Protein AF-A0A5C7JAL1-F1 (afdb_monomer_lite)

Structure (mmCIF, N/CA/C/O backbone):
data_AF-A0A5C7JAL1-F1
#
_entry.id   AF-A0A5C7JAL1-F1
#
loop_
_atom_site.group_PDB
_atom_site.id
_atom_site.type_symbol
_atom_site.label_atom_id
_atom_site.label_alt_id
_atom_site.label_comp_id
_atom_site.label_asym_id
_atom_site.label_entity_id
_atom_site.label_seq_id
_atom_site.pdbx_PDB_ins_code
_atom_site.Cartn_x
_atom_site.Cartn_y
_atom_site.Cartn_z
_atom_site.occupancy
_atom_site.B_iso_or_equiv
_atom_site.auth_seq_id
_atom_site.auth_comp_id
_atom_site.auth_asym_id
_atom_site.auth_atom_id
_atom_site.pdbx_PDB_model_num
ATOM 1 N N . MET A 1 1 ? 15.156 21.032 -45.683 1.00 56.22 1 MET A N 1
ATOM 2 C CA . MET A 1 1 ? 14.538 21.080 -44.337 1.00 56.22 1 MET A CA 1
ATOM 3 C C . MET A 1 1 ? 15.275 22.127 -43.519 1.00 56.22 1 MET A C 1
ATOM 5 O O . MET A 1 1 ? 16.483 22.241 -43.689 1.00 56.22 1 MET A O 1
ATOM 9 N N . LYS A 1 2 ? 14.575 22.934 -42.717 1.00 79.00 2 LYS A N 1
ATOM 10 C CA . LYS A 1 2 ? 15.206 23.906 -41.808 1.00 79.00 2 LYS A CA 1
ATOM 11 C C . LYS A 1 2 ? 15.132 23.350 -40.382 1.00 79.00 2 LYS A C 1
ATOM 13 O O . LYS A 1 2 ? 14.203 22.610 -40.076 1.00 79.00 2 LYS A O 1
ATOM 18 N N . PHE A 1 3 ? 16.100 23.687 -39.534 1.00 86.19 3 PHE A N 1
ATOM 19 C CA . PHE A 1 3 ? 16.144 23.248 -38.136 1.00 86.19 3 PHE A CA 1
ATOM 20 C C . PHE A 1 3 ? 15.927 24.436 -37.194 1.00 86.19 3 PHE A C 1
ATOM 22 O O . PHE A 1 3 ? 16.331 25.560 -37.497 1.00 86.19 3 PHE A O 1
ATOM 29 N N . CYS A 1 4 ? 15.262 24.197 -36.065 1.00 83.56 4 CYS A N 1
ATOM 30 C CA . CYS A 1 4 ? 15.031 25.197 -35.030 1.00 83.56 4 CYS A CA 1
ATOM 31 C C . CYS A 1 4 ? 16.359 25.564 -34.338 1.00 83.56 4 CYS A C 1
ATOM 33 O O . CYS A 1 4 ? 17.020 24.667 -33.817 1.00 83.56 4 CYS A O 1
ATOM 35 N N . PRO A 1 5 ? 16.739 26.852 -34.252 1.00 82.06 5 PRO A N 1
ATOM 36 C CA . PRO A 1 5 ? 18.016 27.262 -33.659 1.00 82.06 5 PRO A CA 1
ATOM 37 C C . PRO A 1 5 ? 18.080 27.067 -32.136 1.00 82.06 5 PRO A C 1
ATOM 39 O O . PRO A 1 5 ? 19.166 27.023 -31.574 1.00 82.06 5 PRO A O 1
ATOM 42 N N . SER A 1 6 ? 16.933 26.939 -31.463 1.00 84.12 6 SER A N 1
ATOM 43 C CA . SER A 1 6 ? 16.874 26.757 -30.008 1.00 84.12 6 SER A CA 1
ATOM 44 C C . SER A 1 6 ? 16.973 25.289 -29.575 1.00 84.12 6 SER A C 1
ATOM 46 O O . SER A 1 6 ? 17.572 25.012 -28.542 1.00 84.12 6 SER A O 1
ATOM 48 N N . CYS A 1 7 ? 16.398 24.348 -30.334 1.00 87.19 7 CYS A N 1
ATOM 49 C CA . CYS A 1 7 ? 16.296 22.941 -29.914 1.00 87.19 7 CYS A CA 1
ATOM 50 C C . CYS A 1 7 ? 16.682 21.909 -30.987 1.00 87.19 7 CYS A C 1
ATOM 52 O O . CYS A 1 7 ? 16.635 20.712 -30.721 1.00 87.19 7 CYS A O 1
ATOM 54 N N . GLY A 1 8 ? 17.021 22.339 -32.205 1.00 85.00 8 GLY A N 1
ATOM 55 C CA . GLY A 1 8 ? 1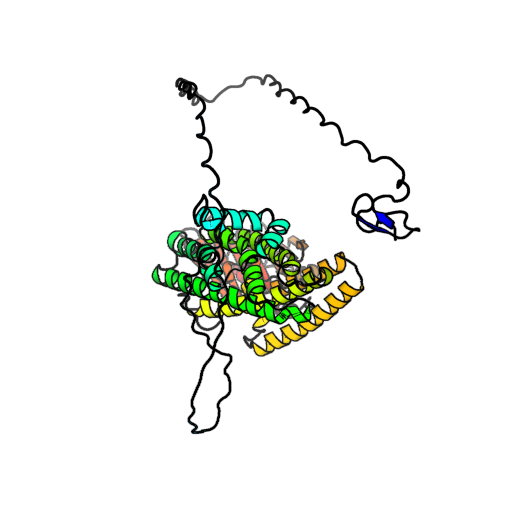7.453 21.457 -33.294 1.00 85.00 8 GLY A CA 1
ATOM 56 C C . GLY A 1 8 ? 16.343 20.659 -33.989 1.00 85.00 8 GLY A C 1
ATOM 57 O O . GLY A 1 8 ? 16.642 19.898 -34.903 1.00 85.00 8 GLY A O 1
ATOM 58 N N . ALA A 1 9 ? 15.070 20.820 -33.612 1.00 88.12 9 ALA A N 1
ATOM 59 C CA . ALA A 1 9 ? 13.959 20.112 -34.255 1.00 88.12 9 ALA A CA 1
ATOM 60 C C . ALA A 1 9 ? 13.754 20.552 -35.719 1.00 88.12 9 ALA A C 1
ATOM 62 O O . ALA A 1 9 ? 13.931 21.728 -36.048 1.00 88.12 9 ALA A O 1
ATOM 63 N N . ALA A 1 10 ? 13.354 19.623 -36.592 1.00 87.56 10 ALA A N 1
ATOM 64 C CA . ALA A 1 10 ? 12.987 19.938 -37.972 1.00 87.56 10 ALA A CA 1
ATOM 65 C C . ALA A 1 10 ? 11.720 20.812 -38.005 1.00 87.56 10 ALA A C 1
ATOM 67 O O . ALA A 1 10 ? 10.769 20.551 -37.271 1.00 87.56 10 ALA A O 1
ATOM 68 N N . VAL A 1 11 ? 11.724 21.856 -38.835 1.00 88.38 11 VAL A N 1
ATOM 69 C CA . VAL A 1 11 ? 10.607 22.801 -38.993 1.00 88.38 11 VAL A CA 1
ATOM 70 C C . VAL A 1 11 ? 10.307 23.048 -40.468 1.00 88.38 11 VAL A C 1
ATOM 72 O O . VAL A 1 11 ? 11.222 23.124 -41.303 1.00 88.38 11 VAL A O 1
ATOM 75 N N . GLU A 1 12 ? 9.026 23.203 -40.790 1.00 84.88 12 GLU A N 1
ATOM 76 C CA . GLU A 1 12 ? 8.586 23.527 -42.140 1.00 84.88 12 GLU A CA 1
ATOM 77 C C . GLU A 1 12 ? 8.735 25.034 -42.432 1.00 84.88 12 GLU A C 1
ATOM 79 O O . GLU A 1 12 ? 8.806 25.874 -41.522 1.00 84.88 12 GLU A O 1
ATOM 84 N N . PRO A 1 13 ? 8.846 25.436 -43.712 1.00 76.12 13 PRO A N 1
ATOM 85 C CA . PRO A 1 13 ? 9.008 26.842 -44.082 1.00 76.12 13 PRO A CA 1
ATOM 86 C C . PRO A 1 13 ? 7.836 27.739 -43.660 1.00 76.12 13 PRO A C 1
ATOM 88 O O . PRO A 1 13 ? 8.052 28.931 -43.451 1.00 76.12 13 PRO A O 1
ATOM 91 N N . THR A 1 14 ? 6.633 27.178 -43.528 1.00 81.44 14 THR A N 1
ATOM 92 C CA . THR A 1 14 ? 5.390 27.880 -43.169 1.00 81.44 14 THR A CA 1
ATOM 93 C C . THR A 1 14 ? 5.158 28.000 -41.660 1.00 81.44 14 THR A C 1
ATOM 95 O O . THR A 1 14 ? 4.257 28.729 -41.241 1.00 81.44 14 THR A O 1
ATOM 98 N N . ASP A 1 15 ? 5.975 27.341 -40.832 1.00 82.00 15 ASP A N 1
ATOM 99 C CA . ASP A 1 15 ? 5.796 27.322 -39.380 1.00 82.00 15 ASP A CA 1
ATOM 100 C C . ASP A 1 15 ? 6.175 28.659 -38.732 1.00 82.00 15 ASP A C 1
ATOM 102 O O . ASP A 1 15 ? 7.320 29.119 -38.809 1.00 82.00 15 ASP A O 1
ATOM 106 N N . LYS A 1 16 ? 5.215 29.261 -38.017 1.00 85.19 16 LYS A N 1
ATOM 107 C CA . LYS A 1 16 ? 5.433 30.476 -37.208 1.00 85.19 16 LYS A CA 1
ATOM 108 C C . LYS A 1 16 ? 6.096 30.180 -35.856 1.00 85.19 16 LYS A C 1
ATOM 110 O O . LYS A 1 16 ? 6.776 31.051 -35.312 1.00 85.19 16 LYS A O 1
ATOM 115 N N . PHE A 1 17 ? 5.946 28.957 -35.344 1.00 86.81 17 PHE A N 1
ATOM 116 C CA . PHE A 1 17 ? 6.501 28.494 -34.070 1.00 86.81 17 PHE A CA 1
ATOM 117 C C . PHE A 1 17 ? 7.034 27.065 -34.196 1.00 86.81 17 PHE A C 1
ATOM 119 O O . PHE A 1 17 ? 6.503 26.270 -34.965 1.00 86.81 17 PHE A O 1
ATOM 126 N N . CYS A 1 18 ? 8.079 26.729 -33.441 1.00 85.56 18 CYS A N 1
ATOM 127 C CA . CYS A 1 18 ? 8.610 25.370 -33.397 1.00 85.56 18 CYS A CA 1
ATOM 128 C C . CYS A 1 18 ? 7.695 24.467 -32.561 1.00 85.56 18 CYS A C 1
ATOM 130 O O . CYS A 1 18 ? 7.560 24.685 -31.359 1.00 85.56 18 CYS A O 1
ATOM 132 N N . GLY A 1 19 ? 7.142 23.411 -33.163 1.00 84.12 19 GLY A N 1
ATOM 133 C CA . GLY A 1 19 ? 6.287 22.443 -32.461 1.00 84.12 19 GLY A CA 1
ATOM 134 C C . GLY A 1 19 ? 6.982 21.655 -31.339 1.00 84.12 19 GLY A C 1
ATOM 135 O O . GLY A 1 19 ? 6.303 21.068 -30.507 1.00 84.12 19 GLY A O 1
ATOM 136 N N . GLY A 1 20 ? 8.320 21.653 -31.285 1.00 85.62 20 GLY A N 1
ATOM 137 C CA . GLY A 1 20 ? 9.082 20.960 -30.239 1.00 85.62 20 GLY A CA 1
ATOM 138 C C . GLY A 1 20 ? 9.299 21.771 -28.956 1.00 85.62 20 GLY A C 1
ATOM 139 O O . GLY A 1 20 ? 9.258 21.204 -27.871 1.00 85.62 20 GLY A O 1
ATOM 140 N N . CYS A 1 21 ? 9.552 23.082 -29.057 1.00 88.31 21 CYS A N 1
ATOM 141 C CA . CYS A 1 21 ? 9.897 23.923 -27.896 1.00 88.31 21 CYS A CA 1
ATOM 142 C C . CYS A 1 21 ? 9.148 25.265 -27.818 1.00 88.31 21 CYS A C 1
ATOM 144 O O . CYS A 1 21 ? 9.389 26.041 -26.899 1.00 88.31 21 CYS A O 1
ATOM 146 N N . GLY A 1 22 ? 8.280 25.577 -28.785 1.00 83.94 22 GLY A N 1
ATOM 147 C CA . GLY A 1 22 ? 7.520 26.832 -28.829 1.00 83.94 22 GLY A CA 1
ATOM 148 C C . GLY A 1 22 ? 8.299 28.055 -29.332 1.00 83.94 22 GLY A C 1
ATOM 149 O O . GLY A 1 22 ? 7.745 29.152 -29.364 1.00 83.94 22 GLY A O 1
ATOM 150 N N . PHE A 1 23 ? 9.560 27.901 -29.757 1.00 84.25 23 PHE A N 1
ATOM 151 C CA . PHE A 1 23 ? 10.388 29.014 -30.239 1.00 84.25 23 PHE A CA 1
ATOM 152 C C . PHE A 1 23 ? 9.765 29.714 -31.458 1.00 84.25 23 PHE A C 1
ATOM 154 O O . PHE A 1 23 ? 9.367 29.054 -32.423 1.00 84.25 23 PHE A O 1
ATOM 161 N N . LYS A 1 24 ? 9.707 31.051 -31.439 1.00 89.44 24 LYS A N 1
ATOM 162 C CA . LYS A 1 24 ? 9.122 31.857 -32.515 1.00 89.44 24 LYS A CA 1
ATOM 163 C C . LYS A 1 24 ? 10.072 31.927 -33.708 1.00 89.44 24 LYS A C 1
ATOM 165 O O . LYS A 1 24 ? 11.157 32.491 -33.662 1.00 89.44 24 LYS A O 1
ATOM 170 N N . LEU A 1 25 ? 9.640 31.344 -34.816 1.00 80.31 25 LEU A N 1
ATOM 171 C CA . LEU A 1 25 ? 10.453 31.140 -36.010 1.00 80.31 25 LEU A CA 1
ATOM 172 C C . LEU A 1 25 ? 10.509 32.376 -36.926 1.00 80.31 25 LEU A C 1
ATOM 174 O O . LEU A 1 25 ? 11.197 32.347 -37.942 1.00 80.31 25 LEU A O 1
ATOM 178 N N . ALA A 1 26 ? 9.812 33.457 -36.581 1.00 73.12 26 ALA A N 1
ATOM 179 C CA . ALA A 1 26 ? 9.922 34.738 -37.277 1.00 73.12 26 ALA A CA 1
ATOM 180 C C . ALA A 1 26 ? 11.250 35.465 -36.976 1.00 73.12 26 ALA A C 1
ATOM 182 O O . ALA A 1 26 ? 11.694 36.272 -37.785 1.00 73.12 26 ALA A O 1
ATOM 183 N N . ASP A 1 27 ? 11.927 35.114 -35.876 1.00 62.38 27 ASP A N 1
ATOM 184 C CA . ASP A 1 27 ? 13.113 35.823 -35.372 1.00 62.38 27 ASP A CA 1
ATOM 185 C C . ASP A 1 27 ? 14.439 35.146 -35.786 1.00 62.38 27 ASP A C 1
ATOM 187 O O . ASP A 1 27 ? 15.492 35.390 -35.204 1.00 62.38 27 ASP A O 1
ATOM 191 N N . ARG A 1 28 ? 14.409 34.286 -36.819 1.00 63.75 28 ARG A N 1
ATOM 192 C CA . ARG A 1 28 ? 15.526 33.419 -37.270 1.00 63.75 28 ARG A CA 1
ATOM 193 C C . ARG A 1 28 ? 16.832 34.151 -37.630 1.00 63.75 28 ARG A C 1
ATOM 195 O O . ARG A 1 28 ? 17.864 33.492 -37.692 1.00 63.75 28 ARG A O 1
ATOM 202 N N . ASN A 1 29 ? 16.787 35.463 -37.869 1.00 57.56 29 ASN A N 1
ATOM 203 C CA . ASN A 1 29 ? 17.954 36.294 -38.197 1.00 57.56 29 ASN A CA 1
ATOM 204 C C . ASN A 1 29 ? 18.355 37.266 -37.070 1.00 57.56 29 ASN A C 1
ATOM 206 O O . ASN A 1 29 ? 19.261 38.074 -37.267 1.00 57.56 29 ASN A O 1
ATOM 210 N N . ALA A 1 30 ? 17.696 37.226 -35.909 1.00 52.47 30 ALA A N 1
ATOM 211 C CA . ALA A 1 30 ? 18.121 38.020 -34.765 1.00 52.47 30 ALA A CA 1
ATOM 212 C C . ALA A 1 30 ? 19.352 37.359 -34.111 1.00 52.47 30 ALA A C 1
ATOM 214 O O . ALA A 1 30 ? 19.349 36.139 -33.919 1.00 52.47 30 ALA A O 1
ATOM 215 N N . PRO A 1 31 ? 20.411 38.119 -33.773 1.00 50.84 31 PRO A N 1
ATOM 216 C CA . PRO A 1 31 ? 21.528 37.576 -33.011 1.00 50.84 31 PRO A CA 1
ATOM 217 C C . PRO A 1 31 ? 21.015 37.012 -31.675 1.00 50.84 31 PRO A C 1
ATOM 219 O O . PRO A 1 31 ? 20.052 37.551 -31.118 1.00 50.84 31 PRO A O 1
ATOM 222 N N . PRO A 1 32 ? 21.618 35.927 -31.159 1.00 52.72 32 PRO A N 1
ATOM 223 C CA . PRO A 1 32 ? 21.176 35.328 -29.909 1.00 52.72 32 PRO A CA 1
ATOM 224 C C . PRO A 1 32 ? 21.207 36.383 -28.792 1.00 52.72 32 PRO A C 1
ATOM 226 O O . PRO A 1 32 ? 22.176 37.147 -28.712 1.00 52.72 32 PRO A O 1
ATOM 229 N N . PRO A 1 33 ? 20.173 36.462 -27.935 1.00 47.72 33 PRO A N 1
ATOM 230 C CA . PRO A 1 33 ? 20.202 37.380 -26.810 1.00 47.72 33 PRO A CA 1
ATOM 231 C C . PRO A 1 33 ? 21.379 37.020 -25.900 1.00 47.72 33 PRO A C 1
ATOM 233 O O . PRO A 1 33 ? 21.625 35.845 -25.617 1.00 47.72 33 PRO A O 1
ATOM 236 N N . ALA A 1 34 ? 22.120 38.041 -25.468 1.00 46.47 34 ALA A N 1
ATOM 237 C CA . ALA A 1 34 ? 23.219 37.873 -24.529 1.00 46.47 34 ALA A CA 1
ATOM 238 C C . ALA A 1 34 ? 22.720 37.165 -23.254 1.00 46.47 34 ALA A C 1
ATOM 240 O O . ALA A 1 34 ? 21.589 37.417 -22.821 1.00 46.47 34 ALA A O 1
ATOM 241 N N . PRO A 1 35 ? 23.535 36.287 -22.639 1.00 47.81 35 PRO A N 1
ATOM 242 C CA . PRO A 1 35 ? 23.167 35.667 -21.374 1.00 47.81 35 PRO A CA 1
ATOM 243 C C . PRO A 1 35 ? 22.887 36.762 -20.331 1.00 47.81 35 PRO A C 1
ATOM 245 O O . PRO A 1 35 ? 23.593 37.776 -20.318 1.00 47.81 35 PRO A O 1
ATOM 248 N N . PRO A 1 36 ? 21.875 36.595 -19.460 1.00 44.41 36 PRO A N 1
ATOM 249 C CA . PRO A 1 36 ? 21.605 37.580 -18.427 1.00 44.41 36 PRO A CA 1
ATOM 250 C C . PRO A 1 36 ? 22.843 37.718 -17.540 1.00 44.41 36 PRO A C 1
ATOM 252 O O . PRO A 1 36 ? 23.369 36.728 -17.025 1.00 44.41 36 PRO A O 1
ATOM 255 N N . ALA A 1 37 ? 23.315 38.955 -17.379 1.00 45.94 37 ALA A N 1
ATOM 256 C CA . ALA A 1 37 ? 24.326 39.274 -16.386 1.00 45.94 37 ALA A CA 1
ATOM 257 C C . ALA A 1 37 ? 23.832 38.777 -15.023 1.00 45.94 37 ALA A C 1
ATOM 259 O O . ALA A 1 37 ? 22.681 39.015 -14.652 1.00 45.94 37 ALA A O 1
ATOM 260 N N . SER A 1 38 ? 24.699 38.067 -14.301 1.00 46.16 38 SER A N 1
ATOM 261 C CA . SER A 1 38 ? 24.449 37.634 -12.929 1.00 46.16 38 SER A CA 1
ATOM 262 C C . SER A 1 38 ? 23.977 38.847 -12.123 1.00 46.16 38 SER A C 1
ATOM 264 O O . SER A 1 38 ? 24.757 39.771 -11.876 1.00 46.16 38 SER A O 1
ATOM 266 N N . ALA A 1 39 ? 22.700 38.868 -11.747 1.00 43.44 39 ALA A N 1
ATOM 267 C CA . ALA A 1 39 ? 22.195 39.858 -10.818 1.00 43.44 39 ALA A CA 1
ATOM 268 C C . ALA A 1 39 ? 22.927 39.658 -9.486 1.00 43.44 39 ALA A C 1
ATOM 270 O O . ALA A 1 39 ? 22.960 38.551 -8.943 1.00 43.44 39 ALA A O 1
ATOM 271 N N . ALA A 1 40 ? 23.543 40.729 -8.987 1.00 52.06 40 ALA A N 1
ATOM 272 C CA . ALA A 1 40 ? 24.113 40.765 -7.651 1.00 52.06 40 ALA A CA 1
ATOM 273 C C . ALA A 1 40 ? 23.049 40.346 -6.613 1.00 52.06 40 ALA A C 1
ATOM 275 O O . ALA A 1 40 ? 21.865 40.649 -6.797 1.00 52.06 40 ALA A O 1
ATOM 276 N N . PRO A 1 41 ? 23.436 39.652 -5.528 1.00 45.28 41 PRO A N 1
ATOM 277 C CA . PRO A 1 41 ? 22.488 39.233 -4.506 1.00 45.28 41 PRO A CA 1
ATOM 278 C C . PRO A 1 41 ? 21.787 40.451 -3.891 1.00 45.28 41 PRO A C 1
ATOM 280 O O . PRO A 1 41 ? 22.430 41.442 -3.542 1.00 45.28 41 PRO A O 1
ATOM 283 N N . ALA A 1 42 ? 20.462 40.366 -3.757 1.00 50.16 42 ALA A N 1
ATOM 284 C CA . ALA A 1 42 ? 19.655 41.391 -3.107 1.00 50.16 42 ALA A CA 1
ATOM 285 C C . ALA A 1 42 ? 20.120 41.619 -1.650 1.00 50.16 42 ALA A C 1
ATOM 287 O O . ALA A 1 42 ? 20.471 40.652 -0.962 1.00 50.16 42 ALA A O 1
ATOM 288 N N . PRO A 1 43 ? 20.121 42.870 -1.149 1.00 53.31 43 PRO A N 1
ATOM 289 C CA . PRO A 1 43 ? 20.448 43.147 0.244 1.00 53.31 43 PRO A CA 1
ATOM 290 C C . PRO A 1 43 ? 19.421 42.497 1.181 1.00 53.31 43 PRO A C 1
ATOM 292 O O . PRO A 1 43 ? 18.225 42.455 0.888 1.00 53.31 43 PRO A O 1
ATOM 295 N N . ARG A 1 44 ? 19.899 41.973 2.318 1.00 46.81 44 ARG A N 1
ATOM 296 C CA . ARG A 1 44 ? 19.044 41.357 3.345 1.00 46.81 44 ARG A CA 1
ATOM 297 C C . ARG A 1 44 ? 18.006 42.362 3.859 1.00 46.81 44 ARG A C 1
ATOM 299 O O . ARG A 1 44 ? 18.360 43.524 4.061 1.00 46.81 44 ARG A O 1
ATOM 306 N N . PRO A 1 45 ? 16.771 41.920 4.151 1.00 50.12 45 PRO A N 1
ATOM 307 C CA . PRO A 1 45 ? 15.809 42.761 4.848 1.00 50.12 45 PRO A CA 1
ATOM 308 C C . PRO A 1 45 ? 16.326 43.115 6.257 1.00 50.12 45 PRO A C 1
ATOM 310 O O . PRO A 1 45 ? 17.010 42.293 6.879 1.00 50.12 45 PRO A O 1
ATOM 313 N N . PRO A 1 46 ? 16.025 44.324 6.767 1.00 50.69 46 PRO A N 1
ATOM 314 C CA . PRO A 1 46 ? 16.416 44.725 8.111 1.00 50.69 46 PRO A CA 1
ATOM 315 C C . PRO A 1 46 ? 15.707 43.871 9.168 1.00 50.69 46 PRO A C 1
ATOM 317 O O . PRO A 1 46 ? 14.566 43.444 8.991 1.00 50.69 46 PRO A O 1
ATOM 320 N N . ALA A 1 47 ? 16.412 43.621 10.273 1.00 46.72 47 ALA A N 1
ATOM 321 C CA . ALA A 1 47 ? 15.885 42.897 11.423 1.00 46.72 47 ALA A CA 1
ATOM 322 C C . ALA A 1 47 ? 14.645 43.607 12.007 1.00 46.72 47 ALA A C 1
ATOM 324 O O . ALA A 1 47 ? 14.591 44.841 11.991 1.00 46.72 47 ALA A O 1
ATOM 325 N N . PRO A 1 48 ? 13.658 42.861 12.537 1.00 40.22 48 PRO A N 1
ATOM 326 C CA . PRO A 1 48 ? 12.471 43.460 13.127 1.00 40.22 48 PRO A CA 1
ATOM 327 C C . PRO A 1 48 ? 12.845 44.295 14.357 1.00 40.22 48 PRO A C 1
ATOM 329 O O . PRO A 1 48 ? 13.512 43.823 15.278 1.00 40.22 48 PRO A O 1
ATOM 332 N N . VAL A 1 49 ? 12.398 45.550 14.348 1.00 43.62 49 VAL A N 1
ATOM 333 C CA . VAL A 1 49 ? 12.461 46.476 15.480 1.00 43.62 49 VAL A CA 1
ATOM 334 C C . VAL A 1 49 ? 11.451 46.008 16.528 1.00 43.62 49 VAL A C 1
ATOM 336 O O . VAL A 1 49 ? 10.260 45.900 16.238 1.00 43.62 49 VAL A O 1
ATOM 339 N N . ALA A 1 50 ? 11.926 45.717 17.738 1.00 37.22 50 ALA A N 1
ATOM 340 C CA . ALA A 1 50 ? 11.072 45.422 18.880 1.00 37.22 50 ALA A CA 1
ATOM 341 C C . ALA A 1 50 ? 10.292 46.684 19.286 1.00 37.22 50 ALA A C 1
ATOM 343 O O . ALA A 1 50 ? 10.887 47.736 19.524 1.00 37.22 50 ALA A O 1
ATOM 344 N N . GLN A 1 51 ? 8.966 46.576 19.361 1.00 36.69 51 GLN A N 1
ATOM 345 C CA . GLN A 1 51 ? 8.125 47.582 20.009 1.00 36.69 51 GLN A CA 1
ATOM 346 C C . GLN A 1 51 ? 8.191 47.402 21.537 1.00 36.69 51 GLN A C 1
ATOM 348 O O . GLN A 1 51 ? 8.277 46.261 22.001 1.00 36.69 51 GLN A O 1
ATOM 353 N N . PRO A 1 52 ? 8.149 48.487 22.329 1.00 36.84 52 PRO A N 1
ATOM 354 C CA . PRO A 1 52 ? 8.168 48.396 23.781 1.00 36.84 52 PRO A CA 1
ATOM 355 C C . PRO A 1 52 ? 6.787 47.973 24.298 1.00 36.84 52 PRO A C 1
ATOM 357 O O . PRO A 1 52 ? 5.814 48.714 24.172 1.00 36.84 52 PRO A O 1
ATOM 360 N N . GLY A 1 53 ? 6.716 46.768 24.862 1.00 34.88 53 GLY A N 1
ATOM 361 C CA . GLY A 1 53 ? 5.570 46.287 25.627 1.00 34.88 53 GLY A CA 1
ATOM 362 C C . GLY A 1 53 ? 5.620 46.821 27.055 1.00 34.88 53 GLY A C 1
ATOM 363 O O . GLY A 1 53 ? 6.660 46.777 27.711 1.00 34.88 53 GLY A O 1
ATOM 364 N N . THR A 1 54 ? 4.489 47.358 27.491 1.00 33.72 54 THR A N 1
ATOM 365 C CA . THR A 1 54 ? 4.186 47.833 28.838 1.00 33.72 54 THR A CA 1
ATOM 366 C C . THR A 1 54 ? 4.199 46.698 29.863 1.00 33.72 54 THR A C 1
ATOM 368 O O . THR A 1 54 ? 3.938 45.544 29.528 1.00 33.72 54 THR A O 1
ATOM 371 N N . ALA A 1 55 ? 4.513 47.070 31.103 1.00 39.75 55 ALA A N 1
ATOM 372 C CA . ALA A 1 55 ? 4.488 46.247 32.305 1.00 39.75 55 ALA A CA 1
ATOM 373 C C . ALA A 1 55 ? 3.132 45.560 32.538 1.00 39.75 55 ALA A C 1
ATOM 375 O O . ALA A 1 55 ? 2.103 46.155 32.236 1.00 39.75 55 ALA A O 1
ATOM 376 N N . ASP A 1 56 ? 3.158 44.342 33.084 1.00 35.78 56 ASP A N 1
ATOM 377 C CA . ASP A 1 56 ? 2.484 44.006 34.345 1.00 35.78 56 ASP A CA 1
ATOM 378 C C . ASP A 1 56 ? 2.955 42.626 34.855 1.00 35.78 56 ASP A C 1
ATOM 380 O O . ASP A 1 56 ? 3.385 41.765 34.084 1.00 35.78 56 ASP A O 1
ATOM 384 N N . ASP A 1 57 ? 2.959 42.522 36.181 1.00 40.34 57 ASP A N 1
ATOM 385 C CA . ASP A 1 57 ? 3.663 41.609 37.090 1.00 40.34 57 ASP A CA 1
ATOM 386 C C . ASP A 1 57 ? 3.198 40.130 37.150 1.00 40.34 57 ASP A C 1
ATOM 388 O O . ASP A 1 57 ? 2.156 39.747 36.621 1.00 40.34 57 ASP A O 1
ATOM 392 N N . ASP A 1 58 ? 4.002 39.353 37.900 1.00 44.22 58 ASP A N 1
ATOM 393 C CA . ASP A 1 58 ? 3.753 38.050 38.558 1.00 44.22 58 ASP A CA 1
ATOM 394 C C . ASP A 1 58 ? 4.131 36.734 37.839 1.00 44.22 58 ASP A C 1
ATOM 396 O O . ASP A 1 58 ? 3.283 36.014 37.315 1.00 44.22 58 ASP A O 1
ATOM 400 N N . ASP A 1 59 ? 5.414 36.339 37.948 1.00 40.16 59 ASP A N 1
ATOM 401 C CA . ASP A 1 59 ? 5.816 34.924 38.131 1.00 40.16 59 ASP A CA 1
ATOM 402 C C . ASP A 1 59 ? 7.241 34.802 38.756 1.00 40.16 59 ASP A C 1
ATOM 404 O O . ASP A 1 59 ? 8.233 35.159 38.105 1.00 40.16 59 ASP A O 1
ATOM 408 N N . PRO A 1 60 ? 7.399 34.324 40.010 1.00 44.53 60 PRO A N 1
ATOM 409 C CA . PRO A 1 60 ? 8.681 34.313 40.726 1.00 44.53 60 PRO A CA 1
ATOM 410 C C . PRO A 1 60 ? 9.648 33.150 40.406 1.00 44.53 60 PRO A C 1
ATOM 412 O O . PRO A 1 60 ? 10.721 33.092 41.010 1.00 44.53 60 PRO A O 1
ATOM 415 N N . GLU A 1 61 ? 9.371 32.243 39.461 1.00 44.03 61 GLU A N 1
ATOM 416 C CA . GLU A 1 61 ? 10.232 31.056 39.241 1.00 44.03 61 GLU A CA 1
ATOM 417 C C . GLU A 1 61 ? 11.363 31.193 38.195 1.00 44.03 61 GLU A C 1
ATOM 419 O O . GLU A 1 61 ? 12.151 30.266 38.004 1.00 44.03 61 GLU A O 1
ATOM 424 N N . LYS A 1 62 ? 11.544 32.351 37.542 1.00 38.97 62 LYS A N 1
ATOM 425 C CA . LYS A 1 62 ? 12.583 32.521 36.492 1.00 38.97 62 LYS A CA 1
ATOM 426 C C . LYS A 1 62 ? 13.940 33.077 36.948 1.00 38.97 62 LYS A C 1
ATOM 428 O O . LYS A 1 62 ? 14.824 33.282 36.116 1.00 38.97 62 LYS A O 1
ATOM 433 N N . THR A 1 63 ? 14.158 33.263 38.249 1.00 38.62 63 THR A N 1
ATOM 434 C CA . THR A 1 63 ? 15.351 33.956 38.787 1.00 38.62 63 THR A CA 1
ATOM 435 C C . THR A 1 63 ? 16.560 33.047 39.068 1.00 38.62 63 THR A C 1
ATOM 437 O O . THR A 1 63 ? 17.562 33.493 39.622 1.00 38.62 63 THR A O 1
ATOM 440 N N . ILE A 1 64 ? 16.560 31.777 38.653 1.00 42.47 64 ILE A N 1
ATOM 441 C CA . ILE A 1 64 ? 17.721 30.895 38.859 1.00 42.47 64 ILE A CA 1
ATOM 442 C C . ILE A 1 64 ? 18.002 30.122 37.574 1.00 42.47 64 ILE A C 1
ATOM 444 O O . ILE A 1 64 ? 17.359 29.114 37.327 1.00 42.47 64 ILE A O 1
ATOM 448 N N . LEU A 1 65 ? 18.935 30.630 36.752 1.00 36.75 65 LEU A N 1
ATOM 449 C CA . LEU A 1 65 ? 19.860 29.894 35.854 1.00 36.75 65 LEU A CA 1
ATOM 450 C C . LEU A 1 65 ? 20.543 30.832 34.822 1.00 36.75 65 LEU A C 1
ATOM 452 O O . LEU A 1 65 ? 20.743 30.472 33.664 1.00 36.75 65 LEU A O 1
ATOM 456 N N . ILE A 1 66 ? 20.970 32.036 35.230 1.00 39.84 66 ILE A N 1
ATOM 457 C CA . ILE A 1 66 ? 21.853 32.899 34.418 1.00 39.84 66 ILE A CA 1
ATOM 458 C C . ILE A 1 66 ? 23.205 33.024 35.120 1.00 39.84 66 ILE A C 1
ATOM 460 O O . ILE A 1 66 ? 23.489 34.014 35.786 1.00 39.84 66 ILE A O 1
ATOM 464 N N . SER A 1 67 ? 24.040 31.988 35.021 1.00 41.25 67 SER A N 1
ATOM 465 C CA . SER A 1 67 ? 25.499 32.094 35.222 1.00 41.25 67 SER A CA 1
ATOM 466 C C . SER A 1 67 ? 26.204 30.796 34.810 1.00 41.25 67 SER A C 1
ATOM 468 O O . SER A 1 67 ? 26.599 29.978 35.637 1.00 41.25 67 SER A O 1
ATOM 470 N N . ARG A 1 68 ? 26.401 30.595 33.502 1.00 39.72 68 ARG A N 1
ATOM 471 C CA . ARG A 1 68 ? 27.478 29.725 33.002 1.00 39.72 68 ARG A CA 1
ATOM 472 C C . ARG A 1 68 ? 28.233 30.429 31.868 1.00 39.72 68 ARG A C 1
ATOM 474 O O . ARG A 1 68 ? 27.597 30.817 30.888 1.00 39.72 68 ARG A O 1
ATOM 481 N N . PRO A 1 69 ? 29.559 30.623 31.985 1.00 43.31 69 PRO A N 1
ATOM 482 C CA . PRO A 1 69 ? 30.363 31.223 30.928 1.00 43.31 69 PRO A CA 1
ATOM 483 C C . PRO A 1 69 ? 30.529 30.265 29.737 1.00 43.31 69 PRO A C 1
ATOM 485 O O . PRO A 1 69 ? 30.622 29.048 29.889 1.00 43.31 69 PRO A O 1
ATOM 488 N N . ARG A 1 70 ? 30.535 30.849 28.536 1.00 43.25 70 ARG A N 1
ATOM 489 C CA . ARG A 1 70 ? 30.628 30.178 27.231 1.00 43.25 70 ARG A CA 1
ATOM 490 C C . ARG A 1 70 ? 32.054 29.611 27.025 1.00 43.25 70 ARG A C 1
ATOM 492 O O . ARG A 1 70 ? 33.005 30.336 27.317 1.00 43.25 70 ARG A O 1
ATOM 499 N N . PRO A 1 71 ? 32.244 28.375 26.520 1.00 43.94 71 PRO A N 1
ATOM 500 C CA . PRO A 1 71 ? 33.581 27.855 26.227 1.00 43.94 71 PRO A CA 1
ATOM 501 C C . PRO A 1 71 ? 34.240 28.592 25.049 1.00 43.94 71 PRO A C 1
ATOM 503 O O . PRO A 1 71 ? 33.568 28.968 24.087 1.00 43.94 71 PRO A O 1
ATOM 506 N N . ALA A 1 72 ? 35.556 28.795 25.147 1.00 44.69 72 ALA A N 1
ATOM 507 C CA . ALA A 1 72 ? 36.387 29.470 24.151 1.00 44.69 72 ALA A CA 1
ATOM 508 C C . ALA A 1 72 ? 36.530 28.660 22.846 1.00 44.69 72 ALA A C 1
ATOM 510 O O . ALA A 1 72 ? 36.525 27.429 22.860 1.00 44.69 72 ALA A O 1
ATOM 511 N N . ALA A 1 73 ? 36.665 29.369 21.722 1.00 52.53 73 ALA A N 1
ATOM 512 C CA . ALA A 1 73 ? 36.860 28.793 20.393 1.00 52.53 73 ALA A CA 1
ATOM 513 C C . ALA A 1 73 ? 38.246 28.121 20.248 1.00 52.53 73 ALA A C 1
ATOM 515 O O . ALA A 1 73 ? 39.218 28.625 20.817 1.00 52.53 73 ALA A O 1
ATOM 516 N N . PRO A 1 74 ? 38.366 27.019 19.481 1.00 55.50 74 PRO A N 1
ATOM 517 C CA . PRO A 1 74 ? 39.654 26.387 19.204 1.00 55.50 74 PRO A CA 1
ATOM 518 C C . PRO A 1 74 ? 40.526 27.244 18.260 1.00 55.50 74 PRO A C 1
ATOM 520 O O . PRO A 1 74 ? 39.984 27.980 17.430 1.00 55.50 74 PRO A O 1
ATOM 523 N N . PRO A 1 75 ? 41.868 27.168 18.372 1.00 54.62 75 PRO A N 1
ATOM 524 C CA . PRO A 1 75 ? 42.792 27.927 17.528 1.00 54.62 75 PRO A CA 1
ATOM 525 C C . PRO A 1 75 ? 42.808 27.423 16.069 1.00 54.62 75 PRO A C 1
ATOM 527 O O . PRO A 1 75 ? 42.455 26.271 15.816 1.00 54.62 75 PRO A O 1
ATOM 530 N N . PRO A 1 76 ? 43.220 28.269 15.103 1.00 48.19 76 PRO A N 1
ATOM 531 C CA . PRO A 1 76 ? 43.228 27.928 13.681 1.00 48.19 76 PRO A CA 1
ATOM 532 C C . PRO A 1 76 ? 44.304 26.888 13.327 1.00 48.19 76 PRO A C 1
ATOM 534 O O . PRO A 1 76 ? 45.447 26.989 13.773 1.00 48.19 76 PRO A O 1
ATOM 537 N N . ASP A 1 77 ? 43.936 25.928 12.474 1.00 48.25 77 ASP A N 1
ATOM 538 C CA . ASP A 1 77 ? 44.825 24.914 11.896 1.00 48.25 77 ASP A CA 1
ATOM 539 C C . ASP A 1 77 ? 45.960 25.561 11.085 1.00 48.25 77 ASP A C 1
ATOM 541 O O . ASP A 1 77 ? 45.771 26.042 9.966 1.00 48.25 77 ASP A O 1
ATOM 545 N N . THR A 1 78 ? 47.175 25.540 11.630 1.00 48.28 78 THR A N 1
ATOM 546 C CA . THR A 1 78 ? 48.409 25.867 10.907 1.00 48.28 78 THR A CA 1
ATOM 547 C C . THR A 1 78 ? 49.012 24.591 10.330 1.00 48.28 78 THR A C 1
ATOM 549 O O . THR A 1 78 ? 49.938 24.021 10.907 1.00 48.28 78 THR A O 1
ATOM 552 N N . ASN A 1 79 ? 48.496 24.123 9.194 1.00 51.03 79 ASN A N 1
ATOM 553 C CA . ASN A 1 79 ? 49.132 23.048 8.431 1.00 51.03 79 ASN A CA 1
ATOM 554 C C . ASN A 1 79 ? 49.531 23.576 7.041 1.00 51.03 79 ASN A C 1
ATOM 556 O O . ASN A 1 79 ? 48.658 24.048 6.308 1.00 51.03 79 ASN A O 1
ATOM 560 N N . PRO A 1 80 ? 50.823 23.552 6.656 1.00 52.59 80 PRO A N 1
ATOM 561 C CA . PRO A 1 80 ? 51.246 23.983 5.327 1.00 52.59 80 PRO A CA 1
ATOM 562 C C . PRO A 1 80 ? 50.771 22.996 4.241 1.00 52.59 80 PRO A C 1
ATOM 564 O O . PRO A 1 80 ? 50.586 21.807 4.518 1.00 52.59 80 PRO A O 1
ATOM 567 N N . PRO A 1 81 ? 50.570 23.458 2.992 1.00 47.81 81 PRO A N 1
ATOM 568 C CA . PRO A 1 81 ? 50.042 22.627 1.916 1.00 47.81 81 PRO A CA 1
ATOM 569 C C . PRO A 1 81 ? 50.992 21.472 1.572 1.00 47.81 81 PRO A C 1
ATOM 571 O O . PRO A 1 81 ? 52.200 21.645 1.409 1.00 47.81 81 PRO A O 1
ATOM 574 N N . ARG A 1 82 ? 50.413 20.275 1.442 1.00 46.91 82 ARG A N 1
ATOM 575 C CA . ARG A 1 82 ? 51.095 19.039 1.051 1.00 46.91 82 ARG A CA 1
ATOM 576 C C . ARG A 1 82 ? 51.583 19.156 -0.398 1.00 46.91 82 ARG A C 1
ATOM 578 O O . ARG A 1 82 ? 50.771 19.267 -1.308 1.00 46.91 82 ARG A O 1
ATOM 585 N N . VAL A 1 83 ? 52.898 19.112 -0.603 1.00 49.19 83 VAL A N 1
ATOM 586 C CA . VAL A 1 83 ? 53.522 19.014 -1.931 1.00 49.19 83 VAL A CA 1
ATOM 587 C C . VAL A 1 83 ? 53.296 17.597 -2.471 1.00 49.19 83 VAL A C 1
ATOM 589 O O . VAL A 1 83 ? 53.703 16.623 -1.837 1.00 49.19 83 VAL A O 1
ATOM 592 N N . GLU A 1 84 ? 52.622 17.468 -3.614 1.00 54.34 84 GLU A N 1
ATOM 593 C CA . GLU A 1 84 ? 52.488 16.191 -4.325 1.00 54.34 84 GLU A CA 1
ATOM 594 C C . GLU A 1 84 ? 53.807 15.826 -5.037 1.00 54.34 84 GLU A C 1
ATOM 596 O O . GLU A 1 84 ? 54.415 16.692 -5.672 1.00 54.34 84 GLU A O 1
ATOM 601 N N . PRO A 1 85 ? 54.275 14.564 -4.969 1.00 57.66 85 PRO A N 1
ATOM 602 C CA . PRO A 1 85 ? 55.401 14.109 -5.777 1.00 57.66 85 PRO A CA 1
ATOM 603 C C . PRO A 1 85 ? 54.988 13.917 -7.253 1.00 57.66 85 PRO A C 1
ATOM 605 O O . PRO A 1 85 ? 53.841 13.555 -7.527 1.00 57.66 85 PRO A O 1
ATOM 608 N N . PRO A 1 86 ? 55.906 14.128 -8.217 1.00 55.81 86 PRO A N 1
ATOM 609 C CA . PRO A 1 86 ? 55.596 14.030 -9.642 1.00 55.81 86 PRO A CA 1
ATOM 610 C C . PRO A 1 86 ? 55.298 12.583 -10.086 1.00 55.81 86 PRO A C 1
ATOM 612 O O . PRO A 1 86 ? 55.796 11.631 -9.478 1.00 55.81 86 PRO A O 1
ATOM 615 N N . PRO A 1 87 ? 54.512 12.396 -11.166 1.00 54.66 87 PRO A N 1
ATOM 616 C CA . PRO A 1 87 ? 54.146 11.072 -11.663 1.00 54.66 87 PRO A CA 1
ATOM 617 C C . PRO A 1 87 ? 55.350 10.319 -12.265 1.00 54.66 87 PRO A C 1
ATOM 619 O O . PRO A 1 87 ? 56.234 10.946 -12.857 1.00 54.66 87 PRO A O 1
ATOM 622 N N . PRO A 1 88 ? 55.384 8.974 -12.174 1.00 55.09 88 PRO A N 1
ATOM 623 C CA . PRO A 1 88 ? 56.449 8.169 -12.767 1.00 55.09 88 PRO A CA 1
ATOM 624 C C . PRO A 1 88 ? 56.391 8.171 -14.311 1.00 55.09 88 PRO A C 1
ATOM 626 O O . PRO A 1 88 ? 55.311 8.305 -14.896 1.00 55.09 88 PRO A O 1
ATOM 629 N N . PRO A 1 89 ? 57.541 8.006 -14.995 1.00 43.47 89 PRO A N 1
ATOM 630 C CA . PRO A 1 89 ? 57.623 8.087 -16.451 1.00 43.47 89 PRO A CA 1
ATOM 631 C C . PRO A 1 89 ? 56.934 6.904 -17.149 1.00 43.47 89 PRO A C 1
ATOM 633 O O . PRO A 1 89 ? 57.029 5.755 -16.719 1.00 43.47 89 PRO A O 1
ATOM 636 N N . ARG A 1 90 ? 56.272 7.200 -18.276 1.00 42.19 90 ARG A N 1
ATOM 637 C CA . ARG A 1 90 ? 55.630 6.225 -19.172 1.00 42.19 90 ARG A CA 1
ATOM 638 C C . ARG A 1 90 ? 56.657 5.220 -19.700 1.00 42.19 90 ARG A C 1
ATOM 640 O O . ARG A 1 90 ? 57.535 5.587 -20.477 1.00 42.19 90 ARG A O 1
ATOM 647 N N . SER A 1 91 ? 56.525 3.957 -19.304 1.00 41.03 91 SER A N 1
ATOM 648 C CA . SER A 1 91 ? 57.295 2.850 -19.872 1.00 41.03 91 SER A CA 1
ATOM 649 C C . SER A 1 91 ? 56.702 2.390 -21.205 1.00 41.03 91 SER A C 1
ATOM 651 O O . SER A 1 91 ? 55.490 2.402 -21.413 1.00 41.03 91 SER A O 1
ATOM 653 N N . ALA A 1 92 ? 57.615 2.043 -22.103 1.00 37.81 92 ALA A N 1
ATOM 654 C CA . ALA A 1 92 ? 57.447 1.850 -23.529 1.00 37.81 92 ALA A CA 1
ATOM 655 C C . ALA A 1 92 ? 56.635 0.607 -23.942 1.00 37.81 92 ALA A C 1
ATOM 657 O O . ALA A 1 92 ? 56.366 -0.300 -23.157 1.00 37.81 92 ALA A O 1
ATOM 658 N N . ALA A 1 93 ? 56.278 0.622 -25.227 1.00 38.12 93 ALA A N 1
ATOM 659 C CA . ALA A 1 93 ? 55.526 -0.359 -25.994 1.00 38.12 93 ALA A CA 1
ATOM 660 C C . ALA A 1 93 ? 55.916 -1.831 -25.760 1.00 38.12 93 ALA A C 1
ATOM 662 O O . ALA A 1 93 ? 57.088 -2.189 -25.648 1.00 38.12 93 ALA A O 1
ATOM 663 N N . ARG A 1 94 ? 54.893 -2.691 -25.773 1.00 38.69 94 ARG A N 1
ATOM 664 C CA . ARG A 1 94 ? 54.994 -4.155 -25.801 1.00 38.69 94 ARG A CA 1
ATOM 665 C C . ARG A 1 94 ? 55.170 -4.618 -27.261 1.00 38.69 94 ARG A C 1
ATOM 667 O O . ARG A 1 94 ? 54.409 -4.136 -28.098 1.00 38.69 94 ARG A O 1
ATOM 674 N N . PRO A 1 95 ? 56.107 -5.525 -27.586 1.00 40.53 95 PRO A N 1
ATOM 675 C CA . PRO A 1 95 ? 56.224 -6.084 -28.932 1.00 40.53 95 PRO A CA 1
ATOM 676 C C . PRO A 1 95 ? 55.242 -7.250 -29.158 1.00 40.53 95 PRO A C 1
ATOM 678 O O . PRO A 1 95 ? 54.974 -8.037 -28.247 1.00 40.53 95 PRO A O 1
ATOM 681 N N . GLU A 1 96 ? 54.703 -7.339 -30.376 1.00 42.31 96 GLU A N 1
ATOM 682 C CA . GLU A 1 96 ? 53.856 -8.432 -30.882 1.00 42.31 96 GLU A CA 1
ATOM 683 C C . GLU A 1 96 ? 54.653 -9.736 -31.108 1.00 42.31 96 GLU A C 1
ATOM 685 O O . GLU A 1 96 ? 55.835 -9.668 -31.457 1.00 42.31 96 GLU A O 1
ATOM 690 N N . PRO A 1 97 ? 54.030 -10.926 -30.989 1.00 45.59 97 PRO A N 1
ATOM 691 C CA . PRO A 1 97 ? 54.589 -12.177 -31.499 1.00 45.59 97 PRO A CA 1
ATOM 692 C C . PRO A 1 97 ? 54.047 -12.552 -32.905 1.00 45.59 97 PRO A C 1
ATOM 694 O O . PRO A 1 97 ? 52.925 -12.179 -33.251 1.00 45.59 97 PRO A O 1
ATOM 697 N N . PRO A 1 98 ? 54.820 -13.307 -33.717 1.00 47.34 98 PRO A N 1
ATOM 698 C CA . PRO A 1 98 ? 54.540 -13.579 -35.135 1.00 47.34 98 PRO A CA 1
ATOM 699 C C . PRO A 1 98 ? 53.586 -14.774 -35.372 1.00 47.34 98 PRO A C 1
ATOM 701 O O . PRO A 1 98 ? 53.365 -15.570 -34.456 1.00 47.34 98 PRO A O 1
ATOM 704 N N . PRO A 1 99 ? 53.054 -14.960 -36.604 1.00 43.44 99 PRO A N 1
ATOM 705 C CA . PRO A 1 99 ? 52.158 -16.067 -36.933 1.00 43.44 99 PRO A CA 1
ATOM 706 C C . PRO A 1 99 ? 52.924 -17.310 -37.419 1.00 43.44 99 PRO A C 1
ATOM 708 O O . PRO A 1 99 ? 53.935 -17.206 -38.112 1.00 43.44 99 PRO A O 1
ATOM 711 N N . GLY A 1 100 ? 52.402 -18.500 -37.105 1.00 34.25 100 GLY A N 1
ATOM 712 C CA . GLY A 1 100 ? 52.935 -19.781 -37.573 1.00 34.25 100 GLY A CA 1
ATOM 713 C C . GLY A 1 100 ? 51.837 -20.831 -37.757 1.00 34.25 100 GLY A C 1
ATOM 714 O O . GLY A 1 100 ? 51.051 -21.089 -36.851 1.00 34.25 100 GLY A O 1
ATOM 715 N N . HIS A 1 101 ? 51.786 -21.393 -38.963 1.00 34.62 101 HIS A N 1
ATOM 716 C CA . HIS A 1 101 ? 50.839 -22.384 -39.477 1.00 34.62 101 HIS A CA 1
ATOM 717 C C . HIS A 1 101 ? 51.107 -23.826 -38.998 1.00 34.62 101 HIS A C 1
ATOM 719 O O . HIS A 1 101 ? 52.251 -24.172 -38.719 1.00 34.62 101 HIS A O 1
ATOM 725 N N . GLY A 1 102 ? 50.091 -24.701 -39.109 1.00 31.33 102 GLY A N 1
ATOM 726 C CA . GLY A 1 102 ? 50.300 -26.069 -39.624 1.00 31.33 102 GLY A CA 1
ATOM 727 C C . GLY A 1 102 ? 49.753 -27.260 -38.818 1.00 31.33 102 GLY A C 1
ATOM 728 O O . GLY A 1 102 ? 50.412 -27.746 -37.914 1.00 31.33 102 GLY A O 1
ATOM 729 N N . ALA A 1 103 ? 48.569 -27.735 -39.232 1.00 30.25 103 ALA A N 1
ATOM 730 C CA . ALA A 1 103 ? 48.064 -29.119 -39.376 1.00 30.25 103 ALA A CA 1
ATOM 731 C C . ALA A 1 103 ? 48.690 -30.326 -38.618 1.00 30.25 103 ALA A C 1
ATOM 733 O O . ALA A 1 103 ? 49.881 -30.590 -38.726 1.00 30.25 103 ALA A O 1
ATOM 734 N N . SER A 1 104 ? 47.845 -31.240 -38.102 1.00 29.64 104 SER A N 1
ATOM 735 C CA . SER A 1 104 ? 47.456 -32.490 -38.814 1.00 29.64 104 SER A CA 1
ATOM 736 C C . SER A 1 104 ? 46.616 -33.487 -37.970 1.00 29.64 104 SER A C 1
ATOM 738 O O . SER A 1 104 ? 46.758 -33.543 -36.756 1.00 29.64 104 SER A O 1
ATOM 740 N N . SER A 1 105 ? 45.728 -34.216 -38.678 1.00 30.25 105 SER A N 1
ATOM 741 C CA . SER A 1 105 ? 45.167 -35.595 -38.524 1.00 30.25 105 SER A CA 1
ATOM 742 C C . SER A 1 105 ? 45.124 -36.320 -37.158 1.00 30.25 105 SER A C 1
ATOM 744 O O . SER A 1 105 ? 46.080 -36.261 -36.406 1.00 30.25 105 SER A O 1
ATOM 746 N N . GLY A 1 106 ? 44.153 -37.182 -36.818 1.00 28.64 106 GLY A N 1
ATOM 747 C CA . GLY A 1 106 ? 43.040 -37.805 -37.552 1.00 28.64 106 GLY A CA 1
ATOM 748 C C . GLY A 1 106 ? 42.425 -38.995 -36.768 1.00 28.64 106 GLY A C 1
ATOM 749 O O . GLY A 1 106 ? 42.975 -39.401 -35.749 1.00 28.64 106 GLY A O 1
ATOM 750 N N . GLY A 1 107 ? 41.315 -39.553 -37.288 1.00 29.16 107 GLY A N 1
ATOM 751 C CA . GLY A 1 107 ? 40.669 -40.834 -36.901 1.00 29.16 107 GLY A CA 1
ATOM 752 C C . GLY A 1 107 ? 39.686 -40.746 -35.715 1.00 29.16 107 GLY A C 1
ATOM 753 O O . GLY A 1 107 ? 40.040 -40.225 -34.673 1.00 29.16 107 GLY A O 1
ATOM 754 N N . GLY A 1 108 ? 38.425 -41.194 -35.734 1.00 28.12 108 GLY A N 1
ATOM 755 C CA . GLY A 1 108 ? 37.676 -42.078 -36.629 1.00 28.12 108 GLY A CA 1
ATOM 756 C C . GLY A 1 108 ? 37.204 -43.329 -35.871 1.00 28.12 108 GLY A C 1
ATOM 757 O O . GLY A 1 108 ? 37.982 -44.266 -35.773 1.00 28.12 108 GLY A O 1
ATOM 758 N N . ALA A 1 109 ? 35.961 -43.361 -35.361 1.00 31.80 109 ALA A N 1
ATOM 759 C CA . ALA A 1 109 ? 35.168 -44.588 -35.159 1.00 31.80 109 ALA A CA 1
ATOM 760 C C . ALA A 1 109 ? 33.709 -44.278 -34.764 1.00 31.80 109 ALA A C 1
ATOM 762 O O . ALA A 1 109 ? 33.426 -43.446 -33.907 1.00 31.80 109 ALA A O 1
ATOM 763 N N . SER A 1 110 ? 32.804 -44.981 -35.433 1.00 29.77 110 SER A N 1
ATOM 764 C CA . SER A 1 110 ? 31.342 -44.902 -35.452 1.00 29.77 110 SER A CA 1
ATOM 765 C C . SER A 1 110 ? 30.656 -45.884 -34.492 1.00 29.77 110 SER A C 1
ATOM 767 O O . SER A 1 110 ? 31.142 -46.999 -34.323 1.00 29.77 110 SER A O 1
ATOM 769 N N . GLY A 1 111 ? 29.453 -45.550 -34.010 1.00 29.73 111 GLY A N 1
ATOM 770 C CA . GLY A 1 111 ? 28.488 -46.514 -33.457 1.00 29.73 111 GLY A CA 1
ATOM 771 C C . GLY A 1 111 ? 27.219 -45.826 -32.943 1.00 29.73 111 GLY A C 1
ATOM 772 O O . GLY A 1 111 ? 27.277 -45.102 -31.958 1.00 29.73 111 GLY A O 1
ATOM 773 N N . GLY A 1 112 ? 26.099 -45.984 -33.657 1.00 27.80 112 GLY A N 1
ATOM 774 C CA . GLY A 1 112 ? 24.869 -45.201 -33.486 1.00 27.80 112 GLY A CA 1
ATOM 775 C C . GLY A 1 112 ? 23.870 -45.692 -32.428 1.00 27.80 112 GLY A C 1
ATOM 776 O O . GLY A 1 112 ? 23.874 -46.853 -32.029 1.00 27.80 112 GLY A O 1
ATOM 777 N N . GLY A 1 113 ? 22.959 -44.782 -32.058 1.00 26.94 113 GLY A N 1
ATOM 778 C CA . GLY A 1 113 ? 21.737 -45.032 -31.285 1.00 26.94 113 GLY A CA 1
ATOM 779 C C . GLY A 1 113 ? 20.946 -43.738 -31.006 1.00 26.94 113 GLY A C 1
ATOM 780 O O . GLY A 1 113 ? 21.341 -42.984 -30.134 1.00 26.94 113 GLY A O 1
ATOM 781 N N . ILE A 1 114 ? 19.894 -43.497 -31.809 1.00 32.53 114 ILE A N 1
ATOM 782 C CA . ILE A 1 114 ? 18.608 -42.756 -31.625 1.00 32.53 114 ILE A CA 1
ATOM 783 C C . ILE A 1 114 ? 18.557 -41.540 -30.641 1.00 32.53 114 ILE A C 1
ATOM 785 O O . ILE A 1 114 ? 18.967 -41.662 -29.492 1.00 32.53 114 ILE A O 1
ATOM 789 N N . PRO A 1 115 ? 17.986 -40.369 -31.030 1.00 37.03 115 PRO A N 1
ATOM 790 C CA . PRO A 1 115 ? 18.230 -39.089 -30.353 1.00 37.03 115 PRO A CA 1
ATOM 791 C C . PRO A 1 115 ? 17.277 -38.797 -29.180 1.00 37.03 115 PRO A C 1
ATOM 793 O O . PRO A 1 115 ? 16.120 -39.222 -29.201 1.00 37.03 115 PRO A O 1
ATOM 796 N N . PRO A 1 116 ? 17.683 -37.902 -28.262 1.00 33.31 116 PRO A N 1
ATOM 797 C CA . PRO A 1 116 ? 16.755 -36.959 -27.667 1.00 33.31 116 PRO A CA 1
ATOM 798 C C . PRO A 1 116 ? 17.129 -35.507 -27.992 1.00 33.31 116 PRO A C 1
ATOM 800 O O . PRO A 1 116 ? 18.280 -35.139 -28.220 1.00 33.31 116 PRO A O 1
ATOM 803 N N . ALA A 1 117 ? 16.077 -34.700 -28.044 1.00 36.16 117 ALA A N 1
ATOM 804 C CA . ALA A 1 117 ? 16.084 -33.264 -28.233 1.00 36.16 117 ALA A CA 1
ATOM 805 C C . ALA A 1 117 ? 16.891 -32.511 -27.155 1.00 36.16 117 ALA A C 1
ATOM 807 O O . ALA A 1 117 ? 17.099 -33.013 -26.055 1.00 36.16 117 ALA A O 1
ATOM 808 N N . PHE A 1 118 ? 17.224 -31.257 -27.488 1.00 40.50 118 PHE A N 1
ATOM 809 C CA . PHE A 1 118 ? 17.939 -30.247 -26.693 1.00 40.50 118 PHE A CA 1
ATOM 810 C C . PHE A 1 118 ? 19.454 -30.456 -26.539 1.00 40.50 118 PHE A C 1
ATOM 812 O O . PHE A 1 118 ? 19.935 -31.179 -25.677 1.00 40.50 118 PHE A O 1
ATOM 819 N N . GLY A 1 119 ? 20.216 -29.710 -27.347 1.00 25.55 119 GLY A N 1
ATOM 820 C CA . GLY A 1 119 ? 21.670 -29.615 -27.250 1.00 25.55 119 GLY A CA 1
ATOM 821 C C . GLY A 1 119 ? 22.198 -28.344 -27.912 1.00 25.55 119 GLY A C 1
ATOM 822 O O . GLY A 1 119 ? 22.718 -28.390 -29.021 1.00 25.55 119 GLY A O 1
ATOM 823 N N . GLY A 1 120 ? 22.048 -27.204 -27.234 1.00 28.31 120 GLY A N 1
ATOM 824 C CA . GLY A 1 120 ? 22.885 -26.026 -27.459 1.00 28.31 120 GLY A CA 1
ATOM 825 C C . GLY A 1 120 ? 24.141 -26.164 -26.600 1.00 28.31 120 GLY A C 1
ATOM 826 O O . GLY A 1 120 ? 24.051 -26.201 -25.378 1.00 28.31 120 GLY A O 1
ATOM 827 N N . SER A 1 121 ? 25.277 -26.314 -27.271 1.00 27.92 121 SER A N 1
ATOM 828 C CA . SER A 1 121 ? 26.639 -26.539 -26.778 1.00 27.92 121 SER A CA 1
ATOM 829 C C . SER A 1 121 ? 27.005 -25.915 -25.422 1.00 27.92 121 SER A C 1
ATOM 831 O O . SER A 1 121 ? 27.045 -24.694 -25.270 1.00 27.92 121 SER A O 1
ATOM 833 N N . THR A 1 122 ? 27.434 -26.763 -24.487 1.00 33.09 122 THR A N 1
ATOM 834 C CA . THR A 1 122 ? 28.292 -26.391 -23.359 1.00 33.09 122 THR A CA 1
ATOM 835 C C . THR A 1 122 ? 29.747 -26.321 -23.826 1.00 33.09 122 THR A C 1
ATOM 837 O O . THR A 1 122 ? 30.392 -27.354 -24.002 1.00 33.09 122 THR A O 1
ATOM 840 N N . SER A 1 123 ? 30.290 -25.117 -23.999 1.00 32.09 123 SER A N 1
ATOM 841 C CA . SER A 1 123 ? 31.737 -24.900 -23.919 1.00 32.09 123 SER A CA 1
ATOM 842 C C . SER A 1 123 ? 32.086 -24.601 -22.463 1.00 32.09 123 SER A C 1
ATOM 844 O O . SER A 1 123 ? 31.850 -23.502 -21.962 1.00 32.09 123 SER A O 1
ATOM 846 N N . SER A 1 124 ? 32.615 -25.600 -21.767 1.00 35.25 124 SER A N 1
ATOM 847 C CA . SER A 1 124 ? 33.232 -25.461 -20.451 1.00 35.25 124 SER A CA 1
ATOM 848 C C . SER A 1 124 ? 34.551 -24.690 -20.577 1.00 35.25 124 SER A C 1
ATOM 850 O O . SER A 1 124 ? 35.607 -25.284 -20.783 1.00 35.25 124 SER A O 1
ATOM 852 N N . GLY A 1 125 ? 34.475 -23.361 -20.485 1.00 30.86 125 GLY A N 1
ATOM 853 C CA . GLY A 1 125 ? 35.605 -22.518 -20.092 1.00 30.86 125 GLY A CA 1
ATOM 854 C C . GLY A 1 125 ? 35.788 -22.560 -18.569 1.00 30.86 125 GLY A C 1
ATOM 855 O O . GLY A 1 125 ? 34.832 -22.886 -17.856 1.00 30.86 125 GLY A O 1
ATOM 856 N N . PRO A 1 126 ? 36.989 -22.269 -18.035 1.00 32.81 126 PRO A N 1
ATOM 857 C CA . PRO A 1 126 ? 37.166 -22.161 -16.594 1.00 32.81 126 PRO A CA 1
ATOM 858 C C . PRO A 1 126 ? 36.219 -21.077 -16.078 1.00 32.81 126 PRO A C 1
ATOM 860 O O . PRO A 1 126 ? 36.063 -20.039 -16.717 1.00 32.81 126 PRO A O 1
ATOM 863 N N . ALA A 1 127 ? 35.559 -21.340 -14.951 1.00 33.47 127 ALA A N 1
ATOM 864 C CA . ALA A 1 127 ? 34.697 -20.377 -14.287 1.00 33.47 127 ALA A CA 1
ATOM 865 C C . ALA A 1 127 ? 35.508 -19.110 -13.987 1.00 33.47 127 ALA A C 1
ATOM 867 O O . ALA A 1 127 ? 36.239 -19.055 -12.998 1.00 33.47 127 ALA A O 1
ATOM 868 N N . GLU A 1 128 ? 35.398 -18.103 -14.855 1.00 35.16 128 GLU A N 1
ATOM 869 C CA . GLU A 1 128 ? 35.845 -16.758 -14.546 1.00 35.16 128 GLU A CA 1
ATOM 870 C C . GLU A 1 128 ? 35.070 -16.334 -13.304 1.00 35.16 128 GLU A C 1
ATOM 872 O O . GLU A 1 128 ? 33.847 -16.165 -13.310 1.00 35.16 128 GLU A O 1
ATOM 877 N N . SER A 1 129 ? 35.794 -16.240 -12.192 1.00 35.31 129 SER A N 1
ATOM 878 C CA . SER A 1 129 ? 35.355 -15.532 -11.007 1.00 35.31 129 SER A CA 1
ATOM 879 C C . SER A 1 129 ? 34.861 -14.170 -11.475 1.00 35.31 129 SER A C 1
ATOM 881 O O . SER A 1 129 ? 35.686 -13.354 -11.878 1.00 35.31 129 SER A O 1
ATOM 883 N N . GLY A 1 130 ? 33.538 -13.973 -11.492 1.00 38.88 130 GLY A N 1
ATOM 884 C CA . GLY A 1 130 ? 32.904 -12.748 -11.966 1.00 38.88 130 GLY A CA 1
ATOM 885 C C . GLY A 1 130 ? 33.558 -11.548 -11.304 1.00 38.88 130 GLY A C 1
ATOM 886 O O . GLY A 1 130 ? 33.297 -11.253 -10.134 1.00 38.88 130 GLY A O 1
ATOM 887 N N . SER A 1 131 ? 34.470 -10.921 -12.037 1.00 46.91 131 SER A N 1
ATOM 888 C CA . SER A 1 131 ? 35.186 -9.752 -11.589 1.00 46.91 131 SER A CA 1
ATOM 889 C C . SER A 1 131 ? 34.168 -8.627 -11.525 1.00 46.91 131 SER A C 1
ATOM 891 O O . SER A 1 131 ? 33.308 -8.457 -12.391 1.00 46.91 131 SER A O 1
ATOM 893 N N . LEU A 1 132 ? 34.207 -7.913 -10.408 1.00 49.69 132 LEU A N 1
ATOM 894 C CA . LEU A 1 132 ? 33.414 -6.717 -10.193 1.00 49.69 132 LEU A CA 1
ATOM 895 C C . LEU A 1 132 ? 33.569 -5.781 -11.408 1.00 49.69 132 LEU A C 1
ATOM 897 O O . LEU A 1 132 ? 34.682 -5.687 -11.932 1.00 49.69 132 LEU A O 1
ATOM 901 N N . PRO A 1 133 ? 32.518 -5.064 -11.852 1.00 54.72 133 PRO A N 1
ATOM 902 C CA . PRO A 1 133 ? 32.684 -4.053 -12.890 1.00 54.72 133 PRO A CA 1
ATOM 903 C C . PRO A 1 133 ? 33.837 -3.116 -12.499 1.00 54.72 133 PRO A C 1
ATOM 905 O O . PRO A 1 133 ? 33.901 -2.653 -11.357 1.00 54.72 133 PRO A O 1
ATOM 908 N N . ALA A 1 134 ? 34.735 -2.842 -13.453 1.00 48.16 134 ALA A N 1
ATOM 909 C CA . ALA A 1 134 ? 35.959 -2.046 -13.305 1.00 48.16 134 ALA A CA 1
ATOM 910 C C . ALA A 1 134 ? 35.893 -0.812 -12.365 1.00 48.16 134 ALA A C 1
ATOM 912 O O . ALA A 1 134 ? 36.886 -0.567 -11.679 1.00 48.16 134 ALA A O 1
ATOM 913 N N . PRO A 1 135 ? 34.777 -0.055 -12.222 1.00 51.31 135 PRO A N 1
ATOM 914 C CA . PRO A 1 135 ? 34.678 1.014 -11.219 1.00 51.31 135 PRO A CA 1
ATOM 915 C C . PRO A 1 135 ? 34.844 0.597 -9.744 1.00 51.31 135 PRO A C 1
ATOM 917 O O . PRO A 1 135 ? 34.967 1.476 -8.897 1.00 51.31 135 PRO A O 1
ATOM 920 N N . LEU A 1 136 ? 34.827 -0.694 -9.395 1.00 50.00 136 LEU A N 1
ATOM 921 C CA . LEU A 1 136 ? 34.975 -1.155 -8.006 1.00 50.00 136 LEU A CA 1
ATOM 922 C C . LEU A 1 136 ? 36.431 -1.308 -7.538 1.00 50.00 136 LEU A C 1
ATOM 924 O O . LEU A 1 136 ? 36.666 -1.410 -6.333 1.00 50.00 136 LEU A O 1
ATOM 928 N N . ALA A 1 137 ? 37.396 -1.302 -8.461 1.00 52.88 137 ALA A N 1
ATOM 929 C CA . ALA A 1 137 ? 38.813 -1.457 -8.135 1.00 52.88 137 ALA A CA 1
ATOM 930 C C . ALA A 1 137 ? 39.491 -0.141 -7.710 1.00 52.88 137 ALA A C 1
ATOM 932 O O . ALA A 1 137 ? 40.498 -0.182 -7.009 1.00 52.88 137 ALA A O 1
ATOM 933 N N . ASP A 1 138 ? 38.923 1.019 -8.063 1.00 57.81 138 ASP A N 1
ATOM 934 C CA . ASP A 1 138 ? 39.537 2.322 -7.806 1.00 57.81 138 ASP A CA 1
ATOM 935 C C . ASP A 1 138 ? 38.651 3.219 -6.912 1.00 57.81 138 ASP A C 1
ATOM 937 O O . ASP A 1 138 ? 37.665 3.811 -7.343 1.00 57.81 138 ASP A O 1
ATOM 941 N N . ARG A 1 139 ? 39.081 3.359 -5.646 1.00 52.53 139 ARG A N 1
ATOM 942 C CA . ARG A 1 139 ? 38.794 4.474 -4.706 1.00 52.53 139 ARG A CA 1
ATOM 943 C C . ARG A 1 139 ? 37.417 4.575 -4.015 1.00 52.53 139 ARG A C 1
ATOM 945 O O . ARG A 1 139 ? 36.876 5.672 -3.886 1.00 52.53 139 ARG A O 1
ATOM 952 N N . GLY A 1 140 ? 36.899 3.487 -3.432 1.00 63.25 140 GLY A N 1
ATOM 953 C CA . GLY A 1 140 ? 35.787 3.613 -2.463 1.00 63.25 140 GLY A CA 1
ATOM 954 C C . GLY A 1 140 ? 35.174 2.325 -1.899 1.00 63.25 140 GLY A C 1
ATOM 955 O O . GLY A 1 140 ? 34.383 2.387 -0.958 1.00 63.25 140 GLY A O 1
ATOM 956 N N . GLY A 1 141 ? 35.529 1.158 -2.442 1.00 84.25 141 GLY A N 1
ATOM 957 C CA . GLY A 1 141 ? 34.949 -0.124 -2.035 1.00 84.25 141 GLY A CA 1
ATOM 958 C C . GLY A 1 141 ? 33.498 -0.315 -2.498 1.00 84.25 141 GLY A C 1
ATOM 959 O O . GLY A 1 141 ? 32.864 0.585 -3.052 1.00 84.25 141 GLY A O 1
ATOM 960 N N . TRP A 1 142 ? 32.961 -1.516 -2.262 1.00 88.50 142 TRP A N 1
ATOM 961 C CA . TRP A 1 142 ? 31.625 -1.917 -2.723 1.00 88.50 142 TRP A CA 1
ATOM 962 C C . TRP A 1 142 ? 30.502 -0.979 -2.259 1.00 88.50 142 TRP A C 1
ATOM 964 O O . TRP A 1 142 ? 29.630 -0.623 -3.050 1.00 88.50 142 TRP A O 1
ATOM 974 N N . LEU A 1 143 ? 30.552 -0.519 -1.005 1.00 90.12 143 LEU A N 1
ATOM 975 C CA . LEU A 1 143 ? 29.522 0.355 -0.449 1.00 90.12 143 LEU A CA 1
ATOM 976 C C . LEU A 1 143 ? 29.496 1.730 -1.133 1.00 90.12 143 LEU A C 1
ATOM 978 O O . LEU A 1 143 ? 28.417 2.229 -1.441 1.00 90.12 143 LEU A O 1
ATOM 982 N N . ALA A 1 144 ? 30.655 2.343 -1.403 1.00 89.00 144 ALA A N 1
ATOM 983 C CA . ALA A 1 144 ? 30.698 3.643 -2.074 1.00 89.00 144 ALA A CA 1
ATOM 984 C C . ALA A 1 144 ? 30.141 3.557 -3.498 1.00 89.00 144 ALA A C 1
ATOM 986 O O . ALA A 1 144 ? 29.389 4.437 -3.917 1.00 89.00 144 ALA A O 1
ATOM 987 N N . TRP A 1 145 ? 30.449 2.473 -4.214 1.00 90.81 145 TRP A N 1
ATOM 988 C CA . TRP A 1 145 ? 29.869 2.204 -5.527 1.00 90.81 145 TRP A CA 1
ATOM 989 C C . TRP A 1 145 ? 28.355 1.991 -5.454 1.00 90.81 145 TRP A C 1
ATOM 991 O O . TRP A 1 145 ? 27.623 2.614 -6.223 1.00 90.81 145 TRP A O 1
ATOM 1001 N N . LEU A 1 146 ? 27.869 1.174 -4.509 1.00 94.38 146 LEU A N 1
ATOM 1002 C CA . LEU A 1 146 ? 26.435 0.927 -4.334 1.00 94.38 146 LEU A CA 1
ATOM 1003 C C . LEU A 1 146 ? 25.699 2.239 -4.052 1.00 94.38 146 LEU A C 1
ATOM 1005 O O . LEU A 1 146 ? 24.699 2.539 -4.699 1.00 94.38 146 LEU A O 1
ATOM 1009 N N . LEU A 1 147 ? 26.222 3.050 -3.130 1.00 93.69 147 LEU A N 1
ATOM 1010 C CA . LEU A 1 147 ? 25.657 4.353 -2.791 1.00 93.69 147 LEU A CA 1
ATOM 1011 C C . LEU A 1 147 ? 25.690 5.318 -3.977 1.00 93.69 147 LEU A C 1
ATOM 1013 O O . LEU A 1 147 ? 24.717 6.039 -4.189 1.00 93.69 147 LEU A O 1
ATOM 1017 N N . ALA A 1 148 ? 26.774 5.341 -4.756 1.00 93.38 148 ALA A N 1
ATOM 1018 C CA . ALA A 1 148 ? 26.854 6.152 -5.966 1.00 93.38 148 ALA A CA 1
ATOM 1019 C C . ALA A 1 148 ? 25.798 5.722 -6.992 1.00 93.38 148 ALA A C 1
ATOM 1021 O O . ALA A 1 148 ? 25.104 6.576 -7.539 1.00 93.38 148 ALA A O 1
ATOM 1022 N N . ARG A 1 149 ? 25.615 4.412 -7.189 1.00 95.12 149 ARG A N 1
ATOM 1023 C CA . ARG A 1 149 ? 24.622 3.850 -8.110 1.00 95.12 149 ARG A CA 1
ATOM 1024 C C . ARG A 1 149 ? 23.190 4.134 -7.659 1.00 95.12 149 ARG A C 1
ATOM 1026 O O . ARG A 1 149 ? 22.363 4.555 -8.459 1.00 95.12 149 ARG A O 1
ATOM 1033 N N . VAL A 1 150 ? 22.905 3.952 -6.369 1.00 97.12 150 VAL A N 1
ATOM 1034 C CA . VAL A 1 150 ? 21.614 4.285 -5.752 1.00 97.12 150 VAL A CA 1
ATOM 1035 C C . VAL A 1 150 ? 21.311 5.780 -5.888 1.00 97.12 150 VAL A C 1
ATOM 1037 O O . VAL A 1 150 ? 20.224 6.147 -6.323 1.00 97.12 150 VAL A O 1
ATOM 1040 N N . LYS A 1 151 ? 22.269 6.660 -5.575 1.00 95.19 151 LYS A N 1
ATOM 1041 C CA . LYS A 1 151 ? 22.094 8.111 -5.745 1.00 95.19 151 LYS A CA 1
ATOM 1042 C C . LYS A 1 151 ? 21.891 8.489 -7.208 1.00 95.19 151 LYS A C 1
ATOM 1044 O O . LYS A 1 151 ? 21.033 9.316 -7.489 1.00 95.19 151 LYS A O 1
ATOM 1049 N N . GLY A 1 152 ? 22.653 7.887 -8.121 1.00 96.31 152 GLY A N 1
ATOM 1050 C CA . GLY A 1 152 ? 22.523 8.111 -9.558 1.00 96.31 152 GLY A CA 1
ATOM 1051 C C . GLY A 1 152 ? 21.111 7.802 -10.039 1.00 96.31 152 GLY A C 1
ATOM 1052 O O . GLY A 1 152 ? 20.446 8.680 -10.584 1.00 96.31 152 GLY A O 1
ATOM 1053 N N . ILE A 1 153 ? 20.606 6.599 -9.747 1.00 97.56 153 ILE A N 1
ATOM 1054 C CA . ILE A 1 153 ? 19.296 6.181 -10.253 1.00 97.56 153 ILE A CA 1
ATOM 1055 C C . ILE A 1 153 ? 18.140 6.941 -9.590 1.00 97.56 153 ILE A C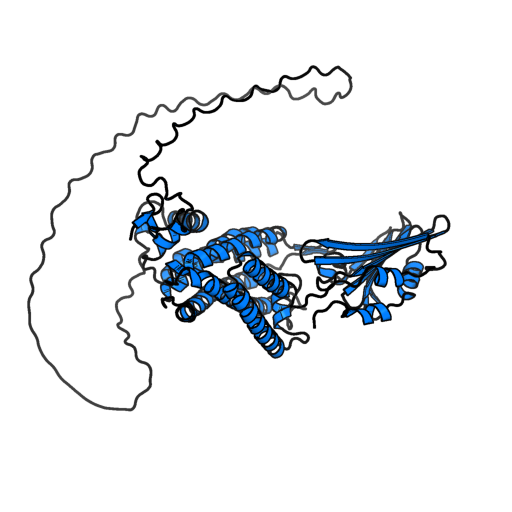 1
ATOM 1057 O O . ILE A 1 153 ? 17.159 7.255 -10.254 1.00 97.56 153 ILE A O 1
ATOM 1061 N N . VAL A 1 154 ? 18.259 7.290 -8.304 1.00 95.81 154 VAL A N 1
ATOM 1062 C CA . VAL A 1 154 ? 17.193 7.988 -7.564 1.00 95.81 154 VAL A CA 1
ATOM 1063 C C . VAL A 1 154 ? 17.184 9.497 -7.822 1.00 95.81 154 VAL A C 1
ATOM 1065 O O . VAL A 1 154 ? 16.121 10.103 -7.821 1.00 95.81 154 VAL A O 1
ATOM 1068 N N . LEU A 1 155 ? 18.339 10.137 -8.020 1.00 96.06 155 LEU A N 1
ATOM 1069 C CA . LEU A 1 155 ? 18.418 11.601 -8.147 1.00 96.06 155 LEU A CA 1
ATOM 1070 C C . LEU A 1 155 ? 18.590 12.069 -9.593 1.00 96.06 155 LEU A C 1
ATOM 1072 O O . LEU A 1 155 ? 18.200 13.187 -9.922 1.00 96.06 155 LEU A O 1
ATOM 1076 N N . LYS A 1 156 ? 19.182 11.237 -10.457 1.00 95.94 156 LYS A N 1
ATOM 1077 C CA . LYS A 1 156 ? 19.494 11.560 -11.856 1.00 95.94 156 LYS A CA 1
ATOM 1078 C C . LYS A 1 156 ? 19.151 10.402 -12.808 1.00 95.94 156 LYS A C 1
ATOM 1080 O O . LYS A 1 156 ? 20.001 9.965 -13.586 1.00 95.94 156 LYS A O 1
ATOM 1085 N N . PRO A 1 157 ? 17.899 9.914 -12.805 1.00 96.00 157 PRO A N 1
ATOM 1086 C CA . PRO A 1 157 ? 17.529 8.694 -13.520 1.00 96.00 157 PRO A CA 1
ATOM 1087 C C . PRO A 1 157 ? 17.794 8.751 -15.024 1.00 96.00 157 PRO A C 1
ATOM 1089 O O . PRO A 1 157 ? 18.265 7.777 -15.596 1.00 96.00 157 PRO A O 1
ATOM 1092 N N . ALA A 1 158 ? 17.538 9.889 -15.676 1.00 92.88 158 ALA A N 1
ATOM 1093 C CA . ALA A 1 158 ? 17.746 10.026 -17.119 1.00 92.88 158 ALA A CA 1
ATOM 1094 C C . ALA A 1 158 ? 19.219 9.844 -17.531 1.00 92.88 158 ALA A C 1
ATOM 1096 O O . ALA A 1 158 ? 19.491 9.215 -18.551 1.00 92.88 158 ALA A O 1
ATOM 1097 N N . GLU A 1 159 ? 20.156 10.369 -16.736 1.00 95.06 159 GLU A N 1
ATOM 1098 C CA . GLU A 1 159 ? 21.598 10.197 -16.952 1.00 95.06 159 GLU A CA 1
ATOM 1099 C C . GLU A 1 159 ? 22.029 8.769 -16.597 1.00 95.06 159 GLU A C 1
ATOM 1101 O O . GLU A 1 159 ? 22.763 8.124 -17.345 1.00 95.06 159 GLU A O 1
ATOM 1106 N N . GLU A 1 160 ? 21.540 8.250 -15.470 1.00 96.88 160 GLU A N 1
ATOM 1107 C CA . GLU A 1 160 ? 21.971 6.956 -14.952 1.00 96.88 160 GLU A CA 1
ATOM 1108 C C . GLU A 1 160 ? 21.495 5.785 -15.826 1.00 96.88 160 GLU A C 1
ATOM 1110 O O . GLU A 1 160 ? 22.256 4.846 -16.047 1.00 96.88 160 GLU A O 1
ATOM 1115 N N . TRP A 1 161 ? 20.292 5.852 -16.410 1.00 97.69 161 TRP A N 1
ATOM 1116 C CA . TRP A 1 161 ? 19.828 4.839 -17.366 1.00 97.69 161 TRP A CA 1
ATOM 1117 C C . TRP A 1 161 ? 20.742 4.735 -18.591 1.00 97.69 161 TRP A C 1
ATOM 1119 O O . TRP A 1 161 ? 21.077 3.630 -19.009 1.00 97.69 161 TRP A O 1
ATOM 1129 N N . GLN A 1 162 ? 21.188 5.871 -19.135 1.00 96.56 162 GLN A N 1
ATOM 1130 C CA . GLN A 1 162 ? 22.125 5.902 -20.267 1.00 96.56 162 GLN A CA 1
ATOM 1131 C C . GLN A 1 162 ? 23.503 5.358 -19.885 1.00 96.56 162 GLN A C 1
ATOM 1133 O O . GLN A 1 162 ? 24.198 4.784 -20.716 1.00 96.56 162 GLN A O 1
ATOM 1138 N N . ARG A 1 163 ? 23.897 5.522 -18.619 1.00 95.50 163 ARG A N 1
ATOM 1139 C CA . ARG A 1 163 ? 25.151 4.985 -18.091 1.00 95.50 163 ARG A CA 1
ATOM 1140 C C . ARG A 1 163 ? 25.108 3.468 -17.902 1.00 95.50 163 ARG A C 1
ATOM 1142 O O . ARG A 1 163 ? 26.089 2.809 -18.211 1.00 95.50 163 ARG A O 1
ATOM 1149 N N . ILE A 1 164 ? 23.998 2.934 -17.391 1.00 95.38 164 ILE A N 1
ATOM 1150 C CA . ILE A 1 164 ? 23.812 1.507 -17.067 1.00 95.38 164 ILE A CA 1
ATOM 1151 C C . ILE A 1 164 ? 23.604 0.644 -18.318 1.00 95.38 164 ILE A C 1
ATOM 1153 O O . ILE A 1 164 ? 23.972 -0.534 -18.341 1.00 95.38 164 ILE A O 1
ATOM 1157 N N . GLU A 1 165 ? 22.966 1.193 -19.349 1.00 96.06 165 GLU A N 1
ATOM 1158 C CA . GLU A 1 165 ? 22.617 0.451 -20.560 1.00 96.06 165 GLU A CA 1
ATOM 1159 C C . GLU A 1 165 ? 23.818 -0.247 -21.226 1.00 96.06 165 GLU A C 1
ATOM 1161 O O . GLU A 1 165 ? 23.727 -1.466 -21.406 1.00 96.06 165 GLU A O 1
ATOM 1166 N N . PRO A 1 166 ? 24.957 0.423 -21.492 1.00 95.94 166 PRO A N 1
ATOM 1167 C CA . PRO A 1 166 ? 26.107 -0.218 -22.128 1.00 95.94 166 PRO A CA 1
ATOM 1168 C C . PRO A 1 166 ? 26.908 -1.132 -21.188 1.00 95.94 166 PRO A C 1
ATOM 1170 O O . PRO A 1 166 ? 27.815 -1.824 -21.644 1.00 95.94 166 PRO A O 1
ATOM 1173 N N . GLU A 1 167 ? 26.627 -1.138 -19.879 1.00 92.62 167 GLU A N 1
ATOM 1174 C CA . GLU A 1 167 ? 27.362 -1.972 -18.925 1.00 92.62 167 GLU A CA 1
ATOM 1175 C C . GLU A 1 167 ? 27.012 -3.453 -19.119 1.00 92.62 167 GLU A C 1
ATOM 1177 O O . GLU A 1 167 ? 25.859 -3.860 -18.943 1.00 92.62 167 GLU A O 1
ATOM 1182 N N . ASP A 1 168 ? 28.009 -4.284 -19.413 1.00 88.19 168 ASP A N 1
ATOM 1183 C CA . ASP A 1 168 ? 27.849 -5.737 -19.430 1.00 88.19 168 ASP A CA 1
ATOM 1184 C C . ASP A 1 168 ? 27.965 -6.277 -17.999 1.00 88.19 168 ASP A C 1
ATOM 1186 O O . ASP A 1 168 ? 29.052 -6.419 -17.438 1.00 88.19 168 ASP A O 1
ATOM 1190 N N . THR A 1 169 ? 26.816 -6.482 -17.354 1.00 87.81 169 THR A N 1
ATOM 1191 C CA . THR A 1 169 ? 26.746 -7.009 -15.989 1.00 87.81 169 THR A CA 1
ATOM 1192 C C . THR A 1 169 ? 25.985 -8.321 -16.001 1.00 87.81 169 THR A C 1
ATOM 1194 O O . THR A 1 169 ? 24.765 -8.347 -16.176 1.00 87.81 169 THR A O 1
ATOM 1197 N N . ALA A 1 170 ? 26.701 -9.414 -15.735 1.00 90.25 170 ALA A N 1
ATOM 1198 C CA . ALA A 1 170 ? 26.094 -10.731 -15.622 1.00 90.25 170 ALA A CA 1
ATOM 1199 C C . ALA A 1 170 ? 24.984 -10.743 -14.545 1.00 90.25 170 ALA A C 1
ATOM 1201 O O . ALA A 1 170 ? 25.181 -10.185 -13.458 1.00 90.25 170 ALA A O 1
ATOM 1202 N N . PRO A 1 171 ? 23.856 -11.449 -14.767 1.00 91.88 171 PRO A N 1
ATOM 1203 C CA . PRO A 1 171 ? 22.758 -11.534 -13.801 1.00 91.88 171 PRO A CA 1
ATOM 1204 C C . PRO A 1 171 ? 23.208 -11.901 -12.381 1.00 91.88 171 PRO A C 1
ATOM 1206 O O . PRO A 1 171 ? 22.816 -11.253 -11.415 1.00 91.88 171 PRO A O 1
ATOM 1209 N N . ALA A 1 172 ? 24.098 -12.888 -12.241 1.00 89.12 172 ALA A N 1
ATOM 1210 C CA . ALA A 1 172 ? 24.617 -13.310 -10.940 1.00 89.12 172 ALA A CA 1
ATOM 1211 C C . ALA A 1 172 ? 25.431 -12.210 -10.233 1.00 89.12 172 ALA A C 1
ATOM 1213 O O . ALA A 1 172 ? 25.348 -12.069 -9.011 1.00 89.12 172 ALA A O 1
ATOM 1214 N N . ALA A 1 173 ? 26.205 -11.423 -10.988 1.00 91.38 173 ALA A N 1
ATOM 1215 C CA . ALA A 1 173 ? 26.972 -10.304 -10.450 1.00 91.38 173 ALA A CA 1
ATOM 1216 C C . ALA A 1 173 ? 26.042 -9.171 -9.997 1.00 91.38 173 ALA A C 1
ATOM 1218 O O . ALA A 1 173 ? 26.216 -8.648 -8.895 1.00 91.38 173 ALA A O 1
ATOM 1219 N N . LEU A 1 174 ? 25.009 -8.851 -10.784 1.00 95.19 174 LEU A N 1
ATOM 1220 C CA . LEU A 1 174 ? 23.990 -7.860 -10.427 1.00 95.19 174 LEU A CA 1
ATOM 1221 C C . LEU A 1 174 ? 23.220 -8.268 -9.162 1.00 95.19 174 LEU A C 1
ATOM 1223 O O . LEU A 1 174 ? 23.009 -7.446 -8.269 1.00 95.19 174 LEU A O 1
ATOM 1227 N N . TYR A 1 175 ? 22.856 -9.548 -9.042 1.00 96.00 175 TYR A N 1
ATOM 1228 C CA . TYR A 1 175 ? 22.174 -10.054 -7.853 1.00 96.00 175 TYR A CA 1
ATOM 1229 C C . TYR A 1 175 ? 23.024 -9.919 -6.591 1.00 96.00 175 TYR A C 1
ATOM 1231 O O . TYR A 1 175 ? 22.550 -9.381 -5.594 1.00 96.00 175 TYR A O 1
ATOM 1239 N N . LYS A 1 176 ? 24.285 -10.363 -6.639 1.00 93.62 176 LYS A N 1
ATOM 1240 C CA . LYS A 1 176 ? 25.194 -10.324 -5.484 1.00 93.62 176 LYS A CA 1
ATOM 1241 C C . LYS A 1 176 ? 25.565 -8.899 -5.072 1.00 93.62 176 LYS A C 1
ATOM 1243 O O . LYS A 1 176 ? 25.633 -8.609 -3.884 1.00 93.62 176 LYS A O 1
ATOM 1248 N N . SER A 1 177 ? 25.830 -8.029 -6.045 1.00 92.12 177 SER A N 1
ATOM 1249 C CA . SER A 1 177 ? 26.365 -6.687 -5.787 1.00 92.12 177 SER A CA 1
ATOM 1250 C C . SER A 1 177 ? 25.296 -5.616 -5.563 1.00 92.12 177 SER A C 1
ATOM 1252 O O . SER A 1 177 ? 25.614 -4.601 -4.946 1.00 92.12 177 SER A O 1
ATOM 1254 N N . TYR A 1 178 ? 24.061 -5.822 -6.038 1.00 96.44 178 TYR A N 1
ATOM 1255 C CA . TYR A 1 178 ? 23.010 -4.800 -6.024 1.00 96.44 178 TYR A CA 1
ATOM 1256 C C . TYR A 1 178 ? 21.675 -5.312 -5.467 1.00 96.44 178 TYR A C 1
ATOM 1258 O O . TYR A 1 178 ? 21.209 -4.804 -4.450 1.00 96.44 178 TYR A O 1
ATOM 1266 N N . VAL A 1 179 ? 21.067 -6.328 -6.095 1.00 97.50 179 VAL A N 1
ATOM 1267 C CA . VAL A 1 179 ? 19.682 -6.748 -5.783 1.00 97.50 179 VAL A CA 1
ATOM 1268 C C . VAL A 1 179 ? 19.564 -7.335 -4.379 1.00 97.50 179 VAL A C 1
ATOM 1270 O O . VAL A 1 179 ? 18.773 -6.843 -3.587 1.00 97.50 179 VAL A O 1
ATOM 1273 N N . ALA A 1 180 ? 20.350 -8.363 -4.052 1.00 96.81 180 ALA A N 1
ATOM 1274 C CA . ALA A 1 180 ? 20.295 -9.047 -2.760 1.00 96.81 180 ALA A CA 1
ATOM 1275 C C . ALA A 1 180 ? 20.475 -8.104 -1.551 1.00 96.81 180 ALA A C 1
ATOM 1277 O O . ALA A 1 180 ? 19.606 -8.092 -0.678 1.00 96.81 180 ALA A O 1
ATOM 1278 N N . PRO A 1 181 ? 21.530 -7.265 -1.488 1.00 96.19 181 PRO A N 1
ATOM 1279 C CA . PRO A 1 181 ? 21.734 -6.383 -0.341 1.00 96.19 181 PRO A CA 1
ATOM 1280 C C . PRO A 1 181 ? 20.644 -5.311 -0.195 1.00 96.19 181 PRO A C 1
ATOM 1282 O O . PRO A 1 181 ? 20.256 -5.007 0.930 1.00 96.19 181 PRO A O 1
ATOM 1285 N N . LEU A 1 182 ? 20.116 -4.756 -1.294 1.00 96.56 182 LEU A N 1
ATOM 1286 C CA . LEU A 1 182 ? 19.033 -3.766 -1.221 1.00 96.56 182 LEU A CA 1
ATOM 1287 C C . LEU A 1 182 ? 17.683 -4.415 -0.891 1.00 96.56 182 LEU A C 1
ATOM 1289 O O . LEU A 1 182 ? 16.961 -3.924 -0.026 1.00 96.56 182 LEU A O 1
ATOM 1293 N N . ALA A 1 183 ? 17.360 -5.547 -1.518 1.00 95.06 183 ALA A N 1
ATOM 1294 C CA . ALA A 1 183 ? 16.115 -6.271 -1.278 1.00 95.06 183 ALA A CA 1
ATOM 1295 C C . ALA A 1 183 ? 16.001 -6.807 0.158 1.00 95.06 183 ALA A C 1
ATOM 1297 O O . ALA A 1 183 ? 14.889 -7.014 0.635 1.00 95.06 183 ALA A O 1
ATOM 1298 N N . ALA A 1 184 ? 17.122 -6.997 0.863 1.00 96.19 184 ALA A N 1
ATOM 1299 C CA . ALA A 1 184 ? 17.140 -7.415 2.264 1.00 96.19 184 ALA A CA 1
ATOM 1300 C C . ALA A 1 184 ? 16.668 -6.320 3.239 1.00 96.19 184 ALA A C 1
ATOM 1302 O O . ALA A 1 184 ? 16.201 -6.647 4.330 1.00 96.19 184 ALA A O 1
ATOM 1303 N N . ILE A 1 185 ? 16.750 -5.036 2.857 1.00 95.00 185 ILE A N 1
ATOM 1304 C CA . ILE A 1 185 ? 16.420 -3.901 3.737 1.00 95.00 185 ILE A CA 1
ATOM 1305 C C . ILE A 1 185 ? 14.981 -4.017 4.250 1.00 95.00 185 ILE A C 1
ATOM 1307 O O . ILE A 1 185 ? 14.757 -3.968 5.456 1.00 95.00 185 ILE A O 1
ATOM 1311 N N . GLY A 1 186 ? 14.018 -4.209 3.344 1.00 90.19 186 GLY A N 1
ATOM 1312 C CA . GLY A 1 186 ? 12.592 -4.283 3.679 1.00 90.19 186 GLY A CA 1
ATOM 1313 C C . GLY A 1 186 ? 12.238 -5.429 4.636 1.00 90.19 186 GLY A C 1
ATOM 1314 O O . GLY A 1 186 ? 11.670 -5.158 5.695 1.00 90.19 186 GLY A O 1
ATOM 1315 N N . PRO A 1 187 ? 12.578 -6.694 4.321 1.00 91.31 187 PRO A N 1
ATOM 1316 C CA . PRO A 1 187 ? 12.333 -7.833 5.203 1.00 91.31 187 PRO A CA 1
ATOM 1317 C C . PRO A 1 187 ? 12.975 -7.683 6.584 1.00 91.31 187 PRO A C 1
ATOM 1319 O O . PRO A 1 187 ? 12.308 -7.931 7.586 1.00 91.31 187 PRO A O 1
ATOM 1322 N N . ILE A 1 188 ? 14.234 -7.231 6.662 1.00 93.69 188 ILE A N 1
ATOM 1323 C CA . ILE A 1 188 ? 14.932 -7.032 7.944 1.00 93.69 188 ILE A CA 1
ATOM 1324 C C . ILE A 1 188 ? 14.253 -5.928 8.761 1.00 93.69 188 ILE A C 1
ATOM 1326 O O . ILE A 1 188 ? 13.966 -6.118 9.943 1.00 93.69 188 ILE A O 1
ATOM 1330 N N . ALA A 1 189 ? 13.957 -4.787 8.136 1.00 90.75 189 ALA A N 1
ATOM 1331 C CA . ALA A 1 189 ? 13.266 -3.672 8.775 1.00 90.75 189 ALA A CA 1
ATOM 1332 C C . ALA A 1 189 ? 11.884 -4.085 9.299 1.00 90.75 189 ALA A C 1
ATOM 1334 O O . ALA A 1 189 ? 11.556 -3.812 10.451 1.00 90.75 189 ALA A O 1
ATOM 1335 N N . SER A 1 190 ? 11.111 -4.797 8.479 1.00 86.19 190 SER A N 1
ATOM 1336 C CA . SER A 1 190 ? 9.772 -5.280 8.831 1.00 86.19 190 SER A CA 1
ATOM 1337 C C . SER A 1 190 ? 9.820 -6.322 9.947 1.00 86.19 190 SER A C 1
ATOM 1339 O O . SER A 1 190 ? 8.986 -6.296 10.845 1.00 86.19 190 SER A O 1
ATOM 1341 N N . PHE A 1 191 ? 10.814 -7.213 9.944 1.00 87.75 191 PHE A N 1
ATOM 1342 C CA . PHE A 1 191 ? 11.040 -8.159 11.035 1.00 87.75 191 PHE A CA 1
ATOM 1343 C C . PHE A 1 191 ? 11.296 -7.439 12.361 1.00 87.75 191 PHE A C 1
ATOM 1345 O O . PHE A 1 191 ? 10.622 -7.717 13.352 1.00 87.75 191 PHE A O 1
ATOM 1352 N N . ILE A 1 192 ? 12.222 -6.475 12.369 1.00 89.31 192 ILE A N 1
ATOM 1353 C CA . ILE A 1 192 ? 12.525 -5.664 13.555 1.00 89.31 192 ILE A CA 1
ATOM 1354 C C . ILE A 1 192 ? 11.269 -4.916 14.013 1.00 89.31 192 ILE A C 1
ATOM 1356 O O . ILE A 1 192 ? 10.931 -4.955 15.197 1.00 89.31 192 ILE A O 1
ATOM 1360 N N . GLY A 1 193 ? 10.549 -4.287 13.082 1.00 83.38 193 GLY A N 1
ATOM 1361 C CA . GLY A 1 193 ? 9.316 -3.565 13.371 1.00 83.38 193 GLY A CA 1
ATOM 1362 C C . GLY A 1 193 ? 8.255 -4.460 13.998 1.00 83.38 193 GLY A C 1
ATOM 1363 O O . GLY A 1 193 ? 7.722 -4.133 15.047 1.00 83.38 193 GLY A O 1
ATOM 1364 N N . MET A 1 194 ? 7.997 -5.639 13.442 1.00 79.56 194 MET A N 1
ATOM 1365 C CA . MET A 1 194 ? 6.938 -6.527 13.931 1.00 79.56 194 MET A CA 1
ATOM 1366 C C . MET A 1 194 ? 7.291 -7.278 15.224 1.00 79.56 194 MET A C 1
ATOM 1368 O O . MET A 1 194 ? 6.393 -7.592 16.008 1.00 79.56 194 MET A O 1
ATOM 1372 N N . VAL A 1 195 ? 8.573 -7.573 15.461 1.00 85.75 195 VAL A N 1
ATOM 1373 C CA . VAL A 1 195 ? 9.034 -8.305 16.656 1.00 85.75 195 VAL A CA 1
ATOM 1374 C C . VAL A 1 195 ? 9.306 -7.369 17.833 1.00 85.75 195 VAL A C 1
ATOM 1376 O O . VAL A 1 195 ? 8.939 -7.687 18.962 1.00 85.75 195 VAL A O 1
ATOM 1379 N N . VAL A 1 196 ? 9.945 -6.218 17.598 1.00 86.75 196 VAL A N 1
ATOM 1380 C CA . VAL A 1 196 ? 10.378 -5.301 18.667 1.00 86.75 196 VAL A CA 1
ATOM 1381 C C . VAL A 1 196 ? 9.343 -4.208 18.915 1.00 86.75 196 VAL A C 1
ATOM 1383 O O . VAL A 1 196 ? 8.945 -3.979 20.061 1.00 86.75 196 VAL A O 1
ATOM 1386 N N . VAL A 1 197 ? 8.886 -3.535 17.855 1.00 83.94 197 VAL A N 1
ATOM 1387 C CA . VAL A 1 197 ? 7.926 -2.426 17.976 1.00 83.94 197 VAL A CA 1
ATOM 1388 C C . VAL A 1 197 ? 6.513 -2.981 18.146 1.00 83.94 197 VAL A C 1
ATOM 1390 O O . VAL A 1 197 ? 5.860 -2.682 19.142 1.00 83.94 197 VAL A O 1
ATOM 1393 N N . GLY A 1 198 ? 6.099 -3.876 17.254 1.00 70.06 198 GLY A N 1
ATOM 1394 C CA . GLY A 1 198 ? 4.751 -4.419 17.174 1.00 70.06 198 GLY A CA 1
ATOM 1395 C C . GLY A 1 198 ? 3.771 -3.468 16.489 1.00 70.06 198 GLY A C 1
ATOM 1396 O O . GLY A 1 198 ? 4.104 -2.343 16.114 1.00 70.06 198 GLY A O 1
ATOM 1397 N N . ILE A 1 199 ? 2.537 -3.933 16.331 1.00 68.25 199 ILE A N 1
ATOM 1398 C CA . ILE A 1 199 ? 1.417 -3.114 15.872 1.00 68.25 199 ILE A CA 1
ATOM 1399 C C . ILE A 1 199 ? 0.609 -2.726 17.106 1.00 68.25 199 ILE A C 1
ATOM 1401 O O . ILE A 1 199 ? 0.064 -3.586 17.800 1.00 68.25 199 ILE A O 1
ATOM 1405 N N . SER A 1 200 ? 0.543 -1.426 17.388 1.00 64.25 200 SER A N 1
ATOM 1406 C CA . SER A 1 200 ? -0.371 -0.888 18.392 1.00 64.25 200 SER A CA 1
ATOM 1407 C C . SER A 1 200 ? -1.773 -0.865 17.809 1.00 64.25 200 SER A C 1
ATOM 1409 O O . SER A 1 200 ? -2.077 -0.049 16.941 1.00 64.25 200 SER A O 1
ATOM 1411 N N . MET A 1 201 ? -2.616 -1.780 18.274 1.00 53.66 201 MET A N 1
ATOM 1412 C CA . MET A 1 201 ? -4.027 -1.774 17.929 1.00 53.66 201 MET A CA 1
ATOM 1413 C C . MET A 1 201 ? -4.798 -0.998 18.997 1.00 53.66 201 MET A C 1
ATOM 1415 O O . MET A 1 201 ? -4.565 -1.209 20.196 1.00 53.66 201 MET A O 1
ATOM 1419 N N . PRO A 1 202 ? -5.723 -0.110 18.593 1.00 50.62 202 PRO A N 1
ATOM 1420 C CA . PRO A 1 202 ? -6.697 0.448 19.516 1.00 50.62 202 PRO A CA 1
ATOM 1421 C C . PRO A 1 202 ? -7.366 -0.685 20.309 1.00 50.62 202 PRO A C 1
ATOM 1423 O O . PRO A 1 202 ? -7.641 -1.750 19.760 1.00 50.62 202 PRO A O 1
ATOM 1426 N N . PHE A 1 203 ? -7.599 -0.468 21.604 1.00 50.78 203 PHE A N 1
ATOM 1427 C CA . PHE A 1 203 ? -8.300 -1.388 22.519 1.00 50.78 203 PHE A CA 1
ATOM 1428 C C . PHE A 1 203 ? -7.558 -2.683 22.928 1.00 50.78 203 PHE A C 1
ATOM 1430 O O . PHE A 1 203 ? -7.753 -3.127 24.056 1.00 50.78 203 PHE A O 1
ATOM 1437 N N . VAL A 1 204 ? -6.669 -3.245 22.096 1.00 43.59 204 VAL A N 1
ATOM 1438 C CA . VAL A 1 204 ? -5.945 -4.519 22.361 1.00 43.59 204 VAL A CA 1
ATOM 1439 C C . VAL A 1 204 ? -4.510 -4.300 22.877 1.00 43.59 204 VAL A C 1
ATOM 1441 O O . VAL A 1 204 ? -3.888 -5.199 23.440 1.00 43.59 204 VAL A O 1
ATOM 1444 N N . GLY A 1 205 ? -3.972 -3.088 22.725 1.00 64.31 205 GLY A N 1
ATOM 1445 C CA . GLY A 1 205 ? -2.585 -2.778 23.065 1.00 64.31 205 GLY A CA 1
ATOM 1446 C C . GLY A 1 205 ? -1.618 -3.162 21.943 1.00 64.31 205 GLY A C 1
ATOM 1447 O O . GLY A 1 205 ? -1.998 -3.300 20.779 1.00 64.31 205 GLY A O 1
ATOM 1448 N N . THR A 1 206 ? -0.332 -3.280 22.266 1.00 70.06 206 THR A N 1
ATOM 1449 C CA . THR A 1 206 ? 0.708 -3.554 21.264 1.00 70.06 206 THR A CA 1
ATOM 1450 C C . THR A 1 206 ? 0.907 -5.052 21.087 1.00 70.06 206 THR A C 1
ATOM 1452 O O . THR A 1 206 ? 1.456 -5.716 21.966 1.00 70.06 206 THR A O 1
ATOM 1455 N N . MET A 1 207 ? 0.516 -5.577 19.926 1.00 67.75 207 MET A N 1
ATOM 1456 C CA . MET A 1 207 ? 0.804 -6.960 19.557 1.00 67.75 207 MET A CA 1
ATOM 1457 C C . MET A 1 207 ? 2.148 -7.062 18.846 1.00 67.75 207 MET A C 1
ATOM 1459 O O . MET A 1 207 ? 2.435 -6.313 17.913 1.00 67.75 207 MET A O 1
ATOM 1463 N N . ARG A 1 208 ? 2.959 -8.031 19.266 1.00 74.44 208 ARG A N 1
ATOM 1464 C CA . ARG A 1 208 ? 4.244 -8.365 18.645 1.00 74.44 208 ARG A CA 1
ATOM 1465 C C . ARG A 1 208 ? 4.192 -9.779 18.103 1.00 74.44 208 ARG A C 1
ATOM 1467 O O . ARG A 1 208 ? 3.584 -10.659 18.709 1.00 74.44 208 ARG A O 1
ATOM 1474 N N . ILE A 1 209 ? 4.859 -9.999 16.978 1.00 70.25 209 ILE A N 1
ATOM 1475 C CA . ILE A 1 209 ? 5.011 -11.340 16.419 1.00 70.25 209 ILE A CA 1
ATOM 1476 C C . ILE A 1 209 ? 6.136 -12.060 17.171 1.00 70.25 209 ILE A C 1
ATOM 1478 O O . ILE A 1 209 ? 7.167 -11.468 17.489 1.00 70.25 209 ILE A O 1
ATOM 1482 N N . GLY A 1 210 ? 5.952 -13.354 17.449 1.00 76.81 210 GLY A N 1
ATOM 1483 C CA . GLY A 1 210 ? 7.000 -14.182 18.041 1.00 76.81 210 GLY A CA 1
ATOM 1484 C C . GLY A 1 210 ? 8.245 -14.240 17.149 1.00 76.81 210 GLY A C 1
ATOM 1485 O O . GLY A 1 210 ? 8.138 -14.299 15.922 1.00 76.81 210 GLY A O 1
ATOM 1486 N N . VAL A 1 211 ? 9.434 -14.262 17.756 1.00 83.38 211 VAL A N 1
ATOM 1487 C CA . VAL A 1 211 ? 10.727 -14.217 17.041 1.00 83.38 211 VAL A CA 1
ATOM 1488 C C . VAL A 1 211 ? 10.829 -15.294 15.953 1.00 83.38 211 VAL A C 1
ATOM 1490 O O . VAL A 1 211 ? 11.243 -14.994 14.837 1.00 83.38 211 VAL A O 1
ATOM 1493 N N . GLY A 1 212 ? 10.402 -16.530 16.244 1.00 77.75 212 GLY A N 1
ATOM 1494 C CA . GLY A 1 212 ? 10.455 -17.640 15.284 1.00 77.75 212 GLY A CA 1
ATOM 1495 C C . GLY A 1 212 ? 9.594 -17.403 14.040 1.00 77.75 212 GLY A C 1
ATOM 1496 O O . GLY A 1 212 ? 10.079 -17.517 12.917 1.00 77.75 212 GLY A O 1
ATOM 1497 N N . SER A 1 213 ? 8.337 -16.997 14.230 1.00 71.81 213 SER A N 1
ATOM 1498 C CA . SER A 1 213 ? 7.435 -16.659 13.123 1.00 71.81 213 SER A CA 1
ATOM 1499 C C . SER A 1 213 ? 7.882 -15.420 12.350 1.00 71.81 213 SER A C 1
ATOM 1501 O O . SER A 1 213 ? 7.814 -15.405 11.124 1.00 71.81 213 SER A O 1
ATOM 1503 N N . GLY A 1 214 ? 8.402 -14.402 13.043 1.00 79.38 214 GLY A N 1
ATOM 1504 C CA . GLY A 1 214 ? 8.961 -13.223 12.390 1.00 79.38 214 GLY A CA 1
ATOM 1505 C C . GLY A 1 214 ? 10.142 -13.594 11.489 1.00 79.38 214 GLY A C 1
ATOM 1506 O O . GLY A 1 214 ? 10.228 -13.114 10.360 1.00 79.38 214 GLY A O 1
ATOM 1507 N N . LEU A 1 215 ? 11.023 -14.485 11.954 1.00 83.62 215 LEU A N 1
ATOM 1508 C CA . LEU A 1 215 ? 12.182 -14.930 11.186 1.00 83.62 215 LEU A CA 1
ATOM 1509 C C . LEU A 1 215 ? 11.755 -15.735 9.951 1.00 83.62 215 LEU A C 1
ATOM 1511 O O . LEU A 1 215 ? 12.278 -15.505 8.861 1.00 83.62 215 LEU A O 1
ATOM 1515 N N . ALA A 1 216 ? 10.772 -16.628 10.096 1.00 77.94 216 ALA A N 1
ATOM 1516 C CA . ALA A 1 216 ? 10.209 -17.376 8.973 1.00 77.94 216 ALA A CA 1
ATOM 1517 C C . ALA A 1 216 ? 9.625 -16.439 7.900 1.00 77.94 216 ALA A C 1
ATOM 1519 O O . ALA A 1 216 ? 9.917 -16.601 6.713 1.00 77.94 216 ALA A O 1
ATOM 1520 N N . MET A 1 217 ? 8.873 -15.411 8.305 1.00 73.69 217 MET A N 1
ATOM 1521 C CA . MET A 1 217 ? 8.324 -14.406 7.388 1.00 73.69 217 MET A CA 1
ATOM 1522 C C . MET A 1 217 ? 9.414 -13.556 6.722 1.00 73.69 217 MET A C 1
ATOM 1524 O O . MET A 1 217 ? 9.336 -13.288 5.521 1.00 73.69 217 MET A O 1
ATOM 1528 N N . MET A 1 218 ? 10.452 -13.159 7.464 1.00 86.31 218 MET A N 1
ATOM 1529 C CA . MET A 1 218 ? 11.595 -12.414 6.927 1.00 86.31 218 MET A CA 1
ATOM 1530 C C . MET A 1 218 ? 12.302 -13.204 5.822 1.00 86.31 218 MET A C 1
ATOM 1532 O O . MET A 1 218 ? 12.524 -12.684 4.731 1.00 86.31 218 MET A O 1
ATOM 1536 N N . LEU A 1 219 ? 12.628 -14.471 6.088 1.00 87.94 219 LEU A N 1
ATOM 1537 C CA . LEU A 1 219 ? 13.318 -15.334 5.130 1.00 87.94 219 LEU A CA 1
ATOM 1538 C C . LEU A 1 219 ? 12.449 -15.614 3.901 1.00 87.94 219 LEU A C 1
ATOM 1540 O O . LEU A 1 219 ? 12.923 -15.492 2.773 1.00 87.94 219 LEU A O 1
ATOM 1544 N N . THR A 1 220 ? 11.170 -15.925 4.115 1.00 82.19 220 THR A N 1
ATOM 1545 C CA . THR A 1 220 ? 10.217 -16.218 3.035 1.00 82.19 220 THR A CA 1
ATOM 1546 C C . THR A 1 220 ? 10.028 -15.011 2.119 1.00 82.19 220 THR A C 1
ATOM 1548 O O . THR A 1 220 ? 10.190 -15.127 0.904 1.00 82.19 220 THR A O 1
ATOM 1551 N N . SER A 1 221 ? 9.755 -13.834 2.690 1.00 80.25 221 SER A N 1
ATOM 1552 C CA . SER A 1 221 ? 9.569 -12.597 1.918 1.00 80.25 221 SER A CA 1
ATOM 1553 C C . SER A 1 221 ? 10.841 -12.166 1.187 1.00 80.25 221 SER A C 1
ATOM 1555 O O . SER A 1 221 ? 10.760 -11.717 0.044 1.00 80.25 221 SER A O 1
ATOM 1557 N N . TYR A 1 222 ? 12.018 -12.356 1.791 1.00 90.75 222 TYR A N 1
ATOM 1558 C CA . TYR A 1 222 ? 13.291 -12.071 1.137 1.00 90.75 222 TYR A CA 1
ATOM 1559 C C . TYR A 1 222 ? 13.516 -12.969 -0.086 1.00 90.75 222 TYR A C 1
ATOM 1561 O O . TYR A 1 222 ? 13.770 -12.464 -1.179 1.00 90.75 222 TYR A O 1
ATOM 1569 N N . VAL A 1 223 ? 13.354 -14.289 0.060 1.00 90.69 223 VAL A N 1
ATOM 1570 C CA . VAL A 1 223 ? 13.527 -15.241 -1.051 1.00 90.69 223 VAL A CA 1
ATOM 1571 C C . VAL A 1 223 ? 12.514 -14.975 -2.166 1.00 90.69 223 VAL A C 1
ATOM 1573 O O . VAL A 1 223 ? 12.901 -14.877 -3.332 1.00 90.69 223 VAL A O 1
ATOM 1576 N N . LEU A 1 224 ? 11.234 -14.793 -1.827 1.00 86.75 224 LEU A N 1
ATOM 1577 C CA . LEU A 1 224 ? 10.190 -14.491 -2.810 1.00 86.75 224 LEU A CA 1
ATOM 1578 C C . LEU A 1 224 ? 10.421 -13.147 -3.503 1.00 86.75 224 LEU A C 1
ATOM 1580 O O . LEU A 1 224 ? 10.176 -13.043 -4.700 1.00 86.75 224 LEU A O 1
ATOM 1584 N N . GLY A 1 225 ? 10.945 -12.141 -2.798 1.00 88.81 225 GLY A N 1
ATOM 1585 C CA . GLY A 1 225 ? 11.329 -10.862 -3.393 1.00 88.81 225 GLY A CA 1
ATOM 1586 C C . GLY A 1 225 ? 12.415 -11.015 -4.461 1.00 88.81 225 GLY A C 1
ATOM 1587 O O . GLY A 1 225 ? 12.289 -10.460 -5.553 1.00 88.81 225 GLY A O 1
ATOM 1588 N N . LEU A 1 226 ? 13.448 -11.825 -4.195 1.00 92.81 226 LEU A N 1
ATOM 1589 C CA . LEU A 1 226 ? 14.511 -12.106 -5.169 1.00 92.81 226 LEU A CA 1
ATOM 1590 C C . LEU A 1 226 ? 13.991 -12.848 -6.406 1.00 92.81 226 LEU A C 1
ATOM 1592 O O . LEU A 1 226 ? 14.378 -12.509 -7.529 1.00 92.81 226 LEU A O 1
ATOM 1596 N N . VAL A 1 227 ? 13.108 -13.831 -6.201 1.00 92.56 227 VAL A N 1
ATOM 1597 C CA . VAL A 1 227 ? 12.430 -14.559 -7.284 1.00 92.56 227 VAL A CA 1
ATOM 1598 C C . VAL A 1 227 ? 11.543 -13.610 -8.088 1.00 92.56 227 VAL A C 1
ATOM 1600 O O . VAL A 1 227 ? 11.603 -13.611 -9.316 1.00 92.56 227 VAL A O 1
ATOM 1603 N N . GLY A 1 228 ? 10.779 -12.753 -7.409 1.00 91.62 228 GLY A N 1
ATOM 1604 C CA . GLY A 1 228 ? 9.893 -11.767 -8.018 1.00 91.62 228 GLY A CA 1
ATOM 1605 C C . GLY A 1 228 ? 10.622 -10.864 -9.006 1.00 91.62 228 GLY A C 1
ATOM 1606 O O . GLY A 1 228 ? 10.191 -10.752 -10.148 1.00 91.62 228 GLY A O 1
ATOM 1607 N N . VAL A 1 229 ? 11.775 -10.304 -8.625 1.00 95.81 229 VAL A N 1
ATOM 1608 C CA . VAL A 1 229 ? 12.611 -9.481 -9.526 1.00 95.81 229 VAL A CA 1
ATOM 1609 C C . VAL A 1 229 ? 12.936 -10.216 -10.830 1.00 95.81 229 VAL A C 1
ATOM 1611 O O . VAL A 1 229 ? 12.807 -9.640 -11.911 1.00 95.81 229 VAL A O 1
ATOM 1614 N N . TYR A 1 230 ? 13.314 -11.494 -10.749 1.00 96.00 230 TYR A N 1
ATOM 1615 C CA . TYR A 1 230 ? 13.651 -12.284 -11.932 1.00 96.00 230 TYR A CA 1
ATOM 1616 C C . TYR A 1 230 ? 12.420 -12.568 -12.796 1.00 96.00 230 TYR A C 1
ATOM 1618 O O . TYR A 1 230 ? 12.477 -12.438 -14.017 1.00 96.00 230 TYR A O 1
ATOM 1626 N N . VAL A 1 231 ? 11.293 -12.914 -12.167 1.00 96.75 231 VAL A N 1
ATOM 1627 C CA . VAL A 1 231 ? 10.021 -13.175 -12.855 1.00 96.75 231 VAL A CA 1
ATOM 1628 C C . VAL A 1 231 ? 9.543 -11.927 -13.600 1.00 96.75 231 VAL A C 1
ATOM 1630 O O . VAL A 1 231 ? 9.206 -12.021 -14.779 1.00 96.75 231 VAL A O 1
ATOM 1633 N N . ILE A 1 232 ? 9.585 -10.746 -12.973 1.00 95.69 232 ILE A N 1
ATOM 1634 C CA . ILE A 1 232 ? 9.228 -9.487 -13.646 1.00 95.69 232 ILE A CA 1
ATOM 1635 C C . ILE A 1 232 ? 10.185 -9.186 -14.802 1.00 95.69 232 ILE A C 1
ATOM 1637 O O . ILE A 1 232 ? 9.737 -8.747 -15.859 1.00 95.69 232 ILE A O 1
ATOM 1641 N N . ALA A 1 233 ? 11.482 -9.462 -14.650 1.00 97.81 233 ALA A N 1
ATOM 1642 C CA . ALA A 1 233 ? 12.448 -9.294 -15.733 1.00 97.81 233 ALA A CA 1
ATOM 1643 C C . ALA A 1 233 ? 12.164 -10.227 -16.923 1.00 97.81 233 ALA A C 1
ATOM 1645 O O . ALA A 1 233 ? 12.228 -9.784 -18.069 1.00 97.81 233 ALA A O 1
ATOM 1646 N N . LEU A 1 234 ? 11.786 -11.486 -16.669 1.00 97.94 234 LEU A N 1
ATOM 1647 C CA . LEU A 1 234 ? 11.365 -12.425 -17.715 1.00 97.94 234 LEU A CA 1
ATOM 1648 C C . LEU A 1 234 ? 10.130 -11.912 -18.460 1.00 97.94 234 LEU A C 1
ATOM 1650 O O . LEU A 1 234 ? 10.099 -11.943 -19.689 1.00 97.94 234 LEU A O 1
ATOM 1654 N N . ILE A 1 235 ? 9.136 -11.411 -17.723 1.00 96.44 235 ILE A N 1
ATOM 1655 C CA . ILE A 1 235 ? 7.908 -10.846 -18.294 1.00 96.44 235 ILE A CA 1
ATOM 1656 C C . ILE A 1 235 ? 8.226 -9.608 -19.133 1.00 96.44 235 ILE A C 1
ATOM 1658 O O . ILE A 1 235 ? 7.766 -9.517 -20.267 1.00 96.44 235 ILE A O 1
ATOM 1662 N N . ALA A 1 236 ? 9.037 -8.680 -18.621 1.00 97.69 236 ALA A N 1
ATOM 1663 C CA . ALA A 1 236 ? 9.484 -7.519 -19.383 1.00 97.69 236 ALA A CA 1
ATOM 1664 C C . ALA A 1 236 ? 10.181 -7.968 -20.680 1.00 97.69 236 ALA A C 1
ATOM 1666 O O . ALA A 1 236 ? 9.763 -7.619 -21.782 1.00 97.69 236 ALA A O 1
ATOM 1667 N N . ASN A 1 237 ? 11.173 -8.853 -20.583 1.00 98.06 237 ASN A N 1
ATOM 1668 C CA . ASN A 1 237 ? 11.855 -9.394 -21.755 1.00 98.06 237 ASN A CA 1
ATOM 1669 C C . ASN A 1 237 ? 10.891 -10.041 -22.771 1.00 98.06 237 ASN A C 1
ATOM 1671 O O . ASN A 1 237 ? 11.048 -9.857 -23.976 1.00 98.06 237 ASN A O 1
ATOM 1675 N N . ALA A 1 238 ? 9.879 -10.775 -22.305 1.00 96.44 238 ALA A N 1
ATOM 1676 C CA . ALA A 1 238 ? 8.872 -11.399 -23.161 1.00 96.44 238 ALA A CA 1
ATOM 1677 C C . ALA A 1 238 ? 7.920 -10.383 -23.820 1.00 96.44 238 ALA A C 1
ATOM 1679 O O . ALA A 1 238 ? 7.524 -10.579 -24.964 1.00 96.44 238 ALA A O 1
ATOM 1680 N N . LEU A 1 239 ? 7.574 -9.293 -23.129 1.00 94.44 239 LEU A N 1
ATOM 1681 C CA . LEU A 1 239 ? 6.672 -8.250 -23.629 1.00 94.44 239 LEU A CA 1
ATOM 1682 C C . LEU A 1 239 ? 7.341 -7.274 -24.601 1.00 94.44 239 LEU A C 1
ATOM 1684 O O . LEU A 1 239 ? 6.637 -6.595 -25.349 1.00 94.44 239 LEU A O 1
ATOM 1688 N N . ALA A 1 240 ? 8.674 -7.192 -24.612 1.00 96.31 240 ALA A N 1
ATOM 1689 C CA . ALA A 1 240 ? 9.401 -6.214 -25.417 1.00 96.31 240 ALA A CA 1
ATOM 1690 C C . ALA A 1 240 ? 8.976 -6.178 -26.906 1.00 96.31 240 ALA A C 1
ATOM 1692 O O . ALA A 1 240 ? 8.668 -5.080 -27.379 1.00 96.31 240 ALA A O 1
ATOM 1693 N N . PRO A 1 241 ? 8.832 -7.309 -27.634 1.00 96.81 241 PRO A N 1
ATOM 1694 C CA . PRO A 1 241 ? 8.441 -7.292 -29.047 1.00 96.81 241 PRO A CA 1
ATOM 1695 C C . PRO A 1 241 ? 7.054 -6.686 -29.290 1.00 96.81 241 PRO A C 1
ATOM 1697 O O . PRO A 1 241 ? 6.864 -5.954 -30.262 1.00 96.81 241 PRO A O 1
ATOM 1700 N N . THR A 1 242 ? 6.100 -6.917 -28.381 1.00 95.50 242 THR A N 1
ATOM 1701 C CA . THR A 1 242 ? 4.731 -6.374 -28.455 1.00 95.50 242 THR A CA 1
ATOM 1702 C C . THR A 1 242 ? 4.728 -4.847 -28.486 1.00 95.50 242 THR A C 1
ATOM 1704 O O . THR A 1 242 ? 3.891 -4.230 -29.144 1.00 95.50 242 THR A O 1
ATOM 1707 N N . PHE A 1 243 ? 5.707 -4.223 -27.830 1.00 93.88 243 PHE A N 1
ATOM 1708 C CA . PHE A 1 243 ? 5.861 -2.770 -27.773 1.00 93.88 243 PHE A CA 1
ATOM 1709 C C . PHE A 1 243 ? 6.928 -2.231 -28.733 1.00 93.88 243 PHE A C 1
ATOM 1711 O O . PHE A 1 243 ? 7.263 -1.046 -28.670 1.00 93.88 243 PHE A O 1
ATOM 1718 N N . ARG A 1 244 ? 7.406 -3.058 -29.676 1.00 94.62 244 ARG A N 1
ATOM 1719 C CA . ARG A 1 244 ? 8.506 -2.751 -30.612 1.00 94.62 244 ARG A CA 1
ATOM 1720 C C . ARG A 1 244 ? 9.852 -2.493 -29.922 1.00 94.62 244 ARG A C 1
ATOM 1722 O O . ARG A 1 244 ? 10.665 -1.735 -30.439 1.00 94.62 244 ARG A O 1
ATOM 1729 N N . GLY A 1 245 ? 10.054 -3.072 -28.745 1.00 95.25 245 GLY A N 1
ATOM 1730 C CA . GLY A 1 245 ? 11.345 -3.132 -28.070 1.00 95.25 245 GLY A CA 1
ATOM 1731 C C . GLY A 1 245 ? 12.127 -4.397 -28.428 1.00 95.25 245 GLY A C 1
ATOM 1732 O O . GLY A 1 245 ? 11.615 -5.317 -29.066 1.00 95.25 245 GLY A O 1
ATOM 1733 N N . GLU A 1 246 ? 13.372 -4.445 -27.973 1.00 96.62 246 GLU A N 1
ATOM 1734 C CA . GLU A 1 246 ? 14.296 -5.557 -28.166 1.00 96.62 246 GLU A CA 1
ATOM 1735 C C . GLU A 1 246 ? 14.284 -6.496 -26.959 1.00 96.62 246 GLU A C 1
ATOM 1737 O O . GLU A 1 246 ? 14.262 -6.061 -25.806 1.00 96.62 246 GLU A O 1
ATOM 1742 N N . GLN A 1 247 ? 14.323 -7.803 -27.221 1.00 97.31 247 GLN A N 1
ATOM 1743 C CA . GLN A 1 247 ? 14.489 -8.792 -26.162 1.00 97.31 247 GLN A CA 1
ATOM 1744 C C . GLN A 1 247 ? 15.957 -8.858 -25.763 1.00 97.31 247 GLN A C 1
ATOM 1746 O O . GLN A 1 247 ? 16.816 -9.257 -26.545 1.00 97.31 247 GLN A O 1
ATOM 1751 N N . ASN A 1 248 ? 16.237 -8.499 -24.520 1.00 96.81 248 ASN A N 1
ATOM 1752 C CA . ASN A 1 248 ? 17.520 -8.732 -23.894 1.00 96.81 248 ASN A CA 1
ATOM 1753 C C . ASN A 1 248 ? 17.297 -8.965 -22.399 1.00 96.81 248 ASN A C 1
ATOM 1755 O O . ASN A 1 248 ? 17.004 -8.036 -21.645 1.00 96.81 248 ASN A O 1
ATOM 1759 N N . MET A 1 249 ? 17.454 -10.216 -21.961 1.00 96.38 249 MET A N 1
ATOM 1760 C CA . MET A 1 249 ? 17.167 -10.598 -20.579 1.00 96.38 249 MET A CA 1
ATOM 1761 C C . MET A 1 249 ? 18.074 -9.882 -19.571 1.00 96.38 249 MET A C 1
ATOM 1763 O O . MET A 1 249 ? 17.637 -9.562 -18.466 1.00 96.38 249 MET A O 1
ATOM 1767 N N . GLN A 1 250 ? 19.324 -9.584 -19.938 1.00 96.00 250 GLN A N 1
ATOM 1768 C CA . GLN A 1 250 ? 20.221 -8.841 -19.055 1.00 96.00 250 GLN A CA 1
ATOM 1769 C C . GLN A 1 250 ? 19.759 -7.389 -18.890 1.00 96.00 250 GLN A C 1
ATOM 1771 O O . GLN A 1 250 ? 19.742 -6.870 -17.774 1.00 96.00 250 GLN A O 1
ATOM 1776 N N . GLN A 1 251 ? 19.330 -6.743 -19.978 1.00 97.81 251 GLN A N 1
ATOM 1777 C CA . GLN A 1 251 ? 18.798 -5.380 -19.923 1.00 97.81 251 GLN A CA 1
ATOM 1778 C C . GLN A 1 251 ? 17.456 -5.320 -19.188 1.00 97.81 251 GLN A C 1
ATOM 1780 O O . GLN A 1 251 ? 17.254 -4.421 -18.374 1.00 97.81 251 GLN A O 1
ATOM 1785 N N . ALA A 1 252 ? 16.577 -6.305 -19.396 1.00 98.12 252 ALA A N 1
ATOM 1786 C CA . ALA A 1 252 ? 15.315 -6.421 -18.672 1.00 98.12 252 ALA A CA 1
ATOM 1787 C C . ALA A 1 252 ? 15.541 -6.601 -17.164 1.00 98.12 252 ALA A C 1
ATOM 1789 O O . ALA A 1 252 ? 14.873 -5.964 -16.351 1.00 98.12 252 ALA A O 1
ATOM 1790 N N . LEU A 1 253 ? 16.525 -7.416 -16.773 1.00 98.19 253 LEU A N 1
ATOM 1791 C CA . LEU A 1 253 ? 16.870 -7.588 -15.366 1.00 98.19 253 LEU A CA 1
ATOM 1792 C C . LEU A 1 253 ? 17.457 -6.314 -14.754 1.00 98.19 253 LEU A C 1
ATOM 1794 O O . LEU A 1 253 ? 17.052 -5.942 -13.655 1.00 98.19 253 LEU A O 1
ATOM 1798 N N . LYS A 1 254 ? 18.364 -5.622 -15.457 1.00 98.06 254 LYS A N 1
ATOM 1799 C CA . LYS A 1 254 ? 18.876 -4.312 -15.027 1.00 98.06 254 LYS A CA 1
ATOM 1800 C C . LYS A 1 254 ? 17.726 -3.312 -14.862 1.00 9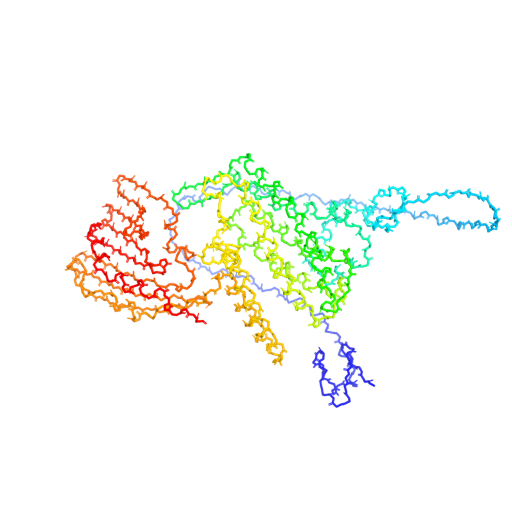8.06 254 LYS A C 1
ATOM 1802 O O . LYS A 1 254 ? 17.611 -2.697 -13.807 1.00 98.06 254 LYS A O 1
ATOM 1807 N N . LEU A 1 255 ? 16.839 -3.202 -15.853 1.00 98.38 255 LEU A N 1
ATOM 1808 C CA . LEU A 1 255 ? 15.658 -2.336 -15.810 1.00 98.38 255 LEU A CA 1
ATOM 1809 C C . LEU A 1 255 ? 14.845 -2.554 -14.530 1.00 98.38 255 LEU A C 1
ATOM 1811 O O . LEU A 1 255 ? 14.579 -1.604 -13.799 1.00 98.38 255 LEU A O 1
ATOM 1815 N N . VAL A 1 256 ? 14.477 -3.802 -14.244 1.00 98.12 256 VAL A N 1
ATOM 1816 C CA . VAL A 1 256 ? 13.683 -4.134 -13.059 1.00 98.12 256 VAL A CA 1
ATOM 1817 C C . VAL A 1 256 ? 14.481 -3.848 -11.786 1.00 98.12 256 VAL A C 1
ATOM 1819 O O . VAL A 1 256 ? 14.014 -3.105 -10.928 1.00 98.12 256 VAL A O 1
ATOM 1822 N N . ALA A 1 257 ? 15.708 -4.360 -11.675 1.00 97.75 257 ALA A N 1
ATOM 1823 C CA . ALA A 1 257 ? 16.544 -4.196 -10.487 1.00 97.75 257 ALA A CA 1
ATOM 1824 C C . ALA A 1 257 ? 16.737 -2.724 -10.086 1.00 97.75 257 ALA A C 1
ATOM 1826 O O . ALA A 1 257 ? 16.581 -2.382 -8.917 1.00 97.75 257 ALA A O 1
ATOM 1827 N N . TYR A 1 258 ? 17.041 -1.849 -11.045 1.00 98.25 258 TYR A N 1
ATOM 1828 C CA . TYR A 1 258 ? 17.265 -0.426 -10.784 1.00 98.25 258 TYR A CA 1
ATOM 1829 C C . TYR A 1 258 ? 15.962 0.361 -10.577 1.00 98.25 258 TYR A C 1
ATOM 1831 O O . TYR A 1 258 ? 15.953 1.338 -9.828 1.00 98.25 258 TYR A O 1
ATOM 1839 N N . ALA A 1 259 ? 14.849 -0.065 -11.184 1.00 98.06 259 ALA A N 1
ATOM 1840 C CA . ALA A 1 259 ? 13.549 0.567 -10.965 1.00 98.06 259 ALA A CA 1
ATOM 1841 C C . ALA A 1 259 ? 13.001 0.313 -9.550 1.00 98.06 259 ALA A C 1
ATOM 1843 O O . ALA A 1 259 ? 12.369 1.202 -8.988 1.00 98.06 259 ALA A O 1
ATOM 1844 N N . TYR A 1 260 ? 13.270 -0.855 -8.952 1.00 96.62 260 TYR A N 1
ATOM 1845 C CA . TYR A 1 260 ? 12.828 -1.204 -7.591 1.00 96.62 260 TYR A CA 1
ATOM 1846 C C . TYR A 1 260 ? 13.639 -0.534 -6.467 1.00 96.62 260 TYR A C 1
ATOM 1848 O O . TYR A 1 260 ? 13.229 -0.571 -5.304 1.00 96.62 260 TYR A O 1
ATOM 1856 N N . THR A 1 261 ? 14.761 0.115 -6.786 1.00 97.25 261 THR A N 1
ATOM 1857 C CA . THR A 1 261 ? 15.658 0.750 -5.809 1.00 97.25 261 THR A CA 1
ATOM 1858 C C . THR A 1 261 ? 14.961 1.675 -4.801 1.00 97.25 261 THR A C 1
ATOM 1860 O O . THR A 1 261 ? 15.223 1.529 -3.604 1.00 97.25 261 THR A O 1
ATOM 1863 N N . PRO A 1 262 ? 14.058 2.595 -5.199 1.00 96.19 262 PRO A N 1
ATOM 1864 C CA . PRO A 1 262 ? 13.365 3.463 -4.249 1.00 96.19 262 PRO A CA 1
ATOM 1865 C C . PRO A 1 262 ? 12.502 2.670 -3.264 1.00 96.19 262 PRO A C 1
ATOM 1867 O O . PRO A 1 262 ? 12.516 2.965 -2.070 1.00 96.19 262 PRO A O 1
ATOM 1870 N N . ALA A 1 263 ? 11.788 1.646 -3.743 1.00 91.38 263 ALA A N 1
ATOM 1871 C CA . ALA A 1 263 ? 10.960 0.788 -2.901 1.00 91.38 263 ALA A CA 1
ATOM 1872 C C . ALA A 1 263 ? 11.798 0.022 -1.863 1.00 91.38 263 ALA A C 1
ATOM 1874 O O . ALA A 1 263 ? 11.414 -0.043 -0.697 1.00 91.38 263 ALA A O 1
ATOM 1875 N N . TRP A 1 264 ? 12.971 -0.497 -2.242 1.00 94.69 264 TRP A N 1
ATOM 1876 C CA . TRP A 1 264 ? 13.875 -1.164 -1.297 1.00 94.69 264 TRP A CA 1
ATOM 1877 C C . TRP A 1 264 ? 14.434 -0.223 -0.232 1.00 94.69 264 TRP A C 1
ATOM 1879 O O . TRP A 1 264 ? 14.470 -0.590 0.941 1.00 94.69 264 TRP A O 1
ATOM 1889 N N . ILE A 1 265 ? 14.806 1.004 -0.608 1.00 93.62 265 ILE A N 1
ATOM 1890 C CA . ILE A 1 265 ? 15.270 2.021 0.348 1.00 93.62 265 ILE A CA 1
ATOM 1891 C C . ILE A 1 265 ? 14.150 2.386 1.320 1.00 93.62 265 ILE A C 1
ATOM 1893 O O . ILE A 1 265 ? 14.368 2.414 2.530 1.00 93.62 265 ILE A O 1
ATOM 1897 N N . ALA A 1 266 ? 12.940 2.615 0.805 1.00 90.00 266 ALA A N 1
ATOM 1898 C CA . ALA A 1 266 ? 11.770 2.899 1.629 1.00 90.00 266 ALA A CA 1
ATOM 1899 C C . ALA A 1 266 ? 11.380 1.726 2.538 1.00 90.00 266 ALA A C 1
ATOM 1901 O O . ALA A 1 266 ? 10.708 1.943 3.543 1.00 90.00 266 ALA A O 1
ATOM 1902 N N . GLY A 1 267 ? 11.859 0.511 2.251 1.00 86.69 267 GLY A N 1
ATOM 1903 C CA . GLY A 1 267 ? 11.715 -0.655 3.118 1.00 86.69 267 GLY A CA 1
ATOM 1904 C C . GLY A 1 267 ? 12.191 -0.418 4.555 1.00 86.69 267 GLY A C 1
ATOM 1905 O O . GLY A 1 267 ? 11.627 -1.010 5.468 1.00 86.69 267 GLY A O 1
ATOM 1906 N N . VAL A 1 268 ? 13.139 0.503 4.790 1.00 90.88 268 VAL A N 1
ATOM 1907 C CA . VAL A 1 268 ? 13.580 0.887 6.147 1.00 90.88 268 VAL A CA 1
ATOM 1908 C C . VAL A 1 268 ? 12.435 1.409 7.023 1.00 90.88 268 VAL A C 1
ATOM 1910 O O . VAL A 1 268 ? 12.445 1.224 8.239 1.00 90.88 268 VAL A O 1
ATOM 1913 N N . LEU A 1 269 ? 11.413 2.014 6.410 1.00 85.69 269 LEU A N 1
ATOM 1914 C CA . LEU A 1 269 ? 10.235 2.522 7.113 1.00 85.69 269 LEU A CA 1
ATOM 1915 C C . LEU A 1 269 ? 9.400 1.394 7.729 1.00 85.69 269 LEU A C 1
ATOM 1917 O O . LEU A 1 269 ? 8.633 1.654 8.649 1.00 85.69 269 LEU A O 1
ATOM 1921 N N . GLY A 1 270 ? 9.609 0.142 7.307 1.00 79.69 270 GLY A N 1
ATOM 1922 C CA . GLY A 1 270 ? 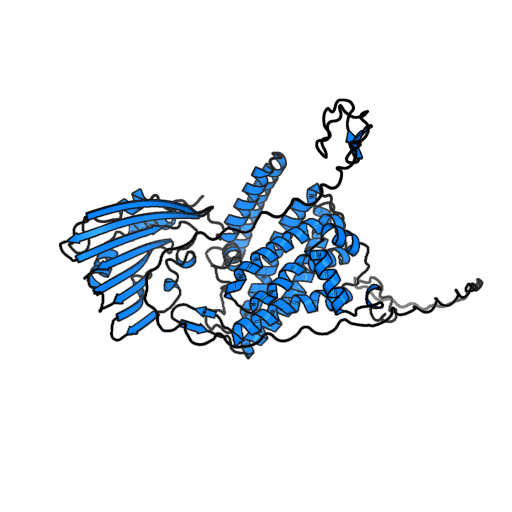9.001 -1.044 7.911 1.00 79.69 270 GLY A CA 1
ATOM 1923 C C . GLY A 1 270 ? 9.365 -1.266 9.386 1.00 79.69 270 GLY A C 1
ATOM 1924 O O . GLY A 1 270 ? 8.670 -2.019 10.060 1.00 79.69 270 GLY A O 1
ATOM 1925 N N . ILE A 1 271 ? 10.395 -0.588 9.918 1.00 85.75 271 ILE A N 1
ATOM 1926 C CA . ILE A 1 271 ? 10.707 -0.597 11.362 1.00 85.75 271 ILE A CA 1
ATOM 1927 C C . ILE A 1 271 ? 9.565 0.024 12.176 1.00 85.75 271 ILE A C 1
ATOM 1929 O O . ILE A 1 271 ? 9.291 -0.418 13.288 1.00 85.75 271 ILE A O 1
ATOM 1933 N N . ILE A 1 272 ? 8.899 1.048 11.637 1.00 83.81 272 ILE A N 1
ATOM 1934 C CA . ILE A 1 272 ? 7.772 1.720 12.286 1.00 83.81 272 ILE A CA 1
ATOM 1935 C C . ILE A 1 272 ? 6.542 1.460 11.414 1.00 83.81 272 ILE A C 1
ATOM 1937 O O . ILE A 1 272 ? 6.331 2.195 10.449 1.00 83.81 272 ILE A O 1
ATOM 1941 N N . PRO A 1 273 ? 5.703 0.457 11.738 1.00 67.00 273 PRO A N 1
ATOM 1942 C CA . PRO A 1 273 ? 4.592 0.049 10.875 1.00 67.00 273 PRO A CA 1
ATOM 1943 C C . PRO A 1 273 ? 3.668 1.202 10.450 1.00 67.00 273 PRO A C 1
ATOM 1945 O O . PRO A 1 273 ? 3.213 1.248 9.309 1.00 67.00 273 PRO A O 1
ATOM 1948 N N . ALA A 1 274 ? 3.464 2.192 11.326 1.00 69.75 274 ALA A N 1
ATOM 1949 C CA . ALA A 1 274 ? 2.658 3.381 11.043 1.00 69.75 274 ALA A CA 1
ATOM 1950 C C . ALA A 1 274 ? 3.191 4.250 9.882 1.00 69.75 274 ALA A C 1
ATOM 1952 O O . ALA A 1 274 ? 2.418 4.955 9.238 1.00 69.75 274 ALA A O 1
ATOM 1953 N N . LEU A 1 275 ? 4.492 4.193 9.572 1.00 74.38 275 LEU A N 1
ATOM 1954 C CA . LEU A 1 275 ? 5.097 4.920 8.448 1.00 74.38 275 LEU A CA 1
ATOM 1955 C C . LEU A 1 275 ? 4.948 4.185 7.110 1.00 74.38 275 LEU A C 1
ATOM 1957 O O . LEU A 1 275 ? 5.379 4.704 6.079 1.00 74.38 275 LEU A O 1
ATOM 1961 N N . GLY A 1 276 ? 4.312 3.008 7.096 1.00 68.88 276 GLY A N 1
ATOM 1962 C CA . GLY A 1 276 ? 4.095 2.209 5.892 1.00 68.88 276 GLY A CA 1
ATOM 1963 C C . GLY A 1 276 ? 3.412 2.982 4.760 1.00 68.88 276 GLY A C 1
ATOM 1964 O O . GLY A 1 276 ? 3.754 2.778 3.598 1.00 68.88 276 GLY A O 1
ATOM 1965 N N . LEU A 1 277 ? 2.536 3.945 5.070 1.00 66.88 277 LEU A N 1
ATOM 1966 C CA . LEU A 1 277 ? 1.879 4.785 4.059 1.00 66.88 277 LEU A CA 1
ATOM 1967 C C . LEU A 1 277 ? 2.879 5.595 3.213 1.00 66.88 277 LEU A C 1
ATOM 1969 O O . LEU A 1 277 ? 2.656 5.811 2.025 1.00 66.88 277 LEU A O 1
ATOM 1973 N N . LEU A 1 278 ? 4.019 5.993 3.785 1.00 75.25 278 LEU A N 1
ATOM 1974 C CA . LEU A 1 278 ? 5.049 6.745 3.062 1.00 75.25 278 LEU A CA 1
ATOM 1975 C C . LEU A 1 278 ? 5.772 5.889 2.011 1.00 75.25 278 LEU A C 1
ATOM 1977 O O . LEU A 1 278 ? 6.306 6.429 1.041 1.00 75.25 278 LEU A O 1
ATOM 1981 N N . THR A 1 279 ? 5.743 4.558 2.143 1.00 76.56 279 THR A N 1
ATOM 1982 C CA . THR A 1 279 ? 6.315 3.648 1.134 1.00 76.56 279 THR A CA 1
ATOM 1983 C C . THR A 1 279 ? 5.570 3.727 -0.201 1.00 76.56 279 THR A C 1
ATOM 1985 O O . THR A 1 279 ? 6.172 3.476 -1.245 1.00 76.56 279 THR A O 1
ATOM 1988 N N . VAL A 1 280 ? 4.306 4.178 -0.202 1.00 76.00 280 VAL A N 1
ATOM 1989 C CA . VAL A 1 280 ? 3.519 4.411 -1.424 1.00 76.00 280 VAL A CA 1
ATOM 1990 C C . VAL A 1 280 ? 4.196 5.445 -2.319 1.00 76.00 280 VAL A C 1
ATOM 1992 O O . VAL A 1 280 ? 4.257 5.262 -3.531 1.00 76.00 280 VAL A O 1
ATOM 1995 N N . ILE A 1 281 ? 4.782 6.496 -1.741 1.00 83.44 281 ILE A N 1
ATOM 1996 C CA . ILE A 1 281 ? 5.487 7.534 -2.507 1.00 83.44 281 ILE A CA 1
ATOM 1997 C C . ILE A 1 281 ? 6.698 6.928 -3.227 1.00 83.44 281 ILE A C 1
ATOM 1999 O O . ILE A 1 281 ? 6.920 7.180 -4.411 1.00 83.44 281 ILE A O 1
ATOM 2003 N N . ALA A 1 282 ? 7.457 6.075 -2.537 1.00 86.44 282 ALA A N 1
ATOM 2004 C CA . ALA A 1 282 ? 8.601 5.387 -3.124 1.00 86.44 282 ALA A CA 1
ATOM 2005 C C . ALA A 1 282 ? 8.188 4.351 -4.182 1.00 86.44 282 ALA A C 1
ATOM 2007 O O . ALA A 1 282 ? 8.871 4.200 -5.197 1.00 86.44 282 ALA A O 1
ATOM 2008 N N . ALA A 1 283 ? 7.055 3.673 -3.989 1.00 83.06 283 ALA A N 1
ATOM 2009 C CA . ALA A 1 283 ? 6.487 2.772 -4.985 1.00 83.06 283 ALA A CA 1
ATOM 2010 C C . ALA A 1 283 ? 6.081 3.534 -6.257 1.00 83.06 283 ALA A C 1
ATOM 2012 O O . ALA A 1 283 ? 6.475 3.142 -7.353 1.00 83.06 283 ALA A O 1
ATOM 2013 N N . LEU A 1 284 ? 5.390 4.672 -6.124 1.00 87.81 284 LEU A N 1
ATOM 2014 C CA . LEU A 1 284 ? 5.047 5.543 -7.254 1.00 87.81 284 LEU A CA 1
ATOM 2015 C C . LEU A 1 284 ? 6.299 6.055 -7.978 1.00 87.81 284 LEU A C 1
ATOM 2017 O O . LEU A 1 284 ? 6.341 6.072 -9.208 1.00 87.81 284 LEU A O 1
ATOM 2021 N N . TYR A 1 285 ? 7.349 6.409 -7.235 1.00 92.12 285 TYR A N 1
ATOM 2022 C CA . TYR A 1 285 ? 8.620 6.800 -7.842 1.00 92.12 285 TYR A CA 1
ATOM 2023 C C . TYR A 1 285 ? 9.301 5.633 -8.579 1.00 92.12 285 TYR A C 1
ATOM 2025 O O . TYR A 1 285 ? 9.855 5.825 -9.659 1.00 92.12 285 TYR A O 1
ATOM 2033 N N . SER A 1 286 ? 9.195 4.407 -8.061 1.00 95.12 286 SER A N 1
ATOM 2034 C CA . SER A 1 286 ? 9.687 3.192 -8.733 1.00 95.12 286 SER A CA 1
ATOM 2035 C C . SER A 1 286 ? 8.969 2.950 -10.071 1.00 95.12 286 SER A C 1
ATOM 2037 O O . SER A 1 286 ? 9.607 2.571 -11.053 1.00 95.12 286 SER A O 1
ATOM 2039 N N . LEU A 1 287 ? 7.663 3.248 -10.156 1.00 93.44 287 LEU A N 1
ATOM 2040 C CA . LEU A 1 287 ? 6.909 3.205 -11.419 1.00 93.44 287 LEU A CA 1
ATOM 2041 C C . LEU A 1 287 ? 7.418 4.235 -12.431 1.00 93.44 287 LEU A C 1
ATOM 2043 O O . LEU A 1 287 ? 7.563 3.928 -13.615 1.00 93.44 287 LEU A O 1
ATOM 2047 N N . TYR A 1 288 ? 7.721 5.449 -11.968 1.00 95.50 288 TYR A N 1
ATOM 2048 C CA . TYR A 1 288 ? 8.341 6.469 -12.808 1.00 95.50 288 TYR A CA 1
ATOM 2049 C C . TYR A 1 288 ? 9.718 6.020 -13.326 1.00 95.50 288 TYR A C 1
ATOM 2051 O O . TYR A 1 288 ? 9.996 6.169 -14.517 1.00 95.50 288 TYR A O 1
ATOM 2059 N N . LEU A 1 289 ? 10.561 5.427 -12.471 1.00 97.81 289 LEU A N 1
ATOM 2060 C CA . LEU A 1 289 ? 11.863 4.899 -12.888 1.00 97.81 289 LEU A CA 1
ATOM 2061 C C . LEU A 1 289 ? 11.725 3.795 -13.936 1.00 97.81 289 LEU A C 1
ATOM 2063 O O . LEU A 1 289 ? 12.462 3.806 -14.920 1.00 97.81 289 LEU A O 1
ATOM 2067 N N . LEU A 1 290 ? 10.760 2.890 -13.759 1.00 97.12 290 LEU A N 1
ATOM 2068 C CA . LEU A 1 290 ? 10.451 1.846 -14.733 1.00 97.12 290 LEU A CA 1
ATOM 2069 C C . LEU A 1 290 ? 10.070 2.450 -16.093 1.00 97.12 290 LEU A C 1
ATOM 2071 O O . LEU A 1 290 ? 10.660 2.089 -17.112 1.00 97.12 290 LEU A O 1
ATOM 2075 N N . TYR A 1 291 ? 9.147 3.418 -16.103 1.00 96.69 291 TYR A N 1
ATOM 2076 C CA . TYR A 1 291 ? 8.745 4.141 -17.314 1.00 96.69 291 TYR A CA 1
ATOM 2077 C C . TYR A 1 291 ? 9.927 4.835 -18.001 1.00 96.69 291 TYR A C 1
ATOM 2079 O O . TYR A 1 291 ? 10.085 4.737 -19.219 1.00 96.69 291 TYR A O 1
ATOM 2087 N N . ALA A 1 292 ? 10.783 5.507 -17.229 1.00 96.75 292 ALA A N 1
ATOM 2088 C CA . ALA A 1 292 ? 11.954 6.204 -17.751 1.00 96.75 292 ALA A CA 1
ATOM 2089 C C . ALA A 1 292 ? 13.021 5.244 -18.311 1.00 96.75 292 ALA A C 1
ATOM 2091 O O . ALA A 1 292 ? 13.704 5.587 -19.277 1.00 96.75 292 ALA A O 1
ATOM 2092 N N . GLY A 1 293 ? 13.158 4.049 -17.727 1.00 97.44 293 GLY A N 1
ATOM 2093 C CA . GLY A 1 293 ? 14.151 3.054 -18.125 1.00 97.44 293 GLY A CA 1
ATOM 2094 C C . GLY A 1 293 ? 13.760 2.237 -19.357 1.00 97.44 293 GLY A C 1
ATOM 2095 O O . GLY A 1 293 ? 14.634 1.886 -20.149 1.00 97.44 293 GLY A O 1
ATOM 2096 N N . ILE A 1 294 ? 12.468 1.961 -19.571 1.00 97.69 294 ILE A N 1
ATOM 2097 C CA . ILE A 1 294 ? 11.983 1.106 -20.673 1.00 97.69 294 ILE A CA 1
ATOM 2098 C C . ILE A 1 294 ? 12.511 1.526 -22.061 1.00 97.69 294 ILE A C 1
ATOM 2100 O O . ILE A 1 294 ? 13.039 0.662 -22.766 1.00 97.69 294 ILE A O 1
ATOM 2104 N N . PRO A 1 295 ? 12.435 2.806 -22.484 1.00 97.69 295 PRO A N 1
ATOM 2105 C CA . PRO A 1 295 ? 12.942 3.218 -23.794 1.00 97.69 295 PRO A CA 1
ATOM 2106 C C . PRO A 1 295 ? 14.445 3.000 -23.970 1.00 97.69 295 PRO A C 1
ATOM 2108 O O . PRO A 1 295 ? 14.913 2.786 -25.084 1.00 97.69 295 PRO A O 1
ATOM 2111 N N . VAL A 1 296 ? 15.200 3.091 -22.874 1.00 97.75 296 VAL A N 1
ATOM 2112 C CA . VAL A 1 296 ? 16.663 3.019 -22.883 1.00 97.75 296 VAL A CA 1
ATOM 2113 C C . VAL A 1 296 ? 17.118 1.564 -22.876 1.00 97.75 296 VAL A C 1
ATOM 2115 O O . VAL A 1 296 ? 17.861 1.147 -23.762 1.00 97.75 296 VAL A O 1
ATOM 2118 N N . MET A 1 297 ? 16.621 0.794 -21.908 1.00 97.69 297 MET A N 1
ATOM 2119 C CA . MET A 1 297 ? 17.056 -0.574 -21.628 1.00 97.69 297 MET A CA 1
ATOM 2120 C C . MET A 1 297 ? 16.465 -1.581 -22.614 1.00 97.69 297 MET A C 1
ATOM 2122 O O . MET A 1 297 ? 17.153 -2.496 -23.048 1.00 97.69 297 MET A O 1
ATOM 2126 N N . MET A 1 298 ? 15.199 -1.400 -22.997 1.00 97.75 298 MET A N 1
ATOM 2127 C CA . MET A 1 298 ? 14.491 -2.323 -23.894 1.00 97.75 298 MET A CA 1
ATOM 2128 C C . MET A 1 298 ? 14.391 -1.791 -25.325 1.00 97.75 298 MET A C 1
ATOM 2130 O O . MET A 1 298 ? 13.650 -2.353 -26.124 1.00 97.75 298 MET A O 1
ATOM 2134 N N . LYS A 1 299 ? 15.057 -0.670 -25.643 1.00 96.81 299 LYS A N 1
ATOM 2135 C CA . LYS A 1 299 ? 15.022 -0.004 -26.964 1.00 96.81 299 LYS A CA 1
ATOM 2136 C C . LYS A 1 299 ? 13.608 0.247 -27.508 1.00 96.81 299 LYS A C 1
ATOM 2138 O O . LYS A 1 299 ? 13.384 0.342 -28.710 1.00 96.81 299 LYS A O 1
ATOM 2143 N N . CYS A 1 300 ? 12.635 0.379 -26.609 1.00 94.75 300 CYS A N 1
ATOM 2144 C CA . CYS A 1 300 ? 11.243 0.625 -26.957 1.00 94.75 300 CYS A CA 1
ATOM 2145 C C . CYS A 1 300 ? 11.067 2.076 -27.450 1.00 94.75 300 CYS A C 1
ATOM 2147 O O . CYS A 1 300 ? 11.500 3.008 -26.764 1.00 94.75 300 CYS A O 1
ATOM 2149 N N . PRO A 1 301 ? 10.374 2.327 -28.577 1.00 95.06 301 PRO A N 1
ATOM 2150 C CA . PRO A 1 301 ? 10.023 3.681 -28.991 1.00 95.06 301 PRO A CA 1
ATOM 2151 C C . PRO A 1 301 ? 9.281 4.435 -27.880 1.00 95.06 301 PRO A C 1
ATOM 2153 O O . PRO A 1 301 ? 8.377 3.885 -27.246 1.00 95.06 301 PRO A O 1
ATOM 2156 N N . LYS A 1 302 ? 9.615 5.716 -27.666 1.00 91.38 302 LYS A N 1
ATOM 2157 C CA . LYS A 1 302 ? 9.059 6.527 -26.562 1.00 91.38 302 LYS A CA 1
ATOM 2158 C C . LYS A 1 302 ? 7.524 6.573 -26.547 1.00 91.38 302 LYS A C 1
ATOM 2160 O O . LYS A 1 302 ? 6.938 6.561 -25.473 1.00 91.38 302 LYS A O 1
ATOM 2165 N N . GLY A 1 303 ? 6.877 6.562 -27.717 1.00 90.00 303 GLY A N 1
ATOM 2166 C CA . GLY A 1 303 ? 5.411 6.545 -27.828 1.00 90.00 303 GLY A CA 1
ATOM 2167 C C . GLY A 1 303 ? 4.744 5.276 -27.276 1.00 90.00 303 GLY A C 1
ATOM 2168 O O . GLY A 1 303 ? 3.594 5.329 -26.856 1.00 90.00 303 GLY A O 1
ATOM 2169 N N . ASN A 1 304 ? 5.472 4.157 -27.210 1.00 91.12 304 ASN A N 1
ATOM 2170 C CA . ASN A 1 304 ? 4.960 2.871 -26.722 1.00 91.12 304 ASN A CA 1
ATOM 2171 C C . ASN A 1 304 ? 5.333 2.596 -25.256 1.00 91.12 304 ASN A C 1
ATOM 2173 O O . ASN A 1 304 ? 4.785 1.683 -24.638 1.00 91.12 304 ASN A O 1
ATOM 2177 N N . ALA A 1 305 ? 6.248 3.384 -24.685 1.00 91.06 305 ALA A N 1
ATOM 2178 C CA . ALA A 1 305 ? 6.807 3.146 -23.357 1.00 91.06 305 ALA A CA 1
ATOM 2179 C C . ALA A 1 305 ? 5.756 3.209 -22.241 1.00 91.06 305 ALA A C 1
ATOM 2181 O O . ALA A 1 305 ? 5.812 2.426 -21.294 1.00 91.06 305 ALA A O 1
ATOM 2182 N N . LEU A 1 306 ? 4.767 4.100 -22.374 1.00 89.50 306 LEU A N 1
ATOM 2183 C CA . LEU A 1 306 ? 3.667 4.204 -21.416 1.00 89.50 306 LEU A CA 1
ATOM 2184 C C . LEU A 1 306 ? 2.823 2.923 -21.405 1.00 89.50 306 LEU A C 1
ATOM 2186 O O . LEU A 1 306 ? 2.575 2.368 -20.339 1.00 89.50 306 LEU A O 1
ATOM 2190 N N . GLY A 1 307 ? 2.440 2.420 -22.584 1.00 84.94 307 GLY A N 1
ATOM 2191 C CA . GLY A 1 307 ? 1.671 1.179 -22.713 1.00 84.94 307 GLY A CA 1
ATOM 2192 C C . GLY A 1 307 ? 2.432 -0.028 -22.168 1.00 84.94 307 GLY A C 1
ATOM 2193 O O . GLY A 1 307 ? 1.874 -0.816 -21.408 1.00 84.94 307 GLY A O 1
ATOM 2194 N N . TYR A 1 308 ? 3.730 -0.114 -22.472 1.00 93.69 308 TYR A N 1
ATOM 2195 C CA . TYR A 1 308 ? 4.592 -1.160 -21.930 1.00 93.69 308 TYR A CA 1
ATOM 2196 C C . TYR A 1 308 ? 4.653 -1.087 -20.396 1.00 93.69 308 TYR A C 1
ATOM 2198 O O . TYR A 1 308 ? 4.435 -2.089 -19.718 1.00 93.69 308 TYR A O 1
ATOM 2206 N N . THR A 1 309 ? 4.844 0.107 -19.830 1.00 91.31 309 THR A N 1
ATOM 2207 C CA . THR A 1 309 ? 4.851 0.295 -18.371 1.00 91.31 309 THR A CA 1
ATOM 2208 C C . THR A 1 309 ? 3.532 -0.153 -17.750 1.00 91.31 309 THR A C 1
ATOM 2210 O O . THR A 1 309 ? 3.553 -0.928 -16.804 1.00 91.31 309 THR A O 1
ATOM 2213 N N . ILE A 1 310 ? 2.386 0.281 -18.287 1.00 86.31 310 ILE A N 1
ATOM 2214 C CA . ILE A 1 310 ? 1.061 -0.072 -17.753 1.00 86.31 310 ILE A CA 1
ATOM 2215 C C . ILE A 1 310 ? 0.876 -1.591 -17.723 1.00 86.31 310 ILE A C 1
ATOM 2217 O O . ILE A 1 310 ? 0.522 -2.142 -16.682 1.00 86.31 310 ILE A O 1
ATOM 2221 N N . VAL A 1 311 ? 1.154 -2.277 -18.836 1.00 85.44 311 VAL A N 1
ATOM 2222 C CA . VAL A 1 311 ? 1.005 -3.737 -18.904 1.00 85.44 311 VAL A CA 1
ATOM 2223 C C . VAL A 1 311 ? 1.967 -4.427 -17.940 1.00 85.44 311 VAL A C 1
ATOM 2225 O O . VAL A 1 311 ? 1.549 -5.308 -17.192 1.00 85.44 311 VAL A O 1
ATOM 2228 N N . LEU A 1 312 ? 3.229 -3.998 -17.888 1.00 90.31 312 LEU A N 1
ATOM 2229 C CA . LEU A 1 312 ? 4.220 -4.580 -16.986 1.00 90.31 312 LEU A CA 1
ATOM 2230 C C . LEU A 1 312 ? 3.859 -4.363 -15.508 1.00 90.31 312 LEU A C 1
ATOM 2232 O O . LEU A 1 312 ? 4.063 -5.261 -14.697 1.00 90.31 312 LEU A O 1
ATOM 2236 N N . VAL A 1 313 ? 3.272 -3.216 -15.159 1.00 87.19 313 VAL A N 1
ATOM 2237 C CA . VAL A 1 313 ? 2.770 -2.928 -13.808 1.00 87.19 313 VAL A CA 1
ATOM 2238 C C . VAL A 1 313 ? 1.582 -3.816 -13.459 1.00 87.19 313 VAL A C 1
ATOM 2240 O O . VAL A 1 313 ? 1.567 -4.383 -12.371 1.00 87.19 313 VAL A O 1
ATOM 2243 N N . ILE A 1 314 ? 0.620 -3.998 -14.369 1.00 79.62 314 ILE A N 1
ATOM 2244 C CA . ILE A 1 314 ? -0.525 -4.894 -14.141 1.00 79.62 314 ILE A CA 1
ATOM 2245 C C . ILE A 1 314 ? -0.039 -6.323 -13.886 1.00 79.62 314 ILE A C 1
ATOM 2247 O O . ILE A 1 314 ? -0.435 -6.940 -12.898 1.00 79.62 314 ILE A O 1
ATOM 2251 N N . VAL A 1 315 ? 0.855 -6.845 -14.732 1.00 80.06 315 VAL A N 1
ATOM 2252 C CA . VAL A 1 315 ? 1.403 -8.193 -14.525 1.00 80.06 315 VAL A CA 1
ATOM 2253 C C . VAL A 1 315 ? 2.248 -8.245 -13.248 1.00 80.06 315 VAL A C 1
ATOM 2255 O O . VAL A 1 315 ? 2.168 -9.215 -12.499 1.00 80.06 315 VAL A O 1
ATOM 2258 N N . GLY A 1 316 ? 3.002 -7.188 -12.941 1.00 82.00 316 GLY A N 1
ATOM 2259 C CA . GLY A 1 316 ? 3.771 -7.080 -11.704 1.00 82.00 316 GLY A CA 1
ATOM 2260 C C . GLY A 1 316 ? 2.912 -7.135 -10.445 1.00 82.00 316 GLY A C 1
ATOM 2261 O O . GLY A 1 316 ? 3.276 -7.810 -9.484 1.00 82.00 316 GLY A O 1
ATOM 2262 N N . ILE A 1 317 ? 1.741 -6.502 -10.471 1.00 78.94 317 ILE A N 1
ATOM 2263 C CA . ILE A 1 317 ? 0.740 -6.587 -9.407 1.00 78.94 317 ILE A CA 1
ATOM 2264 C C . ILE A 1 317 ? 0.238 -8.030 -9.260 1.00 78.94 317 ILE A C 1
ATOM 2266 O O . ILE A 1 317 ? 0.222 -8.550 -8.148 1.00 78.94 317 ILE A O 1
ATOM 2270 N N . VAL A 1 318 ? -0.100 -8.708 -10.363 1.00 77.69 318 VAL A N 1
ATOM 2271 C CA . VAL A 1 318 ? -0.537 -10.119 -10.342 1.00 77.69 318 VAL A CA 1
ATOM 2272 C C . VAL A 1 318 ? 0.546 -11.035 -9.760 1.00 77.69 318 VAL A C 1
ATOM 2274 O O . VAL A 1 318 ? 0.254 -11.884 -8.921 1.00 77.69 318 VAL A O 1
ATOM 2277 N N . VAL A 1 319 ? 1.810 -10.844 -10.144 1.00 79.56 319 VAL A N 1
ATOM 2278 C CA . VAL A 1 319 ? 2.935 -11.602 -9.576 1.00 79.56 319 VAL A CA 1
ATOM 2279 C C . VAL A 1 319 ? 3.090 -11.307 -8.086 1.00 79.56 319 VAL A C 1
ATOM 2281 O O . VAL A 1 319 ? 3.195 -12.239 -7.295 1.00 79.56 319 VAL A O 1
ATOM 2284 N N . GLY A 1 320 ? 3.055 -10.035 -7.677 1.00 76.44 320 GLY A N 1
ATOM 2285 C CA . GLY A 1 320 ? 3.141 -9.647 -6.266 1.00 76.44 320 GLY A CA 1
ATOM 2286 C C . GLY A 1 320 ? 2.035 -10.272 -5.413 1.00 76.44 320 GLY A C 1
ATOM 2287 O O . GLY A 1 320 ? 2.285 -10.700 -4.288 1.00 76.44 320 GLY A O 1
ATOM 2288 N N . ILE A 1 321 ? 0.839 -10.397 -5.981 1.00 71.62 321 ILE A N 1
ATOM 2289 C CA . ILE A 1 321 ? -0.299 -11.094 -5.385 1.00 71.62 321 ILE A CA 1
ATOM 2290 C C . ILE A 1 321 ? -0.001 -12.580 -5.192 1.00 71.62 321 ILE A C 1
ATOM 2292 O O . ILE A 1 321 ? -0.150 -13.093 -4.090 1.00 71.62 321 ILE A O 1
ATOM 2296 N N . ILE A 1 322 ? 0.486 -13.275 -6.218 1.00 74.50 322 ILE A N 1
ATOM 2297 C CA . ILE A 1 322 ? 0.842 -14.696 -6.098 1.00 74.50 322 ILE A CA 1
ATOM 2298 C C . ILE A 1 322 ? 1.914 -14.897 -5.015 1.00 74.50 322 ILE A C 1
ATOM 2300 O O . ILE A 1 322 ? 1.807 -15.807 -4.194 1.00 74.50 322 ILE A O 1
ATOM 2304 N N . LEU A 1 323 ? 2.923 -14.023 -4.960 1.00 74.31 323 LEU A N 1
ATOM 2305 C CA . LEU A 1 323 ? 3.977 -14.095 -3.945 1.00 74.31 323 LEU A CA 1
ATOM 2306 C C . LEU A 1 323 ? 3.446 -13.822 -2.524 1.00 74.31 323 LEU A C 1
ATOM 2308 O O . LEU A 1 323 ? 3.911 -14.444 -1.563 1.00 74.31 323 LEU A O 1
ATOM 2312 N N . SER A 1 324 ? 2.458 -12.937 -2.361 1.00 66.69 324 SER A N 1
ATOM 2313 C CA . SER A 1 324 ? 1.856 -12.677 -1.048 1.00 66.69 324 SER A CA 1
ATOM 2314 C C . SER A 1 324 ? 1.018 -13.861 -0.552 1.00 66.69 324 SER A C 1
ATOM 2316 O O . SER A 1 324 ? 1.101 -14.193 0.631 1.00 66.69 324 SER A O 1
ATOM 2318 N N . LEU A 1 325 ? 0.315 -14.570 -1.447 1.00 68.81 325 LEU A N 1
ATOM 2319 C CA . LEU A 1 325 ? -0.394 -15.818 -1.126 1.00 68.81 325 LEU A CA 1
ATOM 2320 C C . LEU A 1 325 ? 0.554 -16.883 -0.558 1.00 68.81 325 LEU A C 1
ATOM 2322 O O . LEU A 1 325 ? 0.239 -17.527 0.439 1.00 68.81 325 LEU A O 1
ATOM 2326 N N . VAL A 1 326 ? 1.736 -17.041 -1.163 1.00 68.88 326 VAL A N 1
ATOM 2327 C CA . VAL A 1 326 ? 2.753 -17.994 -0.689 1.00 68.88 326 VAL A CA 1
ATOM 2328 C C . VAL A 1 326 ? 3.295 -17.578 0.678 1.00 68.88 326 VAL A C 1
ATOM 2330 O O . VAL A 1 326 ? 3.455 -18.417 1.558 1.00 68.88 326 VAL A O 1
ATOM 2333 N N . THR A 1 327 ? 3.529 -16.280 0.891 1.00 65.12 327 THR A N 1
ATOM 2334 C CA . THR A 1 327 ? 4.008 -15.762 2.184 1.00 65.12 327 THR A CA 1
ATOM 2335 C C . THR A 1 327 ? 2.988 -16.004 3.305 1.00 65.12 327 THR A C 1
ATOM 2337 O O . THR A 1 327 ? 3.374 -16.333 4.427 1.00 65.12 327 THR A O 1
ATOM 2340 N N . ALA A 1 328 ? 1.688 -15.897 3.006 1.00 61.88 328 ALA A N 1
ATOM 2341 C CA . ALA A 1 328 ? 0.608 -16.095 3.974 1.00 61.88 328 ALA A CA 1
ATOM 2342 C C . ALA A 1 328 ? 0.549 -17.523 4.549 1.00 61.88 328 ALA A C 1
ATOM 2344 O O . ALA A 1 328 ? 0.171 -17.686 5.707 1.00 61.88 328 ALA A O 1
ATOM 2345 N N . MET A 1 329 ? 0.998 -18.541 3.800 1.00 63.31 329 MET A N 1
ATOM 2346 C CA . MET A 1 329 ? 1.060 -19.938 4.270 1.00 63.31 329 MET A CA 1
ATOM 2347 C C . MET A 1 329 ? 1.988 -20.137 5.482 1.00 63.31 329 MET A C 1
ATOM 2349 O O . MET A 1 329 ? 1.887 -21.149 6.170 1.00 63.31 329 MET A O 1
ATOM 2353 N N . PHE A 1 330 ? 2.881 -19.179 5.751 1.00 61.91 330 PHE A N 1
ATOM 2354 C CA . PHE A 1 330 ? 3.860 -19.227 6.841 1.00 61.91 330 PHE A CA 1
ATOM 2355 C C . PHE A 1 330 ? 3.537 -18.254 7.995 1.00 61.91 330 PHE A C 1
ATOM 2357 O O . PHE A 1 330 ? 4.351 -18.093 8.905 1.00 61.91 330 PHE A O 1
ATOM 2364 N N . SER A 1 331 ? 2.371 -17.593 7.974 1.00 58.84 331 SER A N 1
ATOM 2365 C CA . SER A 1 331 ? 1.954 -16.645 9.019 1.00 58.84 331 SER A CA 1
ATOM 2366 C C . SER A 1 331 ? 1.394 -17.371 10.260 1.00 58.84 331 SER A C 1
ATOM 2368 O O . SER A 1 331 ? 0.572 -18.272 10.114 1.00 58.84 331 SER A O 1
ATOM 2370 N N . PRO A 1 332 ? 1.777 -16.982 11.494 1.00 48.47 332 PRO A N 1
ATOM 2371 C CA . PRO A 1 332 ? 1.401 -17.664 12.744 1.00 48.47 332 PRO A CA 1
ATOM 2372 C C . PRO A 1 332 ? -0.036 -17.403 13.236 1.00 48.47 332 PRO A C 1
ATOM 2374 O O . PRO A 1 332 ? -0.402 -17.867 14.314 1.00 48.47 332 PRO A O 1
ATOM 2377 N N . THR A 1 333 ? -0.851 -16.634 12.516 1.00 50.19 333 THR A N 1
ATOM 2378 C CA . THR A 1 333 ? -2.218 -16.299 12.932 1.00 50.19 333 THR A CA 1
ATOM 2379 C C . THR A 1 333 ? -3.165 -17.503 12.731 1.00 50.19 333 THR A C 1
ATOM 2381 O O . THR A 1 333 ? -3.393 -17.900 11.589 1.00 50.19 333 THR A O 1
ATOM 2384 N N . PRO A 1 334 ? -3.773 -18.087 13.790 1.00 36.06 334 PRO A N 1
ATOM 2385 C CA . PRO A 1 334 ? -4.517 -19.358 13.700 1.00 36.06 334 PRO A CA 1
ATOM 2386 C C . PRO A 1 334 ? -5.828 -19.334 12.888 1.00 36.06 334 PRO A C 1
ATOM 2388 O O . PRO A 1 334 ? -6.430 -20.382 12.699 1.00 36.06 334 PRO A O 1
ATOM 2391 N N . ASN A 1 335 ? -6.251 -18.174 12.371 1.00 37.28 335 ASN A N 1
ATOM 2392 C CA . ASN A 1 335 ? -7.394 -18.010 11.454 1.00 37.28 335 ASN A CA 1
ATOM 2393 C C . ASN A 1 335 ? -6.981 -17.526 10.044 1.00 37.28 335 ASN A C 1
ATOM 2395 O O . ASN A 1 335 ? -7.821 -17.103 9.258 1.00 37.28 335 ASN A O 1
ATOM 2399 N N . PHE A 1 336 ? -5.687 -17.582 9.713 1.00 39.84 336 PHE A N 1
ATOM 2400 C CA . PHE A 1 336 ? -5.110 -17.133 8.434 1.00 39.84 336 PHE A CA 1
ATOM 2401 C C . PHE A 1 336 ? -4.668 -18.292 7.518 1.00 39.84 336 PHE A C 1
ATOM 2403 O O . PHE A 1 336 ? -4.019 -18.072 6.498 1.00 39.84 336 PHE A O 1
ATOM 2410 N N . GLY A 1 337 ? -4.996 -19.536 7.877 1.00 32.50 337 GLY A N 1
ATOM 2411 C CA . GLY A 1 337 ? -4.744 -20.728 7.068 1.00 32.50 337 GLY A CA 1
ATOM 2412 C C . GLY A 1 337 ? -6.011 -21.166 6.339 1.00 32.50 337 GLY A C 1
ATOM 2413 O O . GLY A 1 337 ? -6.816 -21.896 6.905 1.00 32.50 337 GLY A O 1
ATOM 2414 N N . GLY A 1 338 ? -6.199 -20.719 5.094 1.00 30.66 338 GLY A N 1
ATOM 2415 C CA . GLY A 1 338 ? -7.263 -21.219 4.204 1.00 30.66 338 GLY A CA 1
ATOM 2416 C C . GLY A 1 338 ? -7.875 -20.174 3.269 1.00 30.66 338 GLY A C 1
ATOM 2417 O O . GLY A 1 338 ? -8.308 -20.504 2.171 1.00 30.66 338 GLY A O 1
ATOM 2418 N N . SER A 1 339 ? -7.826 -18.902 3.645 1.00 33.41 339 SER A N 1
ATOM 2419 C CA . SER A 1 339 ? -8.150 -17.776 2.772 1.00 33.41 339 SER A CA 1
ATOM 2420 C C . SER A 1 339 ? -7.060 -16.745 2.951 1.00 33.41 339 SER A C 1
ATOM 2422 O O . SER A 1 339 ? -6.808 -16.308 4.072 1.00 33.41 339 SER A O 1
ATOM 2424 N N . ALA A 1 340 ? -6.395 -16.368 1.868 1.00 35.09 340 ALA A N 1
ATOM 2425 C CA . ALA A 1 340 ? -5.450 -15.276 1.898 1.00 35.09 340 ALA A CA 1
ATOM 2426 C C . ALA A 1 340 ? -6.146 -13.990 2.328 1.00 35.09 340 ALA A C 1
ATOM 2428 O O . ALA A 1 340 ? -6.709 -13.267 1.513 1.00 35.09 340 ALA A O 1
ATOM 2429 N N . GLN A 1 341 ? -6.087 -13.691 3.618 1.00 38.31 341 GLN A N 1
ATOM 2430 C CA . GLN A 1 341 ? -6.497 -12.405 4.132 1.00 38.31 341 GLN A CA 1
ATOM 2431 C C . GLN A 1 341 ? -5.290 -11.476 4.041 1.00 38.31 341 GLN A C 1
ATOM 2433 O O . GLN A 1 341 ? -4.769 -10.952 5.016 1.00 38.31 341 GLN A O 1
ATOM 2438 N N . VAL A 1 342 ? -4.828 -11.263 2.808 1.00 40.69 342 VAL A N 1
ATOM 2439 C CA . VAL A 1 342 ? -4.240 -9.967 2.496 1.00 40.69 342 VAL A CA 1
ATOM 2440 C C . VAL A 1 342 ? -5.346 -8.996 2.839 1.00 40.69 342 VAL A C 1
ATOM 2442 O O . VAL A 1 342 ? -6.423 -9.093 2.254 1.00 40.69 342 VAL A O 1
ATOM 2445 N N . ASP A 1 343 ? -5.121 -8.210 3.888 1.00 38.75 343 ASP A N 1
ATOM 2446 C CA . ASP A 1 343 ? -6.146 -7.391 4.513 1.00 38.75 343 ASP A CA 1
ATOM 2447 C C . ASP A 1 343 ? -6.975 -6.723 3.408 1.00 38.75 343 ASP A C 1
ATOM 2449 O O . ASP A 1 343 ? -6.375 -5.976 2.632 1.00 38.75 343 ASP A O 1
ATOM 2453 N N . PRO A 1 344 ? -8.276 -7.040 3.232 1.00 38.03 344 PRO A N 1
ATOM 2454 C CA . PRO A 1 344 ? -9.076 -6.530 2.111 1.00 38.03 344 PRO A CA 1
ATOM 2455 C C . PRO A 1 344 ? -9.116 -4.993 2.083 1.00 38.03 344 PRO A C 1
ATOM 2457 O O . PRO A 1 344 ? -9.419 -4.394 1.056 1.00 38.03 344 PRO A O 1
ATOM 2460 N N . ALA A 1 345 ? -8.740 -4.389 3.209 1.00 36.12 345 ALA A N 1
ATOM 2461 C CA . ALA A 1 345 ? -8.420 -2.996 3.446 1.00 36.12 345 ALA A CA 1
ATOM 2462 C C . ALA A 1 345 ? -7.189 -2.430 2.742 1.00 36.12 345 ALA A C 1
ATOM 2464 O O . ALA A 1 345 ? -7.107 -1.244 2.424 1.00 36.12 345 ALA A O 1
ATOM 2465 N N . SER A 1 346 ? -6.161 -3.261 2.628 1.00 39.50 346 SER A N 1
ATOM 2466 C CA . SER A 1 346 ? -4.862 -2.872 2.125 1.00 39.50 346 SER A CA 1
ATOM 2467 C C . SER A 1 346 ? -4.948 -2.716 0.611 1.00 39.50 346 SER A C 1
ATOM 2469 O O . SER A 1 346 ? -5.702 -3.443 -0.042 1.00 39.50 346 SER A O 1
ATOM 2471 N N . PRO A 1 347 ? -4.126 -1.842 0.005 1.00 38.62 347 PRO A N 1
ATOM 2472 C CA . PRO A 1 347 ? -4.038 -1.751 -1.449 1.00 38.62 347 PRO A CA 1
ATOM 2473 C C . PRO A 1 347 ? -3.804 -3.121 -2.101 1.00 38.62 347 PRO A C 1
ATOM 2475 O O . PRO A 1 347 ? -4.335 -3.395 -3.167 1.00 38.62 347 PRO A O 1
ATOM 2478 N N . ALA A 1 348 ? -3.067 -4.016 -1.433 1.00 37.75 348 ALA A N 1
ATOM 2479 C CA . ALA A 1 348 ? -2.855 -5.382 -1.891 1.00 37.75 348 ALA A CA 1
ATOM 2480 C C . ALA A 1 348 ? -4.121 -6.256 -1.775 1.00 37.75 348 ALA A C 1
ATOM 2482 O O . ALA A 1 348 ? -4.437 -6.981 -2.715 1.00 37.75 348 ALA A O 1
ATOM 2483 N N . GLY A 1 349 ? -4.870 -6.178 -0.671 1.00 45.69 349 GLY A N 1
ATOM 2484 C CA . GLY A 1 349 ? -6.075 -6.983 -0.447 1.00 45.69 349 GLY A CA 1
ATOM 2485 C C . GLY A 1 349 ? -7.293 -6.520 -1.238 1.00 45.69 349 GLY A C 1
ATOM 2486 O O . GLY A 1 349 ? -8.089 -7.357 -1.652 1.00 45.69 349 GLY A O 1
ATOM 2487 N N . ALA A 1 350 ? -7.406 -5.229 -1.553 1.00 43.94 350 ALA A N 1
ATOM 2488 C CA . ALA A 1 350 ? -8.448 -4.730 -2.446 1.00 43.94 350 ALA A CA 1
ATOM 2489 C C . ALA A 1 350 ? -8.247 -5.202 -3.896 1.00 43.94 350 ALA A C 1
ATOM 2491 O O . ALA A 1 350 ? -9.207 -5.579 -4.574 1.00 43.94 350 ALA A O 1
ATOM 2492 N N . ILE A 1 351 ? -6.989 -5.265 -4.347 1.00 44.06 351 ILE A N 1
ATOM 2493 C CA . ILE A 1 351 ? -6.655 -5.827 -5.656 1.00 44.06 351 ILE A CA 1
ATOM 2494 C C . ILE A 1 351 ? -6.900 -7.345 -5.649 1.00 44.06 351 ILE A C 1
ATOM 2496 O O . ILE A 1 351 ? -7.546 -7.863 -6.554 1.00 44.06 351 ILE A O 1
ATOM 2500 N N . LEU A 1 352 ? -6.464 -8.061 -4.609 1.00 41.78 352 LEU A N 1
ATOM 2501 C CA . LEU A 1 352 ? -6.673 -9.508 -4.453 1.00 41.78 352 LEU A CA 1
ATOM 2502 C C . LEU A 1 352 ? -8.147 -9.918 -4.339 1.00 41.78 352 LEU A C 1
ATOM 2504 O O . LEU A 1 352 ? -8.565 -10.877 -4.985 1.00 41.78 352 LEU A O 1
ATOM 2508 N N . GLY A 1 353 ? -8.953 -9.182 -3.572 1.00 48.69 353 GLY A N 1
ATOM 2509 C CA . GLY A 1 353 ? -10.395 -9.409 -3.455 1.00 48.69 353 GLY A CA 1
ATOM 2510 C C . GLY A 1 353 ? -11.127 -9.192 -4.783 1.00 48.69 353 GLY A C 1
ATOM 2511 O O . GLY A 1 353 ? -12.089 -9.893 -5.090 1.00 48.69 353 GLY A O 1
ATOM 2512 N N . GLY A 1 354 ? -10.619 -8.286 -5.625 1.00 48.09 354 GLY A N 1
ATOM 2513 C CA . GLY A 1 354 ? -11.082 -8.112 -7.000 1.00 48.09 354 GLY A CA 1
ATOM 2514 C C . GLY A 1 354 ? -10.770 -9.294 -7.931 1.00 48.09 354 GLY A C 1
ATOM 2515 O O . GLY A 1 354 ? -11.493 -9.464 -8.915 1.00 48.09 354 GLY A O 1
ATOM 2516 N N . LEU A 1 355 ? -9.743 -10.101 -7.620 1.00 41.09 355 LEU A N 1
ATOM 2517 C CA . LEU A 1 355 ? -9.277 -11.261 -8.401 1.00 41.09 355 LEU A CA 1
ATOM 2518 C C . LEU A 1 355 ? -9.797 -12.612 -7.901 1.00 41.09 355 LEU A C 1
ATOM 2520 O O . LEU A 1 355 ? -9.839 -13.561 -8.675 1.00 41.09 355 LEU A O 1
ATOM 2524 N N . ALA A 1 356 ? -10.177 -12.725 -6.629 1.00 44.53 356 ALA A N 1
ATOM 2525 C CA . ALA A 1 356 ? -10.694 -13.970 -6.058 1.00 44.53 356 ALA A CA 1
ATOM 2526 C C . ALA A 1 356 ? -12.183 -14.212 -6.377 1.00 44.53 356 ALA A C 1
ATOM 2528 O O . ALA A 1 356 ? -12.688 -15.313 -6.175 1.00 44.53 356 ALA A O 1
ATOM 2529 N N . GLY A 1 357 ? -12.899 -13.200 -6.885 1.00 45.16 357 GLY A N 1
ATOM 2530 C CA . GLY A 1 357 ? -14.343 -13.283 -7.106 1.00 45.16 357 GLY A CA 1
ATOM 2531 C C . GLY A 1 357 ? -15.142 -13.329 -5.794 1.00 45.16 357 GLY A C 1
ATOM 2532 O O . GLY A 1 357 ? -14.603 -13.518 -4.708 1.00 45.16 357 GLY A O 1
ATOM 2533 N N . LYS A 1 358 ? -16.464 -13.130 -5.890 1.00 40.28 358 LYS A N 1
ATOM 2534 C CA . LYS A 1 358 ? -17.378 -12.965 -4.738 1.00 40.28 358 LYS A CA 1
ATOM 2535 C C . LYS A 1 358 ? -17.430 -14.181 -3.791 1.00 40.28 358 LYS A C 1
ATOM 2537 O O . LYS A 1 358 ? -17.851 -14.019 -2.651 1.00 40.28 358 LYS A O 1
ATOM 2542 N N . ASP A 1 359 ? -16.963 -15.340 -4.261 1.00 45.62 359 ASP A N 1
ATOM 2543 C CA . ASP A 1 359 ? -17.131 -16.645 -3.611 1.00 45.62 359 ASP A CA 1
ATOM 2544 C C . ASP A 1 359 ? -15.788 -17.381 -3.380 1.00 45.62 359 ASP A C 1
ATOM 2546 O O . ASP A 1 359 ? -15.783 -18.564 -3.056 1.00 45.62 359 ASP A O 1
ATOM 2550 N N . GLY A 1 360 ? -14.640 -16.713 -3.585 1.00 44.53 360 GLY A N 1
ATOM 2551 C CA . GLY A 1 360 ? -13.308 -17.345 -3.524 1.00 44.53 360 GLY A CA 1
ATOM 2552 C C . GLY A 1 360 ? -12.944 -18.187 -4.757 1.00 44.53 360 GLY A C 1
ATOM 2553 O O . GLY A 1 360 ? -11.907 -18.848 -4.786 1.00 44.53 360 GLY A O 1
ATOM 2554 N N . ASP A 1 361 ? -13.793 -18.153 -5.784 1.00 51.12 361 ASP A N 1
ATOM 2555 C CA . ASP A 1 361 ? -13.618 -18.853 -7.049 1.00 51.12 361 ASP A CA 1
ATOM 2556 C C . ASP A 1 361 ? -12.721 -18.035 -7.997 1.00 51.12 361 ASP A C 1
ATOM 2558 O O . ASP A 1 361 ? -13.176 -17.196 -8.785 1.00 51.12 361 ASP A O 1
ATOM 2562 N N . ALA A 1 362 ? -11.411 -18.274 -7.891 1.00 45.38 362 ALA A N 1
ATOM 2563 C CA . ALA A 1 362 ? -10.377 -17.567 -8.646 1.00 45.38 362 ALA A CA 1
ATOM 2564 C C . ALA A 1 362 ? -10.593 -17.620 -10.172 1.00 45.38 362 ALA A C 1
ATOM 2566 O O . ALA A 1 362 ? -10.204 -16.689 -10.874 1.00 45.38 362 ALA A O 1
ATOM 2567 N N . ALA A 1 363 ? -11.262 -18.654 -10.697 1.00 47.81 363 ALA A N 1
ATOM 2568 C CA . ALA A 1 363 ? -11.578 -18.764 -12.121 1.00 47.81 363 ALA A CA 1
ATOM 2569 C C . ALA A 1 363 ? -12.538 -17.654 -12.588 1.00 47.81 363 ALA A C 1
ATOM 2571 O O . ALA A 1 363 ? -12.285 -16.991 -13.595 1.00 47.81 363 ALA A O 1
ATOM 2572 N N . LYS A 1 364 ? -13.591 -17.373 -11.811 1.00 52.03 364 LYS A N 1
ATOM 2573 C CA . LYS A 1 364 ? -14.550 -16.294 -12.107 1.00 52.03 364 LYS A CA 1
ATOM 2574 C C . LYS A 1 364 ? -13.940 -14.911 -11.920 1.00 52.03 364 LYS A C 1
ATOM 2576 O O . LYS A 1 364 ? -14.317 -13.969 -12.613 1.00 52.03 364 LYS A O 1
ATOM 2581 N N . GLY A 1 365 ? -13.006 -14.767 -10.982 1.00 51.59 365 GLY A N 1
ATOM 2582 C CA . GLY A 1 365 ? -12.276 -13.517 -10.795 1.00 51.59 365 GLY A CA 1
ATOM 2583 C C . GLY A 1 365 ? -11.272 -13.231 -11.919 1.00 51.59 365 GLY A C 1
ATOM 2584 O O . GLY A 1 365 ? -11.162 -12.083 -12.351 1.00 51.59 365 GLY A O 1
ATOM 2585 N N . ILE A 1 366 ? -10.631 -14.264 -12.479 1.00 48.84 366 ILE A N 1
ATOM 2586 C CA . ILE A 1 366 ? -9.818 -14.165 -13.704 1.00 48.84 366 ILE A CA 1
ATOM 2587 C C . ILE A 1 366 ? -10.691 -13.792 -14.911 1.00 48.84 366 ILE A C 1
ATOM 2589 O O . ILE A 1 366 ? -10.300 -12.940 -15.706 1.00 48.84 366 ILE A O 1
ATOM 2593 N N . GLU A 1 367 ? -11.891 -14.360 -15.032 1.00 54.50 367 GLU A N 1
ATOM 2594 C CA . GLU A 1 367 ? -12.830 -14.037 -16.114 1.00 54.50 367 GLU A CA 1
ATOM 2595 C C . GLU A 1 367 ? -13.374 -12.603 -16.003 1.00 54.50 367 GLU A C 1
ATOM 2597 O O . GLU A 1 367 ? -13.363 -11.845 -16.976 1.00 54.50 367 GLU A O 1
ATOM 2602 N N . ALA A 1 368 ? -13.734 -12.169 -14.791 1.00 52.94 368 ALA A N 1
ATOM 2603 C CA . ALA A 1 368 ? -14.094 -10.780 -14.518 1.00 52.94 368 ALA A CA 1
ATOM 2604 C C . ALA A 1 368 ? -12.922 -9.823 -14.794 1.00 52.94 368 ALA A C 1
ATOM 2606 O O . ALA A 1 368 ? -13.129 -8.726 -15.313 1.00 52.94 368 ALA A O 1
ATOM 2607 N N . MET A 1 369 ? -11.682 -10.221 -14.488 1.00 50.16 369 MET A N 1
ATOM 2608 C CA . MET A 1 369 ? -10.497 -9.439 -14.839 1.00 50.16 369 MET A CA 1
ATOM 2609 C C . MET A 1 369 ? -10.270 -9.389 -16.350 1.00 50.16 369 MET A C 1
ATOM 2611 O O . MET A 1 369 ? -9.931 -8.325 -16.856 1.00 50.16 369 MET A O 1
ATOM 2615 N N . SER A 1 370 ? -10.484 -10.486 -17.074 1.00 53.69 370 SER A N 1
ATOM 2616 C CA . SER A 1 370 ? -10.371 -10.532 -18.534 1.00 53.69 370 SER A CA 1
ATOM 2617 C C . SER A 1 370 ? -11.344 -9.551 -19.193 1.00 53.69 370 SER A C 1
ATOM 2619 O O . SER A 1 370 ? -10.919 -8.697 -19.971 1.00 53.69 370 SER A O 1
ATOM 2621 N N . GLN A 1 371 ? -12.614 -9.563 -18.780 1.00 64.88 371 GLN A N 1
ATOM 2622 C CA . GLN A 1 371 ? -13.621 -8.613 -19.264 1.00 64.88 371 GLN A CA 1
ATOM 2623 C C . GLN A 1 371 ? -13.271 -7.159 -18.906 1.00 64.88 371 GLN A C 1
ATOM 2625 O O . GLN A 1 371 ? -13.425 -6.253 -19.727 1.00 64.88 371 GLN A O 1
ATOM 2630 N N . ARG A 1 372 ? -12.745 -6.919 -17.696 1.00 61.38 372 ARG A N 1
ATOM 2631 C CA . ARG A 1 372 ? -12.288 -5.588 -17.257 1.00 61.38 372 ARG A CA 1
ATOM 2632 C C . ARG A 1 372 ? -11.063 -5.109 -18.029 1.00 61.38 372 ARG A C 1
ATOM 2634 O O . ARG A 1 372 ? -10.995 -3.935 -18.370 1.00 61.38 372 ARG A O 1
ATOM 2641 N N . MET A 1 373 ? -10.113 -5.994 -18.320 1.00 52.50 373 MET A N 1
ATOM 2642 C CA . MET A 1 373 ? -8.918 -5.686 -19.103 1.00 52.50 373 MET A CA 1
ATOM 2643 C C . MET A 1 373 ? -9.295 -5.386 -20.559 1.00 52.50 373 MET A C 1
ATOM 2645 O O . MET A 1 373 ? -8.731 -4.473 -21.154 1.00 52.50 373 MET A O 1
ATOM 2649 N N . GLU A 1 374 ? -10.307 -6.065 -21.103 1.00 67.19 374 GLU A N 1
ATOM 2650 C CA . GLU A 1 374 ? -10.853 -5.768 -22.428 1.00 67.19 374 GLU A CA 1
ATOM 2651 C C . GLU A 1 374 ? -11.573 -4.406 -22.467 1.00 67.19 374 GLU A C 1
ATOM 2653 O O . GLU A 1 374 ? -11.368 -3.613 -23.388 1.00 67.19 374 GLU A O 1
ATOM 2658 N N . GLN A 1 375 ? -12.371 -4.075 -21.445 1.00 64.25 375 GLN A N 1
ATOM 2659 C CA . GLN A 1 375 ? -13.007 -2.756 -21.324 1.00 64.25 375 GLN A CA 1
ATOM 2660 C C . GLN A 1 375 ? -11.987 -1.630 -21.093 1.00 64.25 375 GLN A C 1
ATOM 2662 O O . GLN A 1 375 ? -12.109 -0.556 -21.687 1.00 64.25 375 GLN A O 1
ATOM 2667 N N . ALA A 1 376 ? -10.967 -1.872 -20.267 1.00 52.25 376 ALA A N 1
ATOM 2668 C CA . ALA A 1 376 ? -9.863 -0.945 -20.044 1.00 52.25 376 ALA A CA 1
ATOM 2669 C C . ALA A 1 376 ? -9.039 -0.753 -21.323 1.00 52.25 376 ALA A C 1
ATOM 2671 O O . ALA A 1 376 ? -8.699 0.379 -21.648 1.00 52.25 376 ALA A O 1
ATOM 2672 N N . GLY A 1 377 ? -8.800 -1.821 -22.089 1.00 56.53 377 GLY A N 1
ATOM 2673 C CA . GLY A 1 377 ? -8.179 -1.767 -23.412 1.00 56.53 377 GLY A CA 1
ATOM 2674 C C . GLY A 1 377 ? -8.967 -0.882 -24.377 1.00 56.53 377 GLY A C 1
ATOM 2675 O O . GLY A 1 377 ? -8.395 0.031 -24.962 1.00 56.53 377 GLY A O 1
ATOM 2676 N N . LYS A 1 378 ? -10.295 -1.052 -24.447 1.00 73.19 378 LYS A N 1
ATOM 2677 C CA . LYS A 1 378 ? -11.182 -0.213 -25.278 1.00 73.19 378 LYS A CA 1
ATOM 2678 C C . LYS A 1 378 ? -11.176 1.260 -24.850 1.00 73.19 378 LYS A C 1
ATOM 2680 O O . LYS A 1 378 ? -11.131 2.144 -25.704 1.00 73.19 378 LYS A O 1
ATOM 2685 N N . LYS A 1 379 ? -11.194 1.548 -23.542 1.00 62.41 379 LYS A N 1
ATOM 2686 C CA . LYS A 1 379 ? -11.110 2.924 -23.011 1.00 62.41 379 LYS A CA 1
ATOM 2687 C C . LYS A 1 379 ? -9.728 3.549 -23.236 1.00 62.41 379 LYS A C 1
ATOM 2689 O O . LYS A 1 379 ? -9.649 4.728 -23.570 1.00 62.41 379 LYS A O 1
ATOM 2694 N N . LEU A 1 380 ? -8.655 2.771 -23.100 1.00 56.97 380 LEU A N 1
ATOM 2695 C CA . LEU A 1 380 ? -7.283 3.211 -23.353 1.00 56.97 380 LEU A CA 1
ATOM 2696 C C . LEU A 1 380 ? -7.043 3.462 -24.847 1.00 56.97 380 LEU A C 1
ATOM 2698 O O . LEU A 1 380 ? -6.437 4.470 -25.193 1.00 56.97 380 LEU A O 1
ATOM 2702 N N . GLU A 1 381 ? -7.581 2.619 -25.731 1.00 66.31 381 GLU A N 1
ATOM 2703 C CA . GLU A 1 381 ? -7.595 2.856 -27.180 1.00 66.31 381 GLU A CA 1
ATOM 2704 C C . GLU A 1 381 ? -8.404 4.104 -27.545 1.00 66.31 381 GLU A C 1
ATOM 2706 O O . GLU A 1 381 ? -7.981 4.878 -28.402 1.00 66.31 381 GLU A O 1
ATOM 2711 N N . ALA A 1 382 ? -9.554 4.332 -26.903 1.00 65.19 382 ALA A N 1
ATOM 2712 C CA . ALA A 1 382 ? -10.354 5.537 -27.118 1.00 65.19 382 ALA A CA 1
ATOM 2713 C C . ALA A 1 382 ? -9.618 6.807 -26.649 1.00 65.19 382 ALA A C 1
ATOM 2715 O O . ALA A 1 382 ? -9.614 7.805 -27.368 1.00 65.19 382 ALA A O 1
ATOM 2716 N N . ALA A 1 383 ? -8.941 6.752 -25.498 1.00 57.28 383 ALA A N 1
ATOM 2717 C CA . ALA A 1 383 ? -8.122 7.847 -24.975 1.00 57.28 383 ALA A CA 1
ATOM 2718 C C . ALA A 1 383 ? -6.841 8.083 -25.801 1.00 57.28 383 ALA A C 1
ATOM 2720 O O . ALA A 1 383 ? -6.423 9.222 -25.988 1.00 57.28 383 ALA A O 1
ATOM 2721 N N . GLN A 1 384 ? -6.232 7.026 -26.353 1.00 55.34 384 GLN A N 1
ATOM 2722 C CA . GLN A 1 384 ? -5.118 7.152 -27.300 1.00 55.34 384 GLN A CA 1
ATOM 2723 C C . GLN A 1 384 ? -5.562 7.758 -28.634 1.00 55.34 384 GLN A C 1
ATOM 2725 O O . GLN A 1 384 ? -4.821 8.548 -29.215 1.00 55.34 384 GLN A O 1
ATOM 2730 N N . LYS A 1 385 ? -6.765 7.422 -29.120 1.00 71.75 385 LYS A N 1
ATOM 2731 C CA . LYS A 1 385 ? -7.327 7.986 -30.358 1.00 71.75 385 LYS A CA 1
ATOM 2732 C C . LYS A 1 385 ? -7.776 9.439 -30.208 1.00 71.75 385 LYS A C 1
ATOM 2734 O O . LYS A 1 385 ? -7.741 10.165 -31.197 1.00 71.75 385 LYS A O 1
ATOM 2739 N N . SER A 1 386 ? -8.189 9.872 -29.015 1.00 68.00 386 SER A N 1
ATOM 2740 C CA . SER A 1 386 ? -8.620 11.257 -28.783 1.00 68.00 386 SER A CA 1
ATOM 2741 C C . SER A 1 386 ? -7.460 12.246 -28.640 1.00 68.00 386 SER A C 1
ATOM 2743 O O . SER A 1 386 ? -7.676 13.444 -28.798 1.00 68.00 386 SER A O 1
ATOM 2745 N N . GLY A 1 387 ? -6.239 11.772 -28.351 1.00 57.16 387 GLY A N 1
ATOM 2746 C CA . GLY A 1 387 ? -5.061 12.629 -28.172 1.00 57.16 387 GLY A CA 1
ATOM 2747 C C . GLY A 1 387 ? -5.146 13.572 -26.964 1.00 57.16 387 GLY A C 1
ATOM 2748 O O . GLY A 1 387 ? -4.316 14.471 -26.844 1.00 57.16 387 GLY A O 1
ATOM 2749 N N . ASP A 1 388 ? -6.132 13.380 -26.080 1.00 70.94 388 ASP A N 1
ATOM 2750 C CA . ASP A 1 388 ? -6.369 14.231 -24.917 1.00 70.94 388 ASP A CA 1
ATOM 2751 C C . ASP A 1 388 ? -5.661 13.655 -23.671 1.00 70.94 388 ASP A C 1
ATOM 2753 O O . ASP A 1 388 ? -6.080 12.617 -23.141 1.00 70.94 388 ASP A O 1
ATOM 2757 N N . PRO A 1 389 ? -4.598 14.309 -23.165 1.00 54.25 389 PRO A N 1
ATOM 2758 C CA . PRO A 1 389 ? -3.873 13.849 -21.983 1.00 54.25 389 PRO A CA 1
ATOM 2759 C C . PRO A 1 389 ? -4.750 13.795 -20.720 1.00 54.25 389 PRO A C 1
ATOM 2761 O O . PRO A 1 389 ? -4.472 12.990 -19.829 1.00 54.25 389 PRO A O 1
ATOM 2764 N N . ASN A 1 390 ? -5.841 14.569 -20.653 1.00 58.75 390 ASN A N 1
ATOM 2765 C CA . ASN A 1 390 ? -6.779 14.521 -19.530 1.00 58.75 390 ASN A CA 1
ATOM 2766 C C . ASN A 1 390 ? -7.678 13.278 -19.576 1.00 58.75 390 ASN A C 1
ATOM 2768 O O . ASN A 1 390 ? -7.999 12.717 -18.529 1.00 58.75 390 ASN A O 1
ATOM 2772 N N . ALA A 1 391 ? -8.036 12.796 -20.769 1.00 56.97 391 ALA A N 1
ATOM 2773 C CA . ALA A 1 391 ? -8.836 11.583 -20.934 1.00 56.97 391 ALA A CA 1
ATOM 2774 C C . ALA A 1 391 ? -8.040 10.320 -20.567 1.00 56.97 391 ALA A C 1
ATOM 2776 O O . ALA A 1 391 ? -8.572 9.415 -19.925 1.00 56.97 391 ALA A O 1
ATOM 2777 N N . ALA A 1 392 ? -6.748 10.277 -20.909 1.00 51.56 392 ALA A N 1
ATOM 2778 C CA . ALA A 1 392 ? -5.854 9.183 -20.531 1.00 51.56 392 ALA A CA 1
ATOM 2779 C C . ALA A 1 392 ? -5.596 9.144 -19.014 1.00 51.56 392 ALA A C 1
ATOM 2781 O O . ALA A 1 392 ? -5.627 8.070 -18.413 1.00 51.56 392 ALA A O 1
ATOM 2782 N N . ALA A 1 393 ? -5.406 10.307 -18.381 1.00 54.00 393 ALA A N 1
ATOM 2783 C CA . ALA A 1 393 ? -5.271 10.413 -16.929 1.00 54.00 393 ALA A CA 1
ATOM 2784 C C . ALA A 1 393 ? -6.571 10.041 -16.194 1.00 54.00 393 ALA A C 1
ATOM 2786 O O . ALA A 1 393 ? -6.520 9.341 -15.185 1.00 54.00 393 ALA A O 1
ATOM 2787 N N . ALA A 1 394 ? -7.734 10.441 -16.720 1.00 53.94 394 ALA A N 1
ATOM 2788 C CA . ALA A 1 394 ? -9.037 10.069 -16.171 1.00 53.94 394 ALA A CA 1
ATOM 2789 C C . ALA A 1 394 ? -9.304 8.561 -16.295 1.00 53.94 394 ALA A C 1
ATOM 2791 O O . ALA A 1 394 ? -9.695 7.932 -15.315 1.00 53.94 394 ALA A O 1
ATOM 2792 N N . ALA A 1 395 ? -9.025 7.961 -17.456 1.00 54.47 395 ALA A N 1
ATOM 2793 C CA . ALA A 1 395 ? -9.165 6.522 -17.669 1.00 54.47 395 ALA A CA 1
ATOM 2794 C C . ALA A 1 395 ? -8.193 5.711 -16.794 1.00 54.47 395 ALA A C 1
ATOM 2796 O O . ALA A 1 395 ? -8.584 4.701 -16.210 1.00 54.47 395 ALA A O 1
ATOM 2797 N N . ALA A 1 396 ? -6.946 6.171 -16.640 1.00 52.84 396 ALA A N 1
ATOM 2798 C CA . ALA A 1 396 ? -5.968 5.554 -15.746 1.00 52.84 396 ALA A CA 1
ATOM 2799 C C . ALA A 1 396 ? -6.356 5.705 -14.264 1.00 52.84 396 ALA A C 1
ATOM 2801 O O . ALA A 1 396 ? -6.210 4.757 -13.494 1.00 52.84 396 ALA A O 1
ATOM 2802 N N . GLY A 1 397 ? -6.893 6.861 -13.864 1.00 51.75 397 GLY A N 1
ATOM 2803 C CA . GLY A 1 397 ? -7.405 7.109 -12.515 1.00 51.75 397 GLY A CA 1
ATOM 2804 C C . GLY A 1 397 ? -8.649 6.281 -12.186 1.00 51.75 397 GLY A C 1
ATOM 2805 O O . GLY A 1 397 ? -8.752 5.742 -11.088 1.00 51.75 397 GLY A O 1
ATOM 2806 N N . GLU A 1 398 ? -9.561 6.106 -13.144 1.00 52.50 398 GLU A N 1
ATOM 2807 C CA . GLU A 1 398 ? -10.740 5.239 -13.023 1.00 52.50 398 GLU A CA 1
ATOM 2808 C C . GLU A 1 398 ? -10.334 3.756 -12.935 1.00 52.50 398 GLU A C 1
ATOM 2810 O O . GLU A 1 398 ? -10.850 3.002 -12.106 1.00 52.50 398 GLU A O 1
ATOM 2815 N N . MET A 1 399 ? -9.351 3.337 -13.737 1.00 52.31 399 MET A N 1
ATOM 2816 C CA . MET A 1 399 ? -8.785 1.987 -13.693 1.00 52.31 399 MET A CA 1
ATOM 2817 C C . MET A 1 399 ? -8.083 1.711 -12.355 1.00 52.31 399 MET A C 1
ATOM 2819 O O . MET A 1 399 ? -8.298 0.665 -11.749 1.00 52.31 399 MET A O 1
ATOM 2823 N N . LEU A 1 400 ? -7.291 2.660 -11.853 1.00 47.12 400 LEU A N 1
ATOM 2824 C CA . LEU A 1 400 ? -6.616 2.538 -10.562 1.00 47.12 400 LEU A CA 1
ATOM 2825 C C . LEU A 1 400 ? -7.616 2.564 -9.393 1.00 47.12 400 LEU A C 1
ATOM 2827 O O . LEU A 1 400 ? -7.516 1.743 -8.487 1.00 47.12 400 LEU A O 1
ATOM 2831 N N . GLY A 1 401 ? -8.613 3.451 -9.432 1.00 47.88 401 GLY A N 1
ATOM 2832 C CA . GLY A 1 401 ? -9.658 3.547 -8.409 1.00 47.88 401 GLY A CA 1
ATOM 2833 C C . GLY A 1 401 ? -10.550 2.306 -8.349 1.00 47.88 401 GLY A C 1
ATOM 2834 O O . GLY A 1 401 ? -10.869 1.825 -7.267 1.00 47.88 401 GLY A O 1
ATOM 2835 N N . SER A 1 402 ? -10.899 1.731 -9.500 1.00 49.84 402 SER A N 1
ATOM 2836 C CA . SER A 1 402 ? -11.645 0.469 -9.554 1.00 49.84 402 SER A CA 1
ATOM 2837 C C . SER A 1 402 ? -10.807 -0.728 -9.089 1.00 49.84 402 SER A C 1
ATOM 2839 O O . SER A 1 402 ? -11.334 -1.579 -8.375 1.00 49.84 402 SER A O 1
ATOM 2841 N N . ALA A 1 403 ? -9.509 -0.774 -9.405 1.00 45.81 403 ALA A N 1
ATOM 2842 C CA . ALA A 1 403 ? -8.593 -1.802 -8.905 1.00 45.81 403 ALA A CA 1
ATOM 2843 C C . ALA A 1 403 ? -8.400 -1.736 -7.377 1.00 45.81 403 ALA A C 1
ATOM 2845 O O . ALA A 1 403 ? -8.323 -2.774 -6.726 1.00 45.81 403 ALA A O 1
ATOM 2846 N N . LEU A 1 404 ? -8.380 -0.530 -6.801 1.00 43.44 404 LEU A N 1
ATOM 2847 C CA . LEU A 1 404 ? -8.265 -0.300 -5.356 1.00 43.44 404 LEU A CA 1
ATOM 2848 C C . LEU A 1 404 ? -9.585 -0.469 -4.582 1.00 43.44 404 LEU A C 1
ATOM 2850 O O . LEU A 1 404 ? -9.549 -0.541 -3.362 1.00 43.44 404 LEU A O 1
ATOM 2854 N N . ALA A 1 405 ? -10.738 -0.537 -5.254 1.00 45.56 405 ALA A N 1
ATOM 2855 C CA . ALA A 1 405 ? -12.060 -0.695 -4.630 1.00 45.56 405 ALA A CA 1
ATOM 2856 C C . ALA A 1 405 ? -12.682 -2.090 -4.860 1.00 45.56 405 ALA A C 1
ATOM 2858 O O . ALA A 1 405 ? -13.902 -2.254 -4.795 1.00 45.56 405 ALA A O 1
ATOM 2859 N N . GLY A 1 406 ? -11.884 -3.100 -5.234 1.00 46.25 406 GLY A N 1
ATOM 2860 C CA . GLY A 1 406 ? -12.397 -4.442 -5.557 1.00 46.25 406 GLY A CA 1
ATOM 2861 C C . GLY A 1 406 ? -13.323 -4.481 -6.788 1.00 46.25 406 GLY A C 1
ATOM 2862 O O . GLY A 1 406 ? -14.061 -5.445 -7.010 1.00 46.25 406 GLY A O 1
ATOM 2863 N N . GLY A 1 407 ? -13.297 -3.433 -7.615 1.00 49.44 407 GLY A N 1
ATOM 2864 C CA . GLY A 1 407 ? -13.984 -3.367 -8.899 1.00 49.44 407 GLY A CA 1
ATOM 2865 C C . GLY A 1 407 ? -15.494 -3.120 -8.850 1.00 49.44 407 GLY A C 1
ATOM 2866 O O . GLY A 1 407 ? -16.165 -3.465 -9.823 1.00 49.44 407 GLY A O 1
ATOM 2867 N N . ARG A 1 408 ? -16.050 -2.534 -7.777 1.00 52.12 408 ARG A N 1
ATOM 2868 C CA . ARG A 1 408 ? -17.411 -1.962 -7.804 1.00 52.12 408 ARG A CA 1
ATOM 2869 C C . ARG A 1 408 ? -17.409 -0.505 -7.366 1.00 52.12 408 ARG A C 1
ATOM 2871 O O . ARG A 1 408 ? -17.273 -0.202 -6.186 1.00 52.12 408 ARG A O 1
ATOM 2878 N N . LYS A 1 409 ? -17.670 0.392 -8.316 1.00 60.03 409 LYS A N 1
ATOM 2879 C CA . LYS A 1 409 ? -18.155 1.728 -7.981 1.00 60.03 409 LYS A CA 1
ATOM 2880 C C . LYS A 1 409 ? -19.616 1.589 -7.550 1.00 60.03 409 LYS A C 1
ATOM 2882 O O . LYS A 1 409 ? -20.468 1.239 -8.365 1.00 60.03 409 LYS A O 1
ATOM 2887 N N . VAL A 1 410 ? -19.875 1.794 -6.263 1.00 67.62 410 VAL A N 1
ATOM 2888 C CA . VAL A 1 410 ? -21.229 1.877 -5.710 1.00 67.62 410 VAL A CA 1
ATOM 2889 C C . VAL A 1 410 ? -21.386 3.272 -5.134 1.00 67.62 410 VAL A C 1
ATOM 2891 O O . VAL A 1 410 ? -20.708 3.613 -4.165 1.00 67.62 410 VAL A O 1
ATOM 2894 N N . ASP A 1 411 ? -22.241 4.077 -5.753 1.00 82.38 411 ASP A N 1
ATOM 2895 C CA . ASP A 1 411 ? -22.572 5.401 -5.244 1.00 82.38 411 ASP A CA 1
ATOM 2896 C C . ASP A 1 411 ? -23.468 5.272 -3.993 1.00 82.38 411 ASP A C 1
ATOM 2898 O O . ASP A 1 411 ? -24.333 4.387 -3.945 1.00 82.38 411 ASP A O 1
ATOM 2902 N N . PRO A 1 412 ? -23.293 6.134 -2.973 1.00 86.50 412 PRO A N 1
ATOM 2903 C CA . PRO A 1 412 ? -24.164 6.136 -1.805 1.00 86.50 412 PRO A CA 1
ATOM 2904 C C . PRO A 1 412 ? -25.628 6.408 -2.165 1.00 86.50 412 PRO A C 1
ATOM 2906 O O . PRO A 1 412 ? -25.928 7.198 -3.065 1.00 86.50 412 PRO A O 1
ATOM 2909 N N . VAL A 1 413 ? -26.531 5.801 -1.400 1.00 91.56 413 VAL A N 1
ATOM 2910 C CA . VAL A 1 413 ? -27.965 6.077 -1.368 1.00 91.56 413 VAL A CA 1
ATOM 2911 C C . VAL A 1 413 ? -28.176 7.558 -1.075 1.00 91.56 413 VAL A C 1
ATOM 2913 O O . VAL A 1 413 ? -27.483 8.150 -0.249 1.00 91.56 413 VAL A O 1
ATOM 2916 N N . ASP A 1 414 ? -29.141 8.172 -1.752 1.00 92.69 414 ASP A N 1
ATOM 2917 C CA . ASP A 1 414 ? -29.462 9.582 -1.551 1.00 92.69 414 ASP A CA 1
ATOM 2918 C C . ASP A 1 414 ? -29.866 9.873 -0.094 1.00 92.69 414 ASP A C 1
ATOM 2920 O O . ASP A 1 414 ? -30.625 9.115 0.518 1.00 92.69 414 ASP A O 1
ATOM 2924 N N . PHE A 1 415 ? -29.379 10.982 0.467 1.00 93.38 415 PHE A N 1
ATOM 2925 C CA . PHE A 1 415 ? -29.606 11.307 1.875 1.00 93.38 415 PHE A CA 1
ATOM 2926 C C . PHE A 1 415 ? -31.093 11.505 2.197 1.00 93.38 415 PHE A C 1
ATOM 2928 O O . PHE A 1 415 ? -31.489 11.292 3.338 1.00 93.38 415 PHE A O 1
ATOM 2935 N N . GLN A 1 416 ? -31.943 11.864 1.224 1.00 95.31 416 GLN A N 1
ATOM 2936 C CA . GLN A 1 416 ? -33.390 11.969 1.432 1.00 95.31 416 GLN A CA 1
ATOM 2937 C C . GLN A 1 416 ? -34.022 10.596 1.665 1.00 95.31 416 GLN A C 1
ATOM 2939 O O . GLN A 1 416 ? -34.933 10.463 2.483 1.00 95.31 416 GLN A O 1
ATOM 2944 N N . GLN A 1 417 ? -33.514 9.557 0.994 1.00 94.44 417 GLN A N 1
ATOM 2945 C CA . GLN A 1 417 ? -33.958 8.183 1.223 1.00 94.44 417 GLN A CA 1
ATOM 2946 C C . GLN A 1 417 ? -33.532 7.697 2.610 1.00 94.44 417 GLN A C 1
ATOM 2948 O O . GLN A 1 417 ? -34.339 7.082 3.300 1.00 94.44 417 GLN A O 1
ATOM 2953 N N . LEU A 1 418 ? -32.313 8.034 3.054 1.00 95.06 418 LEU A N 1
ATOM 2954 C CA . LEU A 1 418 ? -31.852 7.742 4.417 1.00 95.06 418 LEU A CA 1
ATOM 2955 C C . LEU A 1 418 ? -32.636 8.542 5.467 1.00 95.06 418 LEU A C 1
ATOM 2957 O O . LEU A 1 418 ? -33.029 8.000 6.494 1.00 95.06 418 LEU A O 1
ATOM 2961 N N . LYS A 1 419 ? -32.945 9.813 5.198 1.00 95.69 419 LYS A N 1
ATOM 2962 C CA . LYS A 1 419 ? -33.731 10.674 6.092 1.00 95.69 419 LYS A CA 1
ATOM 2963 C C . LYS A 1 419 ? -35.154 10.155 6.281 1.00 95.69 419 LYS A C 1
ATOM 2965 O O . LYS A 1 419 ? -35.685 10.241 7.385 1.00 95.69 419 LYS A O 1
ATOM 2970 N N . ALA A 1 420 ? -35.750 9.568 5.244 1.00 94.38 420 ALA A N 1
ATOM 2971 C CA . ALA A 1 420 ? -37.052 8.908 5.332 1.00 94.38 420 ALA A CA 1
ATOM 2972 C C . ALA A 1 420 ? -37.046 7.648 6.223 1.00 94.38 420 ALA A C 1
ATOM 2974 O O . ALA A 1 420 ? -38.117 7.182 6.603 1.00 94.38 420 ALA A O 1
ATOM 2975 N N . MET A 1 421 ? -35.870 7.108 6.569 1.00 92.88 421 MET A N 1
ATOM 2976 C CA . MET A 1 421 ? -35.722 5.996 7.520 1.00 92.88 421 MET A CA 1
ATOM 2977 C C . MET A 1 421 ? -35.748 6.450 8.981 1.00 92.88 421 MET A C 1
ATOM 2979 O O . MET A 1 421 ? -35.866 5.617 9.876 1.00 92.88 421 MET A O 1
ATOM 2983 N N . LEU A 1 422 ? -35.610 7.753 9.239 1.00 94.81 422 LEU A N 1
ATOM 2984 C CA . LEU A 1 422 ? -35.666 8.299 10.588 1.00 94.81 422 LEU A CA 1
ATOM 2985 C C . LEU A 1 422 ? -37.138 8.335 11.040 1.00 94.81 422 LEU A C 1
ATOM 2987 O O . LEU A 1 422 ? -37.944 9.004 10.382 1.00 94.81 422 LEU A O 1
ATOM 2991 N N . PRO A 1 423 ? -37.519 7.657 12.136 1.00 92.69 423 PRO A N 1
ATOM 2992 C CA . PRO A 1 423 ? -38.905 7.644 12.602 1.00 92.69 423 PRO A CA 1
ATOM 2993 C C . PRO A 1 423 ? -39.345 9.002 13.174 1.00 92.69 423 PRO A C 1
ATOM 2995 O O . PRO A 1 423 ? -38.531 9.885 13.436 1.00 92.69 423 PRO A O 1
ATOM 2998 N N . GLU A 1 424 ? -40.651 9.202 13.367 1.00 93.44 424 GLU A N 1
ATOM 2999 C CA . GLU A 1 424 ? -41.182 10.421 14.010 1.00 93.44 424 GLU A CA 1
ATOM 3000 C C . GLU A 1 424 ? -41.043 10.402 15.536 1.00 93.44 424 GLU A C 1
ATOM 3002 O O . GLU A 1 424 ? -40.944 11.455 16.169 1.00 93.44 424 GLU A O 1
ATOM 3007 N N . SER A 1 425 ? -40.997 9.210 16.130 1.00 90.69 425 SER A N 1
ATOM 3008 C CA . SER A 1 425 ? -40.683 9.009 17.540 1.00 90.69 425 SER A CA 1
ATOM 3009 C C . SER A 1 425 ? -39.741 7.823 17.714 1.00 90.69 425 SER A C 1
ATOM 3011 O O . SER A 1 425 ? -39.754 6.884 16.919 1.00 90.69 425 SER A O 1
ATOM 3013 N N . LEU A 1 426 ? -38.902 7.878 18.744 1.00 88.06 426 LEU A N 1
ATOM 3014 C CA . LEU A 1 426 ? -37.902 6.856 19.035 1.00 88.06 426 LEU A CA 1
ATOM 3015 C C . LEU A 1 426 ? -37.911 6.571 20.538 1.00 88.06 426 LEU A C 1
ATOM 3017 O O . LEU A 1 426 ? -37.664 7.471 21.339 1.00 88.06 426 LEU A O 1
ATOM 3021 N N . SER A 1 427 ? -38.266 5.344 20.932 1.00 85.94 427 SER A N 1
ATOM 3022 C CA . SER A 1 427 ? -38.422 4.940 22.344 1.00 85.94 427 SER A CA 1
ATOM 3023 C C . SER A 1 427 ? -39.296 5.905 23.170 1.00 85.94 427 SER A C 1
ATOM 3025 O O . SER A 1 427 ? -38.986 6.230 24.315 1.00 85.94 427 SER A O 1
ATOM 3027 N N . GLY A 1 428 ? -40.387 6.397 22.567 1.00 86.81 428 GLY A N 1
ATOM 3028 C CA . GLY A 1 428 ? -41.328 7.339 23.186 1.00 86.81 428 GLY A CA 1
ATOM 3029 C C . GLY A 1 428 ? -40.890 8.810 23.180 1.00 86.81 428 GLY A C 1
ATOM 3030 O O . GLY A 1 428 ? -41.639 9.660 23.655 1.00 86.81 428 GLY A O 1
ATOM 3031 N N . LEU A 1 429 ? -39.712 9.138 22.636 1.00 91.00 429 LEU A N 1
ATOM 3032 C CA . LEU A 1 429 ? -39.246 10.518 22.482 1.00 91.00 429 LEU A CA 1
ATOM 3033 C C . LEU A 1 429 ? -39.647 11.072 21.105 1.00 91.00 429 LEU A C 1
ATOM 3035 O O . LEU A 1 429 ? -39.371 10.416 20.097 1.00 91.00 429 LEU A O 1
ATOM 3039 N N . PRO A 1 430 ? -40.257 12.268 21.022 1.00 95.56 430 PRO A N 1
ATOM 3040 C CA . PRO A 1 430 ? -40.572 12.891 19.742 1.00 95.56 430 PRO A CA 1
ATOM 3041 C C . PRO A 1 430 ? -39.295 13.359 19.038 1.00 95.56 430 PRO A C 1
ATOM 3043 O O . PRO A 1 430 ? -38.342 13.819 19.679 1.00 95.56 430 PRO A O 1
ATOM 3046 N N . ARG A 1 431 ? -39.282 13.272 17.706 1.00 96.62 431 ARG A N 1
ATOM 3047 C CA . ARG A 1 431 ? -38.213 13.837 16.883 1.00 96.62 431 ARG A CA 1
ATOM 3048 C C . ARG A 1 431 ? -38.267 15.363 16.919 1.00 96.62 431 ARG A C 1
ATOM 3050 O O . ARG A 1 431 ? -39.279 15.961 16.569 1.00 96.62 431 ARG A O 1
ATOM 3057 N N . THR A 1 432 ? -37.165 15.992 17.304 1.00 96.75 432 THR A N 1
ATOM 3058 C CA . THR A 1 432 ? -37.019 17.452 17.391 1.00 96.75 432 THR A CA 1
ATOM 3059 C C . THR A 1 432 ? -36.373 18.046 16.144 1.00 96.75 432 THR A C 1
ATOM 3061 O O . THR A 1 432 ? -36.682 19.174 15.769 1.00 96.75 432 THR A O 1
ATOM 3064 N N . SER A 1 433 ? -35.504 17.293 15.468 1.00 96.56 433 SER A N 1
ATOM 3065 C CA . SER A 1 433 ? -34.894 17.703 14.202 1.00 96.56 433 SER A CA 1
ATOM 3066 C C . SER A 1 433 ? -34.546 16.501 13.325 1.00 96.56 433 SER A C 1
ATOM 3068 O O . SER A 1 433 ? -34.375 15.383 13.813 1.00 96.56 433 SER A O 1
ATOM 3070 N N . ALA A 1 434 ? -34.458 16.740 12.014 1.00 96.12 434 ALA A N 1
ATOM 3071 C CA . ALA A 1 434 ? -33.977 15.771 11.036 1.00 96.12 434 ALA A CA 1
ATOM 3072 C C . ALA A 1 434 ? -33.207 16.482 9.917 1.00 96.12 434 ALA A C 1
ATOM 3074 O O . ALA A 1 434 ? -33.768 17.328 9.208 1.00 96.12 434 ALA A O 1
ATOM 3075 N N . SER A 1 435 ? -31.956 16.099 9.710 1.00 94.19 435 SER A N 1
ATOM 3076 C CA . SER A 1 435 ? -31.081 16.587 8.646 1.00 94.19 435 SER A CA 1
ATOM 3077 C C . SER A 1 435 ? -30.549 15.418 7.819 1.00 94.19 435 SER A C 1
ATOM 3079 O O . SER A 1 435 ? -30.699 14.249 8.167 1.00 94.19 435 SER A O 1
ATOM 3081 N N . GLY A 1 436 ? -29.967 15.736 6.673 1.00 93.94 436 GLY A N 1
ATOM 3082 C CA . GLY A 1 436 ? -29.195 14.785 5.898 1.00 93.94 436 GLY A CA 1
ATOM 3083 C C . GLY A 1 436 ? -28.334 15.529 4.900 1.00 93.94 436 GLY A C 1
ATOM 3084 O O . GLY A 1 436 ? -28.671 16.641 4.491 1.00 93.94 436 GLY A O 1
ATOM 3085 N N . GLU A 1 437 ? -27.207 14.929 4.562 1.00 89.44 437 GLU A N 1
ATOM 3086 C CA . GLU A 1 437 ? -26.190 15.542 3.727 1.00 89.44 437 GLU A CA 1
ATOM 3087 C C . GLU A 1 437 ? -25.473 14.470 2.912 1.00 89.44 437 GLU A C 1
ATOM 3089 O O . GLU A 1 437 ? -25.301 13.326 3.341 1.00 89.44 437 GLU A O 1
ATOM 3094 N N . LYS A 1 438 ? -25.030 14.869 1.721 1.00 86.69 438 LYS A N 1
ATOM 3095 C CA . LYS A 1 438 ? -24.075 14.113 0.925 1.00 86.69 438 LYS A CA 1
ATOM 3096 C C . LYS A 1 438 ? -22.770 14.896 0.862 1.00 86.69 438 LYS A C 1
ATOM 3098 O O . LYS A 1 438 ? -22.738 15.989 0.303 1.00 86.69 438 LYS A O 1
ATOM 3103 N N . ALA A 1 439 ? -21.703 14.312 1.387 1.00 76.38 439 ALA A N 1
ATOM 3104 C CA . ALA A 1 439 ? -20.358 14.865 1.334 1.00 76.38 439 ALA A CA 1
ATOM 3105 C C . ALA A 1 439 ? -19.510 14.079 0.324 1.00 76.38 439 ALA A C 1
ATOM 3107 O O . ALA A 1 439 ? -19.574 12.851 0.264 1.00 76.38 439 ALA A O 1
ATOM 3108 N N . ALA A 1 440 ? -18.703 14.777 -0.473 1.00 73.62 440 ALA A N 1
ATOM 3109 C CA . ALA A 1 440 ? -17.762 14.163 -1.408 1.00 73.62 440 ALA A CA 1
ATOM 3110 C C . ALA A 1 440 ? -16.321 14.486 -0.995 1.00 73.62 440 ALA A C 1
ATOM 3112 O O . ALA A 1 440 ? -15.976 15.643 -0.768 1.00 73.62 440 ALA A O 1
ATOM 3113 N N . MET A 1 441 ? -15.476 13.461 -0.923 1.00 56.75 441 MET A N 1
ATOM 3114 C CA . MET A 1 441 ? -14.047 13.546 -0.628 1.00 56.75 441 MET A CA 1
ATOM 3115 C C . MET A 1 441 ? -13.270 12.846 -1.747 1.00 56.75 441 MET A C 1
ATOM 3117 O O . MET A 1 441 ? -12.980 11.649 -1.688 1.00 56.75 441 MET A O 1
ATOM 3121 N N . GLY A 1 442 ? -12.954 13.592 -2.808 1.00 63.44 442 GLY A N 1
ATOM 3122 C CA . GLY A 1 442 ? -12.295 13.039 -3.994 1.00 63.44 442 GLY A CA 1
ATOM 3123 C C . GLY A 1 442 ? -13.161 11.963 -4.672 1.00 63.44 442 GLY A C 1
ATOM 3124 O O . GLY A 1 442 ? -14.330 12.230 -4.948 1.00 63.44 442 GLY A O 1
ATOM 3125 N N . PRO A 1 443 ? -12.635 10.755 -4.958 1.00 57.97 443 PRO A N 1
ATOM 3126 C CA . PRO A 1 443 ? -13.415 9.685 -5.582 1.00 57.97 443 PRO A CA 1
ATOM 3127 C C . PRO A 1 443 ? -14.425 9.020 -4.628 1.00 57.97 443 PRO A C 1
ATOM 3129 O O . PRO A 1 443 ? -15.196 8.170 -5.069 1.00 57.97 443 PRO A O 1
ATOM 3132 N N . MET A 1 444 ? -14.418 9.373 -3.338 1.00 60.91 444 MET A N 1
ATOM 3133 C CA . MET A 1 444 ? -15.331 8.826 -2.336 1.00 60.91 444 MET A CA 1
ATOM 3134 C C . MET A 1 444 ? -16.492 9.785 -2.088 1.00 60.91 444 MET A C 1
ATOM 3136 O O . MET A 1 444 ? -16.303 10.995 -1.966 1.00 60.91 444 MET A O 1
ATOM 3140 N N . ALA A 1 445 ? -17.694 9.240 -1.956 1.00 74.75 445 ALA A N 1
ATOM 3141 C CA . ALA A 1 445 ? -18.858 9.977 -1.491 1.00 74.75 445 ALA A CA 1
ATOM 3142 C C . ALA A 1 445 ? -19.424 9.289 -0.249 1.00 74.75 445 ALA A C 1
ATOM 3144 O O . ALA A 1 445 ? -19.419 8.063 -0.155 1.00 74.75 445 ALA A O 1
ATOM 3145 N N . ILE A 1 446 ? -19.925 10.090 0.681 1.00 81.00 446 ILE A N 1
ATOM 3146 C CA . ILE A 1 446 ? -20.623 9.656 1.886 1.00 81.00 446 ILE A CA 1
ATOM 3147 C C . ILE A 1 446 ? -21.987 10.323 1.870 1.00 81.00 446 ILE A C 1
ATOM 3149 O O . ILE A 1 446 ? -22.102 11.509 1.565 1.00 81.00 446 ILE A O 1
ATOM 3153 N N . SER A 1 447 ? -23.019 9.563 2.190 1.00 90.44 447 SER A N 1
ATOM 3154 C CA . SER A 1 447 ? -24.367 10.073 2.386 1.00 90.44 447 SER A CA 1
ATOM 3155 C C . SER A 1 447 ? -24.820 9.698 3.780 1.00 90.44 447 SER A C 1
ATOM 3157 O O . SER A 1 447 ? -24.642 8.556 4.197 1.00 90.44 447 SER A O 1
ATOM 3159 N N . TYR A 1 448 ? -25.375 10.647 4.521 1.00 92.62 448 TYR A N 1
ATOM 3160 C CA . TYR A 1 448 ? -25.886 10.367 5.852 1.00 92.62 448 TYR A CA 1
ATOM 3161 C C . TYR A 1 448 ? -27.156 11.154 6.150 1.00 92.62 448 TYR A C 1
ATOM 3163 O O . TYR A 1 448 ? -27.405 12.218 5.582 1.00 92.62 448 TYR A O 1
ATOM 3171 N N . ALA A 1 449 ? -27.961 10.627 7.064 1.00 96.31 449 ALA A N 1
ATOM 3172 C CA . ALA A 1 449 ? -29.097 11.325 7.643 1.00 96.31 449 ALA A CA 1
ATOM 3173 C C . ALA A 1 449 ? -29.077 11.191 9.161 1.00 96.31 449 ALA A C 1
ATOM 3175 O O . ALA A 1 449 ? -28.745 10.132 9.686 1.00 96.31 449 ALA A O 1
ATOM 3176 N N . GLU A 1 450 ? -29.446 12.260 9.856 1.00 96.19 450 GLU A N 1
ATOM 3177 C CA . GLU A 1 450 ? -29.417 12.331 11.311 1.00 96.19 450 GLU A CA 1
ATOM 3178 C C . GLU A 1 450 ? -30.734 12.883 11.854 1.00 96.19 450 GLU A C 1
ATOM 3180 O O . GLU A 1 450 ? -31.301 13.838 11.320 1.00 96.19 450 GLU A O 1
ATOM 3185 N N . GLY A 1 451 ? -31.234 12.271 12.924 1.00 96.19 451 GLY A N 1
ATOM 3186 C CA . GLY A 1 451 ? -32.403 12.719 13.665 1.00 96.19 451 GLY A CA 1
ATOM 3187 C C . GLY A 1 451 ? -32.073 12.904 15.138 1.00 96.19 451 GLY A C 1
ATOM 3188 O O . GLY A 1 451 ? -31.468 12.028 15.754 1.00 96.19 451 GLY A O 1
ATOM 3189 N N . SER A 1 452 ? -32.502 14.024 15.715 1.00 96.31 452 SER A N 1
ATOM 3190 C CA . SER A 1 452 ? -32.474 14.234 17.165 1.00 96.31 452 SER A CA 1
ATOM 3191 C C . SER A 1 452 ? -33.862 13.999 17.748 1.00 96.31 452 SER A C 1
ATOM 3193 O O . SER A 1 452 ? -34.858 14.468 17.200 1.00 96.31 452 SER A O 1
ATOM 3195 N N . TYR A 1 453 ? -33.922 13.303 18.876 1.00 95.25 453 TYR A N 1
ATOM 3196 C CA . TYR A 1 453 ? -35.138 12.956 19.603 1.00 95.25 453 TYR A CA 1
ATOM 3197 C C . TYR A 1 453 ? -34.959 13.365 21.052 1.00 95.25 453 TYR A C 1
ATOM 3199 O O . TYR A 1 453 ? -33.876 13.195 21.614 1.00 95.25 453 TYR A O 1
ATOM 3207 N N . GLY A 1 454 ? -35.992 13.909 21.680 1.00 94.19 454 GLY A N 1
ATOM 3208 C CA . GLY A 1 454 ? -35.859 14.284 23.078 1.00 94.19 454 GLY A CA 1
ATOM 3209 C C . GLY A 1 454 ? -37.115 14.844 23.705 1.00 94.19 454 GLY A C 1
ATOM 3210 O O . GLY A 1 454 ? -38.017 15.329 23.029 1.00 94.19 454 GLY A O 1
ATOM 3211 N N . SER A 1 455 ? -37.143 14.768 25.028 1.00 91.88 455 SER A N 1
ATOM 3212 C CA . SER A 1 455 ? -38.163 15.364 25.881 1.00 91.88 455 SER A CA 1
ATOM 3213 C C . SER A 1 455 ? -37.529 15.653 27.240 1.00 91.88 455 SER A C 1
ATOM 3215 O O . SER A 1 455 ? -36.923 14.764 27.845 1.00 91.88 455 SER A O 1
ATOM 3217 N N . GLY A 1 456 ? -37.615 16.905 27.697 1.00 89.94 456 GLY A N 1
ATOM 3218 C CA . GLY A 1 456 ? -36.889 17.368 28.881 1.00 89.94 456 GLY A CA 1
ATOM 3219 C C . GLY A 1 456 ? -35.377 17.177 28.727 1.00 89.94 456 GLY A C 1
ATOM 3220 O O . GLY A 1 456 ? -34.771 17.690 27.790 1.00 89.94 456 GLY A O 1
ATOM 3221 N N . GLU A 1 457 ? -34.777 16.424 29.646 1.00 86.31 457 GLU A N 1
ATOM 3222 C CA . GLU A 1 457 ? -33.326 16.207 29.709 1.00 86.31 457 GLU A CA 1
ATOM 3223 C C . GLU A 1 457 ? -32.857 14.937 28.980 1.00 86.31 457 GLU A C 1
ATOM 3225 O O . GLU A 1 457 ? -31.655 14.716 28.846 1.00 86.31 457 GLU A O 1
ATOM 3230 N N . ARG A 1 458 ? -33.785 14.089 28.512 1.00 91.44 458 ARG A N 1
ATOM 3231 C CA . ARG A 1 458 ? -33.454 12.870 27.762 1.00 91.44 458 ARG A CA 1
ATOM 3232 C C . ARG A 1 458 ? -33.312 13.196 26.289 1.00 91.44 458 ARG A C 1
ATOM 3234 O O . ARG A 1 458 ? -34.254 13.729 25.693 1.00 91.44 458 ARG A O 1
ATOM 3241 N N . ARG A 1 459 ? -32.179 12.821 25.691 1.00 93.19 459 ARG A N 1
ATOM 3242 C CA . ARG A 1 459 ? -31.935 12.992 24.253 1.00 93.19 459 ARG A CA 1
ATOM 3243 C C . ARG A 1 459 ? -31.362 11.731 23.623 1.00 93.19 459 ARG A C 1
ATOM 3245 O O . ARG A 1 459 ? -30.528 11.064 24.221 1.00 93.19 459 ARG A O 1
ATOM 3252 N N . ILE A 1 460 ? -31.801 11.430 22.405 1.00 94.38 460 ILE A N 1
ATOM 3253 C CA . ILE A 1 460 ? -31.221 10.400 21.540 1.00 94.38 460 ILE A CA 1
ATOM 3254 C C . ILE A 1 460 ? -30.888 11.052 20.197 1.00 94.38 460 ILE A C 1
ATOM 3256 O O . ILE A 1 460 ? -31.735 11.729 19.614 1.00 94.38 460 ILE A O 1
ATOM 3260 N N . ARG A 1 461 ? -29.669 10.857 19.697 1.00 95.62 461 ARG A N 1
ATOM 3261 C CA . ARG A 1 461 ? -29.286 11.156 18.313 1.00 95.62 461 ARG A CA 1
ATOM 3262 C C . ARG A 1 461 ? -29.152 9.846 17.555 1.00 95.62 461 ARG A C 1
ATOM 3264 O O . ARG A 1 461 ? -28.462 8.945 18.016 1.00 95.62 461 ARG A O 1
ATOM 3271 N N . LEU A 1 462 ? -29.825 9.749 16.418 1.00 95.88 462 LEU A N 1
ATOM 3272 C CA . LEU A 1 462 ? -29.786 8.589 15.536 1.00 95.88 462 LEU A CA 1
ATOM 3273 C C . LEU A 1 462 ? -29.237 9.025 14.186 1.00 95.88 462 LEU A C 1
ATOM 3275 O O . LEU A 1 462 ? -29.809 9.921 13.563 1.00 95.88 462 LEU A O 1
ATOM 3279 N N . LYS A 1 463 ? -28.178 8.375 13.720 1.00 95.50 463 LYS A N 1
ATOM 3280 C CA . LYS A 1 463 ? -27.553 8.654 12.432 1.00 95.50 463 LYS A CA 1
ATOM 3281 C C . LYS A 1 463 ? -27.495 7.390 11.589 1.00 95.50 463 LYS A C 1
ATOM 3283 O O . LYS A 1 463 ? -27.195 6.316 12.093 1.00 95.50 463 LYS A O 1
ATOM 3288 N N . VAL A 1 464 ? -27.806 7.521 10.305 1.00 95.75 464 VAL A N 1
ATOM 3289 C CA . VAL A 1 464 ? -27.667 6.455 9.309 1.00 95.75 464 VAL A CA 1
ATOM 3290 C C . VAL A 1 464 ? -26.676 6.927 8.263 1.00 95.75 464 VAL A C 1
ATOM 3292 O O . VAL A 1 464 ? -26.928 7.927 7.592 1.00 95.75 464 VAL A O 1
ATOM 3295 N N . THR A 1 465 ? -25.573 6.204 8.118 1.00 91.38 465 THR A N 1
ATOM 3296 C CA . THR A 1 465 ? -24.470 6.541 7.215 1.00 91.38 465 THR A CA 1
ATOM 3297 C C . THR A 1 465 ? -24.332 5.469 6.131 1.00 91.38 465 THR A C 1
ATOM 3299 O O . THR A 1 465 ? -24.261 4.280 6.434 1.00 91.38 465 THR A O 1
ATOM 3302 N N . ASP A 1 466 ? -24.264 5.886 4.865 1.00 90.00 466 ASP A N 1
ATOM 3303 C CA . ASP A 1 466 ? -23.913 5.064 3.704 1.00 90.00 466 ASP A CA 1
ATOM 3304 C C . ASP A 1 466 ? -22.638 5.599 3.041 1.00 90.00 466 ASP A C 1
ATOM 3306 O O . 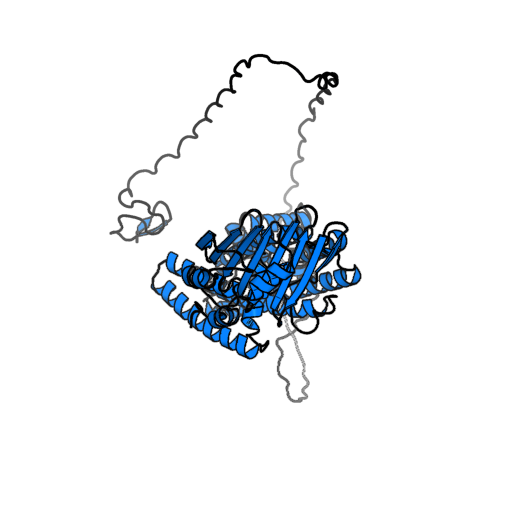ASP A 1 466 ? -22.556 6.763 2.642 1.00 90.00 466 ASP A O 1
ATOM 3310 N N . MET A 1 467 ? -21.650 4.725 2.878 1.00 72.75 467 MET A N 1
ATOM 3311 C CA . MET A 1 467 ? -20.373 5.041 2.229 1.00 72.75 467 MET A CA 1
ATOM 3312 C C . MET A 1 467 ? -20.226 4.395 0.847 1.00 72.75 467 MET A C 1
ATOM 3314 O O . MET A 1 467 ? -19.128 4.349 0.287 1.00 72.75 467 MET A O 1
ATOM 3318 N N . GLY A 1 468 ? -21.318 3.867 0.288 1.00 72.56 468 GLY A N 1
ATOM 3319 C CA . GLY A 1 468 ? -21.304 3.206 -1.009 1.00 72.56 468 GLY A CA 1
ATOM 3320 C C . GLY A 1 468 ? -20.351 2.008 -1.017 1.00 72.56 468 GLY A C 1
ATOM 3321 O O . GLY A 1 468 ? -20.421 1.133 -0.155 1.00 72.56 468 GLY A O 1
ATOM 3322 N N . GLY A 1 469 ? -19.453 1.961 -2.003 1.00 59.94 469 GLY A N 1
ATOM 3323 C CA . GLY A 1 469 ? -18.509 0.854 -2.205 1.00 59.94 469 GLY A CA 1
ATOM 3324 C C . GLY A 1 469 ? -17.242 0.908 -1.345 1.00 59.94 469 GLY A C 1
ATOM 3325 O O . GLY A 1 469 ? -16.445 -0.022 -1.410 1.00 59.94 469 GLY A O 1
ATOM 3326 N N . ALA A 1 470 ? -17.035 1.971 -0.559 1.00 55.84 470 ALA A N 1
ATOM 3327 C CA . ALA A 1 470 ? -15.774 2.213 0.149 1.00 55.84 470 ALA A CA 1
ATOM 3328 C C . ALA A 1 470 ? -15.552 1.318 1.389 1.00 55.84 470 ALA A C 1
ATOM 3330 O O . ALA A 1 470 ? -14.435 1.256 1.891 1.00 55.84 470 ALA A O 1
ATOM 3331 N N . GLY A 1 471 ? -16.584 0.600 1.856 1.00 60.44 471 GLY A N 1
ATOM 3332 C CA . GLY A 1 471 ? -16.528 -0.292 3.022 1.00 60.44 471 GLY A CA 1
ATOM 3333 C C . GLY A 1 471 ? -16.491 0.457 4.364 1.00 60.44 471 GLY A C 1
ATOM 3334 O O . GLY A 1 471 ? -15.590 1.243 4.635 1.00 60.44 471 GLY A O 1
ATOM 3335 N N . LEU A 1 472 ? -17.456 0.199 5.252 1.00 59.91 472 LEU A N 1
ATOM 3336 C CA . LEU A 1 472 ? -17.592 0.929 6.528 1.00 59.91 472 LEU A CA 1
ATOM 3337 C C . LEU A 1 472 ? -16.452 0.702 7.529 1.00 59.91 472 LEU A C 1
ATOM 3339 O O . LEU A 1 472 ? -16.084 1.609 8.269 1.00 59.91 472 LEU A O 1
ATOM 3343 N N . ALA A 1 473 ? -15.891 -0.506 7.576 1.00 52.03 473 ALA A N 1
ATOM 3344 C CA . ALA A 1 473 ? -14.745 -0.785 8.441 1.00 52.03 473 ALA A CA 1
ATOM 3345 C C . ALA A 1 473 ? -13.488 -0.036 7.958 1.00 52.03 473 ALA A C 1
ATOM 3347 O O . ALA A 1 473 ? -12.641 0.349 8.759 1.00 52.03 473 ALA A O 1
ATOM 3348 N N . MET A 1 474 ? -13.413 0.235 6.652 1.00 48.34 474 MET A N 1
ATOM 3349 C CA . MET A 1 474 ? -12.259 0.830 5.984 1.00 48.34 474 MET A CA 1
ATOM 3350 C C . MET A 1 474 ? -12.136 2.332 6.104 1.00 48.34 474 MET A C 1
ATOM 3352 O O . MET A 1 474 ? -11.033 2.871 6.058 1.00 48.34 474 MET A O 1
ATOM 3356 N N . SER A 1 475 ? -13.253 3.006 6.323 1.00 55.53 475 SER A N 1
ATOM 3357 C CA . SER A 1 475 ? -13.259 4.417 6.682 1.00 55.53 475 SER A CA 1
ATOM 3358 C C . SER A 1 475 ? -12.916 4.671 8.149 1.00 55.53 475 SER A C 1
ATOM 3360 O O . SER A 1 475 ? -12.838 5.825 8.562 1.00 55.53 475 SER A O 1
ATOM 3362 N N . GLY A 1 476 ? -12.746 3.613 8.949 1.00 62.12 476 GLY A N 1
ATOM 3363 C CA . GLY A 1 476 ? -12.559 3.693 10.395 1.00 62.12 476 GLY A CA 1
ATOM 3364 C C . GLY A 1 476 ? -13.862 3.804 11.194 1.00 62.12 476 GLY A C 1
ATOM 3365 O O . GLY A 1 476 ? -13.843 3.500 12.382 1.00 62.12 476 GLY A O 1
ATOM 3366 N N . LEU A 1 477 ? -14.994 4.151 10.562 1.00 68.94 477 LEU A N 1
ATOM 3367 C CA . LEU A 1 477 ? -16.291 4.335 11.237 1.00 68.94 477 LEU A CA 1
ATOM 3368 C C . LEU A 1 477 ? -16.831 3.047 11.877 1.00 68.94 477 LEU A C 1
ATOM 3370 O O . LEU A 1 477 ? -17.464 3.112 12.920 1.00 68.94 477 LEU A O 1
ATOM 3374 N N . ALA A 1 478 ? -16.557 1.881 11.285 1.00 77.31 478 ALA A N 1
ATOM 3375 C CA . ALA A 1 478 ? -16.952 0.582 11.838 1.00 77.31 478 ALA A CA 1
ATOM 3376 C C . ALA A 1 478 ? -15.753 -0.351 12.084 1.00 77.31 478 ALA A C 1
ATOM 3378 O O . ALA A 1 478 ? -15.881 -1.571 11.980 1.00 77.31 478 ALA A O 1
ATOM 3379 N N . ALA A 1 479 ? -14.566 0.197 12.380 1.00 69.31 479 ALA A N 1
ATOM 3380 C CA . ALA A 1 479 ? -13.368 -0.612 12.645 1.00 69.31 479 ALA A CA 1
ATOM 3381 C C . ALA A 1 479 ? -13.563 -1.588 13.825 1.00 69.31 479 ALA A C 1
ATOM 3383 O O . ALA A 1 479 ? -13.003 -2.685 13.826 1.00 69.31 479 ALA A O 1
ATOM 3384 N N . TRP A 1 480 ? -14.419 -1.225 14.788 1.00 80.12 480 TRP A N 1
ATOM 3385 C CA . TRP A 1 480 ? -14.823 -2.077 15.908 1.00 80.12 480 TRP A CA 1
ATOM 3386 C C . TRP A 1 480 ? -15.477 -3.394 15.459 1.00 80.12 480 TRP A C 1
ATOM 3388 O O . TRP A 1 480 ? -15.384 -4.389 16.169 1.00 80.12 480 TRP A O 1
ATOM 3398 N N . ALA A 1 481 ? -16.088 -3.456 14.269 1.00 78.00 481 ALA A N 1
ATOM 3399 C CA . ALA A 1 481 ? -16.790 -4.653 13.789 1.00 78.00 481 ALA A CA 1
ATOM 3400 C C . ALA A 1 481 ? -15.841 -5.821 13.471 1.00 78.00 481 ALA A C 1
ATOM 3402 O O . ALA A 1 481 ? -16.289 -6.955 13.296 1.00 78.00 481 ALA A O 1
ATOM 3403 N N . MET A 1 482 ? -14.539 -5.539 13.386 1.00 61.78 482 MET A N 1
ATOM 3404 C CA . MET A 1 482 ? -13.484 -6.506 13.084 1.00 61.78 482 MET A CA 1
ATOM 3405 C C . MET A 1 482 ? -12.811 -7.073 14.338 1.00 61.78 482 MET A C 1
ATOM 3407 O O . MET A 1 482 ? -11.985 -7.977 14.225 1.00 61.78 482 MET A O 1
ATOM 3411 N N . VAL A 1 483 ? -13.133 -6.544 15.520 1.00 63.50 483 VAL A N 1
ATOM 3412 C CA . VAL A 1 483 ? -12.508 -6.926 16.788 1.00 63.50 483 VAL A CA 1
ATOM 3413 C C . VAL A 1 483 ? -13.560 -7.400 17.782 1.00 63.50 483 VAL A C 1
ATOM 3415 O O . VAL A 1 483 ? -14.652 -6.842 17.887 1.00 63.50 483 VAL A O 1
ATOM 3418 N N . GLU A 1 484 ? -13.228 -8.450 18.525 1.00 77.06 484 GLU A N 1
ATOM 3419 C CA . GLU A 1 484 ? -14.028 -8.891 19.662 1.00 77.06 484 GLU A CA 1
ATOM 3420 C C . GLU A 1 484 ? -13.637 -8.044 20.876 1.00 77.06 484 GLU A C 1
ATOM 3422 O O . GLU A 1 484 ? -12.498 -8.091 21.342 1.00 77.06 484 GLU A O 1
ATOM 3427 N N . ILE A 1 485 ? -14.568 -7.214 21.336 1.00 74.31 485 ILE A N 1
ATOM 3428 C CA . ILE A 1 485 ? -14.415 -6.358 22.506 1.00 74.31 485 ILE A CA 1
ATOM 3429 C C . ILE A 1 485 ? -15.395 -6.879 23.546 1.00 74.31 485 ILE A C 1
ATOM 3431 O O . ILE A 1 485 ? -16.594 -6.947 23.290 1.00 74.31 485 ILE A O 1
ATOM 3435 N N . ASP A 1 486 ? -14.884 -7.223 24.720 1.00 89.81 486 ASP A N 1
ATOM 3436 C CA . ASP A 1 486 ? -15.683 -7.456 25.917 1.00 89.81 486 ASP A CA 1
ATOM 3437 C C . ASP A 1 486 ? -14.934 -6.833 27.092 1.00 89.81 486 ASP A C 1
ATOM 3439 O O . ASP A 1 486 ? -13.926 -7.356 27.574 1.00 89.81 486 ASP A O 1
ATOM 3443 N N . LYS A 1 487 ? -15.342 -5.618 27.454 1.00 87.88 487 LYS A N 1
ATOM 3444 C CA . LYS A 1 487 ? -14.656 -4.794 28.439 1.00 87.88 487 LYS A CA 1
ATOM 3445 C C . LYS A 1 487 ? -15.654 -4.267 29.453 1.00 87.88 487 LYS A C 1
ATOM 3447 O O . LYS A 1 487 ? -16.601 -3.559 29.115 1.00 87.88 487 LYS A O 1
ATOM 3452 N N . GLU A 1 488 ? -15.373 -4.534 30.717 1.00 89.94 488 GLU A N 1
ATOM 3453 C CA . GLU A 1 488 ? -16.138 -4.032 31.851 1.00 89.94 488 GLU A CA 1
ATOM 3454 C C . GLU A 1 488 ? -15.196 -3.292 32.805 1.00 89.94 488 GLU A C 1
ATOM 3456 O O . GLU A 1 488 ? -14.081 -3.740 33.077 1.00 89.94 488 GLU A O 1
ATOM 3461 N N . THR A 1 489 ? -15.613 -2.112 33.255 1.00 86.19 489 THR A N 1
ATOM 3462 C CA . THR A 1 489 ? -14.887 -1.283 34.222 1.00 86.19 489 THR A CA 1
ATOM 3463 C C . THR A 1 489 ? -15.827 -0.840 35.336 1.00 86.19 489 THR A C 1
ATOM 3465 O O . THR A 1 489 ? -17.047 -0.891 35.190 1.00 86.19 489 THR A O 1
ATOM 3468 N N . ASP A 1 490 ? -15.266 -0.309 36.424 1.00 84.75 490 ASP A N 1
ATOM 3469 C CA . ASP A 1 490 ? -16.044 0.214 37.557 1.00 84.75 490 ASP A CA 1
ATOM 3470 C C . ASP A 1 490 ? -17.054 1.306 37.160 1.00 84.75 490 ASP A C 1
ATOM 3472 O O . ASP A 1 490 ? -18.020 1.552 37.876 1.00 84.75 490 ASP A O 1
ATOM 3476 N N . SER A 1 491 ? -16.837 1.984 36.026 1.00 82.50 491 SER A N 1
ATOM 3477 C CA . SER A 1 491 ? -17.669 3.099 35.566 1.00 82.50 491 SER A CA 1
ATOM 3478 C C . SER A 1 491 ? -18.337 2.880 34.206 1.00 82.50 491 SER A C 1
ATOM 3480 O O . SER A 1 491 ? -18.935 3.823 33.684 1.00 82.50 491 SER A O 1
ATOM 3482 N N . GLY A 1 492 ? -18.232 1.699 33.592 1.00 89.31 492 GLY A N 1
ATOM 3483 C CA . GLY A 1 492 ? -18.777 1.495 32.252 1.00 89.31 492 GLY A CA 1
ATOM 3484 C C . GLY A 1 492 ? -18.578 0.107 31.658 1.00 89.31 492 GLY A C 1
ATOM 3485 O O . GLY A 1 492 ? -17.928 -0.764 32.230 1.00 89.31 492 GLY A O 1
ATOM 3486 N N . ARG A 1 493 ? -19.158 -0.088 30.475 1.00 91.38 493 ARG A N 1
ATOM 3487 C CA . ARG A 1 493 ? -19.076 -1.330 29.701 1.00 91.38 493 ARG A CA 1
ATOM 3488 C C . ARG A 1 493 ? -18.919 -1.004 28.224 1.00 91.38 493 ARG A C 1
ATOM 3490 O O . ARG A 1 493 ? -19.545 -0.067 27.741 1.00 91.38 493 ARG A O 1
ATOM 3497 N N . GLU A 1 494 ? -18.114 -1.780 27.519 1.00 92.88 494 GLU A N 1
ATOM 3498 C CA . GLU A 1 494 ? -17.950 -1.703 26.073 1.00 92.88 494 GLU A CA 1
ATOM 3499 C C . GLU A 1 494 ? -17.906 -3.116 25.497 1.00 92.88 494 GLU A C 1
ATOM 3501 O O . GLU A 1 494 ? -17.174 -3.969 26.003 1.00 92.88 494 GLU A O 1
ATOM 3506 N N . ARG A 1 495 ? -18.705 -3.380 24.465 1.00 92.94 495 ARG A N 1
ATOM 3507 C CA . ARG A 1 495 ? -18.815 -4.718 23.893 1.00 92.94 495 ARG A CA 1
ATOM 3508 C C . ARG A 1 495 ? -19.095 -4.687 22.397 1.00 92.94 495 ARG A C 1
ATOM 3510 O O . ARG A 1 495 ? -19.874 -3.865 21.927 1.00 92.94 495 ARG A O 1
ATOM 3517 N N . THR A 1 496 ? -18.531 -5.639 21.664 1.00 89.62 496 THR A N 1
ATOM 3518 C CA . THR A 1 496 ? -18.962 -5.978 20.305 1.00 89.62 496 THR A CA 1
ATOM 3519 C C . THR A 1 496 ? -19.662 -7.332 20.280 1.00 89.62 496 THR A C 1
ATOM 3521 O O . THR A 1 496 ? -19.487 -8.187 21.151 1.00 89.62 496 THR A O 1
ATOM 3524 N N . GLY A 1 497 ? -20.519 -7.538 19.288 1.00 89.06 497 GLY A N 1
ATOM 3525 C CA . GLY A 1 497 ? -21.235 -8.798 19.144 1.00 89.06 497 GLY A CA 1
ATOM 3526 C C . GLY A 1 497 ? -22.024 -8.877 17.851 1.00 89.06 497 GLY A C 1
ATOM 3527 O O . GLY A 1 497 ? -21.774 -8.137 16.900 1.00 89.06 497 GLY A O 1
ATOM 3528 N N . LYS A 1 498 ? -22.988 -9.801 17.813 1.00 88.69 498 LYS A N 1
ATOM 3529 C CA . LYS A 1 498 ? -23.910 -9.960 16.687 1.00 88.69 498 LYS A CA 1
ATOM 3530 C C . LYS A 1 498 ? -25.357 -9.856 17.157 1.00 88.69 498 LYS A C 1
ATOM 3532 O O . LYS A 1 498 ? -25.743 -10.555 18.089 1.00 88.69 498 LYS A O 1
ATOM 3537 N N . LEU A 1 499 ? -26.143 -9.023 16.484 1.00 85.75 499 LEU A N 1
ATOM 3538 C CA . LEU A 1 499 ? -27.593 -8.908 16.636 1.00 85.75 499 LEU A CA 1
ATOM 3539 C C . LEU A 1 499 ? -28.222 -9.341 15.310 1.00 85.75 499 LEU A C 1
ATOM 3541 O O . LEU A 1 499 ? -27.967 -8.716 14.287 1.00 85.75 499 LEU A O 1
ATOM 3545 N N . ASP A 1 500 ? -28.950 -10.456 15.290 1.00 85.88 500 ASP A N 1
ATOM 3546 C CA . ASP A 1 500 ? -29.502 -11.045 14.055 1.00 85.88 500 ASP A CA 1
ATOM 3547 C C . ASP A 1 500 ? -28.450 -11.233 12.942 1.00 85.88 500 ASP A C 1
ATOM 3549 O O . ASP A 1 500 ? -28.676 -10.965 11.764 1.00 85.88 500 ASP A O 1
ATOM 3553 N N . GLY A 1 501 ? -27.241 -11.648 13.336 1.00 82.56 501 GLY A N 1
ATOM 3554 C CA . GLY A 1 501 ? -26.097 -11.824 12.434 1.00 82.56 501 GLY A CA 1
ATOM 3555 C C . GLY A 1 501 ? -25.373 -10.530 12.035 1.00 82.56 501 GLY A C 1
ATOM 3556 O O . GLY A 1 501 ? -24.313 -10.607 11.413 1.00 82.56 501 GLY A O 1
ATOM 3557 N N . ARG A 1 502 ? -25.886 -9.358 12.424 1.00 88.12 502 ARG A N 1
ATOM 3558 C CA . ARG A 1 502 ? -25.305 -8.038 12.149 1.00 88.12 502 ARG A CA 1
ATOM 3559 C C . ARG A 1 502 ? -24.293 -7.658 13.230 1.00 88.12 502 ARG A C 1
ATOM 3561 O O . ARG A 1 502 ? -24.641 -7.745 14.408 1.00 88.12 502 ARG A O 1
ATOM 3568 N N . PRO A 1 503 ? -23.069 -7.234 12.877 1.00 87.31 503 PRO A N 1
ATOM 3569 C CA . PRO A 1 503 ? -22.122 -6.711 13.854 1.00 87.31 503 PRO A CA 1
ATOM 3570 C C . PRO A 1 503 ? -22.708 -5.502 14.587 1.00 87.31 503 PRO A C 1
ATOM 3572 O O . PRO A 1 503 ? -23.217 -4.587 13.934 1.00 87.31 503 PRO A O 1
ATOM 3575 N N . PHE A 1 504 ? -22.610 -5.494 15.914 1.00 94.19 504 PHE A N 1
ATOM 3576 C CA . PHE A 1 504 ? -22.911 -4.323 16.735 1.00 94.19 504 PHE A CA 1
ATOM 3577 C C . PHE A 1 504 ? -21.732 -3.962 17.636 1.00 94.19 504 PHE A C 1
ATOM 3579 O O . PHE A 1 504 ? -20.931 -4.834 17.993 1.00 94.19 504 PHE A O 1
ATOM 3586 N N . HIS A 1 505 ? -21.677 -2.696 18.031 1.00 93.75 505 HIS A N 1
ATOM 3587 C CA . HIS A 1 505 ? -20.849 -2.186 19.118 1.00 93.75 505 HIS A CA 1
ATOM 3588 C C . HIS A 1 505 ? -21.740 -1.438 20.094 1.00 93.75 505 HIS A C 1
ATOM 3590 O O . HIS A 1 505 ? -22.705 -0.785 19.705 1.00 93.75 505 HIS A O 1
ATOM 3596 N N . GLU A 1 506 ? -21.474 -1.618 21.377 1.00 95.38 506 GLU A N 1
ATOM 3597 C CA . GLU A 1 506 ? -22.165 -0.902 22.428 1.00 95.38 506 GLU A CA 1
ATOM 3598 C C . GLU A 1 506 ? -21.171 -0.358 23.438 1.00 95.38 506 GLU A C 1
ATOM 3600 O O . GLU A 1 506 ? -20.222 -1.043 23.826 1.00 95.38 506 GLU A O 1
ATOM 3605 N N . ARG A 1 507 ? -21.430 0.854 23.915 1.00 93.44 507 ARG A N 1
ATOM 3606 C CA . ARG A 1 507 ? -20.665 1.477 24.986 1.00 93.44 507 ARG A CA 1
ATOM 3607 C C . ARG A 1 507 ? -21.596 2.182 25.954 1.00 93.44 507 ARG A C 1
ATOM 3609 O O . ARG A 1 507 ? -22.538 2.860 25.562 1.00 93.44 507 ARG A O 1
ATOM 3616 N N . TYR A 1 508 ? -21.328 2.028 27.241 1.00 92.81 508 TYR A N 1
ATOM 3617 C CA . TYR A 1 508 ? -22.063 2.695 28.303 1.00 92.81 508 TYR A CA 1
ATOM 3618 C C . TYR A 1 508 ? -21.104 3.295 29.323 1.00 92.81 508 TYR A C 1
ATOM 3620 O O . TYR A 1 508 ? -20.204 2.609 29.811 1.00 92.81 508 TYR A O 1
ATOM 3628 N N . ASP A 1 509 ? -21.323 4.562 29.668 1.00 88.19 509 ASP A N 1
ATOM 3629 C CA . ASP A 1 509 ? -20.560 5.296 30.672 1.00 88.19 509 ASP A CA 1
ATOM 3630 C C . ASP A 1 509 ? -21.502 5.796 31.778 1.00 88.19 509 ASP A C 1
ATOM 3632 O O . ASP A 1 509 ? -22.368 6.649 31.567 1.00 88.19 509 ASP A O 1
ATOM 3636 N N . GLN A 1 510 ? -21.323 5.259 32.987 1.00 87.25 510 GLN A N 1
ATOM 3637 C CA . GLN A 1 510 ? -22.163 5.577 34.143 1.00 87.25 510 GLN A CA 1
ATOM 3638 C C . GLN A 1 510 ? -21.944 6.999 34.669 1.00 87.25 510 GLN A C 1
ATOM 3640 O O . GLN A 1 510 ? -22.873 7.590 35.215 1.00 87.25 510 GLN A O 1
ATOM 3645 N N . ARG A 1 511 ? -20.737 7.564 34.515 1.00 85.81 511 ARG A N 1
ATOM 3646 C CA . ARG A 1 511 ? -20.392 8.894 35.050 1.00 85.81 511 ARG A CA 1
ATOM 3647 C C . ARG A 1 511 ? -21.087 10.000 34.276 1.00 85.81 511 ARG A C 1
ATOM 3649 O O . ARG A 1 511 ? -21.489 11.004 34.853 1.00 85.81 511 ARG A O 1
ATOM 3656 N N . THR A 1 512 ? -21.191 9.814 32.967 1.00 85.06 512 THR A N 1
ATOM 3657 C CA . THR A 1 512 ? -21.823 10.763 32.045 1.00 85.06 512 THR A CA 1
ATOM 3658 C C . THR A 1 512 ? -23.271 10.398 31.724 1.00 85.06 512 THR A C 1
ATOM 3660 O O . THR A 1 512 ? -23.967 11.190 31.093 1.00 85.06 512 THR A O 1
ATOM 3663 N N . GLN A 1 513 ? -23.730 9.220 32.168 1.00 86.94 513 GLN A N 1
ATOM 3664 C CA . GLN A 1 513 ? -25.024 8.635 31.809 1.00 86.94 513 GLN A CA 1
ATOM 3665 C C . GLN A 1 513 ? -25.243 8.631 30.290 1.00 86.94 513 GLN A C 1
ATOM 3667 O O . GLN A 1 513 ? -26.327 8.971 29.805 1.00 86.94 513 GLN A O 1
ATOM 3672 N N . SER A 1 514 ? -24.188 8.294 29.548 1.00 88.38 514 SER A N 1
ATOM 3673 C CA . SER A 1 514 ? -24.209 8.224 28.091 1.00 88.38 514 SER A CA 1
ATOM 3674 C C . SER A 1 514 ? -24.151 6.776 27.622 1.00 88.38 514 SER A C 1
ATOM 3676 O O . SER A 1 514 ? -23.454 5.938 28.201 1.00 88.38 514 SER A O 1
ATOM 3678 N N . ALA A 1 515 ? -24.934 6.480 26.592 1.00 9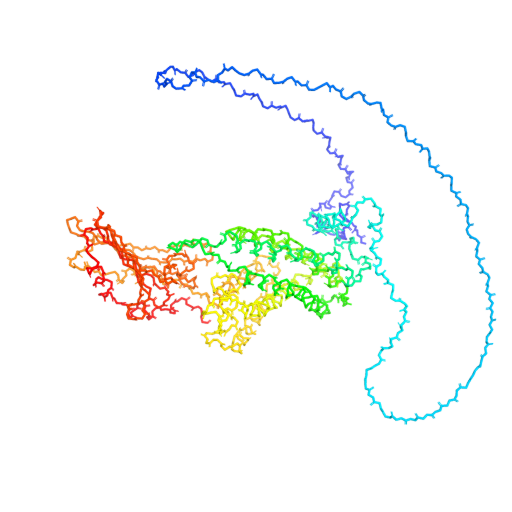3.06 515 ALA A N 1
ATOM 3679 C CA . ALA A 1 515 ? -25.010 5.173 25.963 1.00 93.06 515 ALA A CA 1
ATOM 3680 C C . ALA A 1 515 ? -24.834 5.335 24.450 1.00 93.06 515 ALA A C 1
ATOM 3682 O O . ALA A 1 515 ? -25.367 6.273 23.863 1.00 93.06 515 ALA A O 1
ATOM 3683 N N . GLU A 1 516 ? -24.116 4.414 23.827 1.00 94.62 516 GLU A N 1
ATOM 3684 C CA . GLU A 1 516 ? -23.849 4.378 22.392 1.00 94.62 516 GLU A CA 1
ATOM 3685 C C . GLU A 1 516 ? -24.130 2.966 21.887 1.00 94.62 516 GLU A C 1
ATOM 3687 O O . GLU A 1 516 ? -23.687 1.987 22.491 1.00 94.62 516 GLU A O 1
ATOM 3692 N N . PHE A 1 517 ? -24.909 2.856 20.816 1.00 96.00 517 PHE A N 1
ATOM 3693 C CA . PHE A 1 517 ? -25.215 1.590 20.170 1.00 96.00 517 PHE A CA 1
ATOM 3694 C C . PHE A 1 517 ? -25.109 1.740 18.658 1.00 96.00 517 PHE A C 1
ATOM 3696 O O . PHE A 1 517 ? -25.922 2.430 18.038 1.00 96.00 517 PHE A O 1
ATOM 3703 N N . ASP A 1 518 ? -24.147 1.030 18.083 1.00 94.62 518 ASP A N 1
ATOM 3704 C CA . ASP A 1 518 ? -23.870 1.031 16.659 1.00 94.62 518 ASP A CA 1
ATOM 3705 C C . ASP A 1 518 ? -24.216 -0.320 16.038 1.00 94.62 518 ASP A C 1
ATOM 3707 O O . ASP A 1 518 ? -23.926 -1.377 16.602 1.00 94.62 518 ASP A O 1
ATOM 3711 N N . LEU A 1 519 ? -24.801 -0.307 14.840 1.00 94.25 519 LEU A N 1
ATOM 3712 C CA . LEU A 1 519 ? -25.207 -1.513 14.121 1.00 94.25 519 LEU A CA 1
ATOM 3713 C C . LEU A 1 519 ? -24.827 -1.430 12.642 1.00 94.25 519 LEU A C 1
ATOM 3715 O O . LEU A 1 519 ? -25.233 -0.512 11.928 1.00 94.25 519 LEU A O 1
ATOM 3719 N N . VAL A 1 520 ? -24.107 -2.443 12.154 1.00 90.69 520 VAL A N 1
ATOM 3720 C CA . VAL A 1 520 ? -23.770 -2.575 10.732 1.00 90.69 520 VAL A CA 1
ATOM 3721 C C . VAL A 1 520 ? -24.849 -3.372 10.004 1.00 90.69 520 VAL A C 1
ATOM 3723 O O . VAL A 1 520 ? -25.073 -4.552 10.267 1.00 90.69 520 VAL A O 1
ATOM 3726 N N . VAL A 1 521 ? -25.477 -2.757 9.006 1.00 90.19 521 VAL A N 1
ATOM 3727 C CA . VAL A 1 521 ? -26.526 -3.355 8.176 1.00 90.19 521 VAL A CA 1
ATOM 3728 C C . VAL A 1 521 ? -26.005 -3.603 6.761 1.00 90.19 521 VAL A C 1
ATOM 3730 O O . VAL A 1 521 ? -25.440 -2.716 6.120 1.00 90.19 521 VAL A O 1
ATOM 3733 N N . ALA A 1 522 ? -26.189 -4.831 6.260 1.00 84.44 522 ALA A N 1
ATOM 3734 C CA . ALA A 1 522 ? -25.766 -5.259 4.920 1.00 84.44 522 ALA A CA 1
ATOM 3735 C C . ALA A 1 522 ? -24.283 -4.981 4.579 1.00 84.44 522 ALA A C 1
ATOM 3737 O O . ALA A 1 522 ? -23.949 -4.841 3.404 1.00 84.44 522 ALA A O 1
ATOM 3738 N N . GLN A 1 523 ? -23.406 -4.881 5.591 1.00 76.81 523 GLN A N 1
ATOM 3739 C CA . GLN A 1 523 ? -21.987 -4.497 5.457 1.00 76.81 523 GLN A CA 1
ATOM 3740 C C . GLN A 1 523 ? -21.749 -3.125 4.790 1.00 76.81 523 GLN A C 1
ATOM 3742 O O . GLN A 1 523 ? -20.637 -2.833 4.351 1.00 76.81 523 GLN A O 1
ATOM 3747 N N . ARG A 1 524 ? -22.783 -2.278 4.711 1.00 84.06 524 ARG A N 1
ATOM 3748 C CA . ARG A 1 524 ? -22.770 -1.028 3.936 1.00 84.06 524 ARG A CA 1
ATOM 3749 C C . ARG A 1 524 ? -23.311 0.172 4.702 1.00 84.06 524 ARG A C 1
ATOM 3751 O O . ARG A 1 524 ? -22.782 1.268 4.545 1.00 84.06 524 ARG A O 1
ATOM 3758 N N . PHE A 1 525 ? -24.343 -0.039 5.513 1.00 89.69 525 PHE A N 1
ATOM 3759 C CA . PHE A 1 525 ? -24.979 1.019 6.290 1.00 89.69 525 PHE A CA 1
ATOM 3760 C C . PHE A 1 525 ? -24.573 0.912 7.754 1.00 89.69 525 PHE A C 1
ATOM 3762 O O . PHE A 1 525 ? -24.584 -0.184 8.316 1.00 89.69 525 PHE A O 1
ATOM 3769 N N . LEU A 1 526 ? -24.196 2.037 8.348 1.00 91.81 526 LEU A N 1
ATOM 3770 C CA . LEU A 1 526 ? -23.930 2.145 9.774 1.00 91.81 526 LEU A CA 1
ATOM 3771 C C . LEU A 1 526 ? -25.077 2.924 10.402 1.00 91.81 526 LEU A C 1
ATOM 3773 O O . LEU A 1 526 ? -25.391 4.026 9.950 1.00 91.81 526 LEU A O 1
ATOM 3777 N N . ILE A 1 527 ? -25.712 2.330 11.403 1.00 95.31 527 ILE A N 1
ATOM 3778 C CA . ILE A 1 527 ? -26.684 3.009 12.251 1.00 95.31 527 ILE A CA 1
ATOM 3779 C C . ILE A 1 527 ? -25.982 3.314 13.567 1.00 95.31 527 ILE A C 1
ATOM 3781 O O . ILE A 1 527 ? -25.528 2.380 14.214 1.00 95.31 527 ILE A O 1
ATOM 3785 N N . GLU A 1 528 ? -25.918 4.585 13.945 1.00 94.50 528 GLU A N 1
ATOM 3786 C CA . GLU A 1 528 ? -25.293 5.068 15.181 1.00 94.50 528 GLU A CA 1
ATOM 3787 C C . GLU A 1 528 ? -26.392 5.666 16.066 1.00 94.50 528 GLU A C 1
ATOM 3789 O O . GLU A 1 528 ? -27.076 6.613 15.658 1.00 94.50 528 GLU A O 1
ATOM 3794 N N . ALA A 1 529 ? -26.593 5.126 17.266 1.00 96.06 529 ALA A N 1
ATOM 3795 C CA . ALA A 1 529 ? -27.554 5.639 18.238 1.00 96.06 529 ALA A CA 1
ATOM 3796 C C . ALA A 1 529 ? -26.834 6.102 19.507 1.00 96.06 529 ALA A C 1
ATOM 3798 O O . ALA A 1 529 ? -26.295 5.300 20.259 1.00 96.06 529 ALA A O 1
ATOM 3799 N N . ASN A 1 530 ? -26.874 7.407 19.766 1.00 95.00 530 ASN A N 1
ATOM 3800 C CA . ASN A 1 530 ? -26.213 8.058 20.892 1.00 95.00 530 ASN A CA 1
ATOM 3801 C C . ASN A 1 530 ? -27.250 8.626 21.864 1.00 95.00 530 ASN A C 1
ATOM 3803 O O . ASN A 1 530 ? -28.006 9.534 21.516 1.00 95.00 530 ASN A O 1
ATOM 3807 N N . GLY A 1 531 ? -27.298 8.094 23.080 1.00 93.56 531 GLY A N 1
ATOM 3808 C CA . GLY A 1 531 ? -28.223 8.483 24.139 1.00 93.56 531 GLY A CA 1
ATOM 3809 C C . GLY A 1 531 ? -27.551 9.290 25.247 1.00 93.56 531 GLY A C 1
ATOM 3810 O O . GLY A 1 531 ? -26.556 8.863 25.823 1.00 93.56 531 GLY A O 1
ATOM 3811 N N . GLU A 1 532 ? -28.152 10.421 25.604 1.00 91.25 532 GLU A N 1
ATOM 3812 C CA . GLU A 1 532 ? -27.846 11.204 26.804 1.00 91.25 532 GLU A CA 1
ATOM 3813 C C . GLU A 1 532 ? -28.957 10.948 27.840 1.00 91.25 532 GLU A C 1
ATOM 3815 O O . GLU A 1 532 ? -30.151 11.050 27.522 1.00 91.25 532 GLU A O 1
ATOM 3820 N N . ARG A 1 533 ? -28.578 10.575 29.073 1.00 89.31 533 ARG A N 1
ATOM 3821 C CA . ARG A 1 533 ? -29.504 10.175 30.156 1.00 89.31 533 ARG A CA 1
ATOM 3822 C C . ARG A 1 533 ? -30.484 9.080 29.720 1.00 89.31 533 ARG A C 1
ATOM 3824 O O . ARG A 1 533 ? -31.675 9.116 30.032 1.00 89.31 533 ARG A O 1
ATOM 3831 N N . THR A 1 534 ? -29.979 8.125 28.945 1.00 85.75 534 THR A N 1
ATOM 3832 C CA . THR A 1 534 ? -30.753 7.022 28.366 1.00 85.75 534 THR A CA 1
ATOM 3833 C C . THR A 1 534 ? -29.995 5.713 28.559 1.00 85.75 534 THR A C 1
ATOM 3835 O O . THR A 1 534 ? -28.771 5.684 28.466 1.00 85.75 534 THR A O 1
ATOM 3838 N N . ASP A 1 535 ? -30.715 4.635 28.859 1.00 86.62 535 ASP A N 1
ATOM 3839 C CA . ASP A 1 535 ? -30.140 3.306 29.052 1.00 86.62 535 ASP A CA 1
ATOM 3840 C C . ASP A 1 535 ? -29.931 2.558 27.720 1.00 86.62 535 ASP A C 1
ATOM 3842 O O . ASP A 1 535 ? -30.560 2.852 26.699 1.00 86.62 535 ASP A O 1
ATOM 3846 N N . MET A 1 536 ? -29.064 1.544 27.740 1.00 91.25 536 MET A N 1
ATOM 3847 C CA . MET A 1 536 ? -28.725 0.751 26.554 1.00 91.25 536 MET A CA 1
ATOM 3848 C C . MET A 1 536 ? -29.921 -0.011 25.964 1.00 91.25 536 MET A C 1
ATOM 3850 O O . MET A 1 536 ? -30.018 -0.166 24.746 1.00 91.25 536 MET A O 1
ATOM 3854 N N . ALA A 1 537 ? -30.852 -0.489 26.796 1.00 89.00 537 ALA A N 1
ATOM 3855 C CA . ALA A 1 537 ? -32.005 -1.241 26.307 1.00 89.00 537 ALA A CA 1
ATOM 3856 C C . ALA A 1 537 ? -32.940 -0.338 25.490 1.00 89.00 537 ALA A C 1
ATOM 3858 O O . ALA A 1 537 ? -33.426 -0.747 24.434 1.00 89.00 537 ALA A O 1
ATOM 3859 N N . SER A 1 538 ? -33.111 0.916 25.916 1.00 87.19 538 SER A N 1
ATOM 3860 C CA . SER A 1 538 ? -33.830 1.940 25.156 1.00 87.19 538 SER A CA 1
ATOM 3861 C C . SER A 1 538 ? -33.203 2.209 23.781 1.00 87.19 538 SER A C 1
ATOM 3863 O O . SER A 1 538 ? -33.949 2.376 22.814 1.00 87.19 538 SER A O 1
ATOM 3865 N N . LEU A 1 539 ? -31.866 2.234 23.666 1.00 91.12 539 LEU A N 1
ATOM 3866 C CA . LEU A 1 539 ? -31.169 2.433 22.383 1.00 91.12 539 LEU A CA 1
ATOM 3867 C C . LEU A 1 539 ? -31.253 1.209 21.466 1.00 91.12 539 LEU A C 1
ATOM 3869 O O . LEU A 1 539 ? -31.527 1.342 20.275 1.00 91.12 539 LEU A O 1
ATOM 3873 N N . LYS A 1 540 ? -31.091 0.003 22.016 1.00 91.25 540 LYS A N 1
ATOM 3874 C CA . LYS A 1 540 ? -31.261 -1.237 21.246 1.00 91.25 540 LYS A CA 1
ATOM 3875 C C . LYS A 1 540 ? -32.679 -1.386 20.715 1.00 91.25 540 LYS A C 1
ATOM 3877 O O . LYS A 1 540 ? -32.857 -1.741 19.553 1.00 91.25 540 LYS A O 1
ATOM 3882 N N . SER A 1 541 ? -33.678 -1.084 21.544 1.00 87.50 541 SER A N 1
ATOM 3883 C CA . SER A 1 541 ? -35.088 -1.067 21.140 1.00 87.50 541 SER A CA 1
ATOM 3884 C C . SER A 1 541 ? -35.339 -0.031 20.040 1.00 87.50 541 SER A C 1
ATOM 3886 O O . SER A 1 541 ? -35.973 -0.336 19.034 1.00 87.50 541 SER A O 1
ATOM 3888 N N . ALA A 1 542 ? -34.753 1.163 20.179 1.00 87.56 542 ALA A N 1
ATOM 3889 C CA . ALA A 1 542 ? -34.814 2.223 19.180 1.00 87.56 542 ALA A CA 1
ATOM 3890 C C . ALA A 1 542 ? -34.272 1.781 17.809 1.00 87.56 542 ALA A C 1
ATOM 3892 O O . ALA A 1 542 ? -34.966 1.931 16.806 1.00 87.56 542 ALA A O 1
ATOM 3893 N N . VAL A 1 543 ? -33.065 1.209 17.761 1.00 91.44 543 VAL A N 1
ATOM 3894 C CA . VAL A 1 543 ? -32.456 0.744 16.503 1.00 91.44 543 VAL A CA 1
ATOM 3895 C C . VAL A 1 543 ? -33.191 -0.472 15.934 1.00 91.44 543 VAL A C 1
ATOM 3897 O O . VAL A 1 543 ? -33.416 -0.542 14.729 1.00 91.44 543 VAL A O 1
ATOM 3900 N N . SER A 1 544 ? -33.632 -1.401 16.786 1.00 86.94 544 SER A N 1
ATOM 3901 C CA . SER A 1 544 ? -34.379 -2.593 16.351 1.00 86.94 544 SER A CA 1
ATOM 3902 C C . SER A 1 544 ? -35.780 -2.261 15.823 1.00 86.94 544 SER A C 1
ATOM 3904 O O . SER A 1 544 ? -36.325 -3.017 15.027 1.00 86.94 544 SER A O 1
ATOM 3906 N N . GLY A 1 545 ? -36.366 -1.134 16.243 1.00 86.50 545 GLY A N 1
ATOM 3907 C CA . GLY A 1 545 ? -37.647 -0.629 15.739 1.00 86.50 545 GLY A CA 1
ATOM 3908 C C . GLY A 1 545 ? -37.566 0.061 14.372 1.00 86.50 545 GLY A C 1
ATOM 3909 O O . GLY A 1 545 ? -38.600 0.425 13.814 1.00 86.50 545 GLY A O 1
ATOM 3910 N N . MET A 1 546 ? -36.363 0.260 13.826 1.00 90.19 546 MET A N 1
ATOM 3911 C CA . MET A 1 546 ? -36.179 0.788 12.475 1.00 90.19 546 MET A CA 1
ATOM 3912 C C . MET A 1 546 ? -36.462 -0.277 11.411 1.00 90.19 546 MET A C 1
ATOM 3914 O O . MET A 1 546 ? -36.311 -1.476 11.637 1.00 90.19 546 MET A O 1
ATOM 3918 N N . ASP A 1 547 ? -36.789 0.161 10.196 1.00 91.12 547 ASP A N 1
ATOM 3919 C CA . ASP A 1 547 ? -36.958 -0.731 9.047 1.00 91.12 547 ASP A CA 1
ATOM 3920 C C . ASP A 1 547 ? -35.589 -1.164 8.476 1.00 91.12 547 ASP A C 1
ATOM 3922 O O . ASP A 1 547 ? -35.092 -0.666 7.459 1.00 91.12 547 ASP A O 1
ATOM 3926 N N . LEU A 1 548 ? -34.942 -2.094 9.187 1.00 92.88 548 LEU A N 1
ATOM 3927 C CA . LEU A 1 548 ? -33.640 -2.654 8.816 1.00 92.88 548 LEU A CA 1
ATOM 3928 C C . LEU A 1 548 ? -33.702 -3.444 7.498 1.00 92.88 548 LEU A C 1
ATOM 3930 O O . LEU A 1 548 ? -32.714 -3.483 6.762 1.00 92.88 548 LEU A O 1
ATOM 3934 N N . ALA A 1 549 ? -34.855 -4.040 7.181 1.00 91.56 549 ALA A N 1
ATOM 3935 C CA . ALA A 1 549 ? -35.073 -4.799 5.951 1.00 91.56 549 ALA A CA 1
ATOM 3936 C C . ALA A 1 549 ? -35.027 -3.888 4.716 1.00 91.56 549 ALA A C 1
ATOM 3938 O O . ALA A 1 549 ? -34.427 -4.234 3.693 1.00 91.56 549 ALA A O 1
ATOM 3939 N N . ARG A 1 550 ? -35.586 -2.677 4.813 1.00 92.50 550 ARG A N 1
ATOM 3940 C CA . ARG A 1 550 ? -35.476 -1.678 3.749 1.00 92.50 550 ARG A CA 1
ATOM 3941 C C . ARG A 1 550 ? -34.035 -1.226 3.530 1.00 92.50 550 ARG A C 1
ATOM 3943 O O . ARG A 1 550 ? -33.626 -1.139 2.373 1.00 92.50 550 ARG A O 1
ATOM 3950 N N . LEU A 1 551 ? -33.233 -1.028 4.581 1.00 90.25 551 LEU A N 1
ATOM 3951 C CA . LEU A 1 551 ? -31.791 -0.766 4.425 1.00 90.25 551 LEU A CA 1
ATOM 3952 C C . LEU A 1 551 ? -31.081 -1.922 3.703 1.00 90.25 551 LEU A C 1
ATOM 3954 O O . LEU A 1 551 ? -30.307 -1.692 2.777 1.00 90.25 551 LEU A O 1
ATOM 3958 N N . GLU A 1 552 ? -31.391 -3.174 4.043 1.00 88.62 552 GLU A N 1
ATOM 3959 C CA . GLU A 1 552 ? -30.816 -4.334 3.350 1.00 88.62 552 GLU A CA 1
ATOM 3960 C C . GLU A 1 552 ? -31.203 -4.413 1.874 1.00 88.62 552 GLU A C 1
ATOM 3962 O O . GLU A 1 552 ? -30.364 -4.755 1.035 1.00 88.62 552 GLU A O 1
ATOM 3967 N N . SER A 1 553 ? -32.445 -4.056 1.537 1.00 90.50 553 SER A N 1
ATOM 3968 C CA . SER A 1 553 ? -32.905 -4.000 0.145 1.00 90.50 553 SER A CA 1
ATOM 3969 C C . SER A 1 553 ? -32.125 -2.970 -0.683 1.00 90.50 553 SER A C 1
ATOM 3971 O O . SER A 1 553 ? -31.902 -3.168 -1.878 1.00 90.50 553 SER A O 1
ATOM 3973 N N . MET A 1 554 ? -31.614 -1.915 -0.037 1.00 88.69 554 MET A N 1
ATOM 3974 C CA . MET A 1 554 ? -30.841 -0.855 -0.681 1.00 88.69 554 MET A CA 1
ATOM 3975 C C . MET A 1 554 ? -29.354 -1.192 -0.864 1.00 88.69 554 MET A C 1
ATOM 3977 O O . MET A 1 554 ? -28.621 -0.394 -1.447 1.00 88.69 554 MET A O 1
ATOM 3981 N N . LYS A 1 555 ? -28.883 -2.381 -0.455 1.00 82.06 555 LYS A N 1
ATOM 3982 C CA . LYS A 1 555 ? -27.453 -2.751 -0.504 1.00 82.06 555 LYS A CA 1
ATOM 3983 C C . LYS A 1 555 ? -26.793 -2.616 -1.881 1.00 82.06 555 LYS A C 1
ATOM 3985 O O . LYS A 1 555 ? -25.587 -2.395 -1.953 1.00 82.06 555 LYS A O 1
ATOM 3990 N N . ASN A 1 556 ? -27.568 -2.721 -2.963 1.00 78.56 556 ASN A N 1
ATOM 3991 C CA . ASN A 1 556 ? -27.084 -2.619 -4.345 1.00 78.56 556 ASN A CA 1
ATOM 3992 C C . ASN A 1 556 ? -27.458 -1.294 -5.036 1.00 78.56 556 ASN A C 1
ATOM 3994 O O . ASN A 1 556 ? -27.096 -1.094 -6.193 1.00 78.56 556 ASN A O 1
ATOM 3998 N N . VAL A 1 557 ? -28.176 -0.386 -4.368 1.00 81.88 557 VAL A N 1
ATOM 3999 C CA . VAL A 1 557 ? -28.535 0.920 -4.946 1.00 81.88 557 VAL A CA 1
ATOM 4000 C C . VAL A 1 557 ? -27.257 1.707 -5.238 1.00 81.88 557 VAL A C 1
ATOM 4002 O O . VAL A 1 557 ? -26.360 1.758 -4.398 1.00 81.88 557 VAL A O 1
ATOM 4005 N N . GLY A 1 558 ? -27.155 2.284 -6.437 1.00 71.12 558 GLY A N 1
ATOM 4006 C CA . GLY A 1 558 ? -25.970 3.029 -6.876 1.00 71.12 558 GLY A CA 1
ATOM 4007 C C . GLY A 1 558 ? -24.812 2.167 -7.393 1.00 71.12 558 GLY A C 1
ATOM 4008 O O . GLY A 1 558 ? -23.781 2.723 -7.760 1.00 71.12 558 GLY A O 1
ATOM 4009 N N . ALA A 1 559 ? -24.945 0.835 -7.451 1.00 69.06 559 ALA A N 1
ATOM 4010 C CA . ALA A 1 559 ? -23.976 -0.012 -8.147 1.00 69.06 559 ALA A CA 1
ATOM 4011 C C . ALA A 1 559 ? -24.123 0.163 -9.669 1.00 69.06 559 ALA A C 1
ATOM 4013 O O . ALA A 1 559 ? -25.230 0.052 -10.195 1.00 69.06 559 ALA A O 1
ATOM 4014 N N . ALA A 1 560 ? -23.022 0.429 -10.378 1.00 57.56 560 ALA A N 1
ATOM 4015 C CA . ALA A 1 560 ? -23.024 0.368 -11.840 1.00 57.56 560 ALA A CA 1
ATOM 4016 C C . ALA A 1 560 ? -23.282 -1.083 -12.294 1.00 57.56 560 ALA A C 1
ATOM 4018 O O . ALA A 1 560 ? -22.638 -2.000 -11.774 1.00 57.56 560 ALA A O 1
ATOM 4019 N N . ASN A 1 561 ? -24.237 -1.273 -13.215 1.00 38.97 561 ASN A N 1
ATOM 4020 C CA . ASN A 1 561 ? -24.482 -2.558 -13.885 1.00 38.97 561 ASN A CA 1
ATOM 4021 C C . ASN A 1 561 ? -23.301 -2.966 -14.764 1.00 38.97 561 ASN A C 1
ATOM 4023 O O . ASN A 1 561 ? -22.749 -2.069 -15.446 1.00 38.97 561 ASN A O 1
#

Sequence (561 aa):
MKFCPSCGAAVEPTDKFCGGCGFKLADRNAPPPAPPASAAPAPRPPAPVAQPGTADDDDPEKTILISRPRPAAPPPDTNPPRVEPPPPPRSAARPEPPPGHGASSGGGASGGGIPPAFGGSTSSGPAESGSLPAPLADRGGWLAWLLARVKGIVLKPAEEWQRIEPEDTAPAALYKSYVAPLAAIGPIASFIGMVVVGISMPFVGTMRIGVGSGLAMMLTSYVLGLVGVYVIALIANALAPTFRGEQNMQQALKLVAYAYTPAWIAGVLGIIPALGLLTVIAALYSLYLLYAGIPVMMKCPKGNALGYTIVLVIVGIVVGIILSLVTAMFSPTPNFGGSAQVDPASPAGAILGGLAGKDGDAAKGIEAMSQRMEQAGKKLEAAQKSGDPNAAAAAAGEMLGSALAGGRKVDPVDFQQLKAMLPESLSGLPRTSASGEKAAMGPMAISYAEGSYGSGERRIRLKVTDMGGAGLAMSGLAAWAMVEIDKETDSGRERTGKLDGRPFHERYDQRTQSAEFDLVVAQRFLIEANGERTDMASLKSAVSGMDLARLESMKNVGAAN

Secondary structure (DSSP, 8-state):
-EE-TTT--EE-TT-SB-TTT--BGGGTTSPPPPPPP-PPPPPPPPPPPPP-PPP----GGGSS----PPPPPPPP---PPPPPPPPPP----PPPPPP-----------------S-------------PPPGGGSSSSHHHHHHHHHHHHHHH-HHHHHHHHTT----HHHHIIIIIHHHHTHHHHHHHHIIIII-EEETTTEEE---HHHHHHHHHHHHHHHHHHHHHHHHHHHHHGGGGTPPP-HHHHHHHHHHHTHHHHHHGGGGGSGGGGGGHHHHHHHHHHHHHHHHHHHS---HHHHHHHHHHHHHHHHHHHHHHHHHHHTT---TT-SSS----TTSHHHHHHHHHH-TTS-HHHHHHHHHHHHHHHHHHHHHHHHHT-HHHHHHHHHHHHHHHHTTT--BPPPPHHHHHTTS-SEETTEEEEEEEEEEEEETTEEEEEEEEEEEETTEEEEEEEEE-GGG-TTTTSTTGGGGS--EEEETTEEEEEEEETTEEEEEEEETTTTEEEEEEEETTTEEEEEEEES--HHHHHHHHHTS-HHHHHHGGGTTB--

Radius of gyration: 34.47 Å; chains: 1; bounding box: 99×95×85 Å

pLDDT: mean 72.41, std 22.13, range [25.55, 98.38]

Foldseek 3Di:
DDADPPPRHDDDPPDQADPPPRHGPVCVPPDDDDDDDPDDDDDDDDDDDDDDDDDDDDDDPPPPDPDDDDDDDDDDDPDDDDDDDDDDDDDDDDDDDDDDDDDDDDDDDDDDDDDDDDDDDDPDDPPDPPDQPPVQVDDDHLVVVQVVLLCCCLVPVLVSLLVCQPDDADPVNCCVSAQLVLLLLQLVLLLLQQAPVADQDPPPGGHHDDNVLSVLLSVLSSVLSSVLLLVLLVVLLVCLVVQPFHRDSVLSSVLSRSLCSLLSVCSNCSNHVVCVVVSVVSVVSSLVSSLSNCCRSRVGDNVSSVVSSVVSVVVSLVSVLVSQVVSQCSHPDPVSPPDPPPPCLDQSNVLVLLQCPPPNNNVVSVVSVVVVVVVLVVQCVVCVVVVDPVSNVVSVVVSSVCSSLSNWDFAWDAQVVQQVLQDQAALNFGWPDKDWDWDDDPSWIKTKIWIWTDDDQKIKIKMKIFGTSCFCCNVVNVVVLVDADFDDDPFWTWGWDDDVNWIKIWIAGNVQRKIWIWTQALRGMIIIMIIGVDDPVSRVRRVVPTPSVVVNVCNRHRIDD